Protein AF-A0A8S2YMZ9-F1 (afdb_monomer_lite)

Secondary structure (DSSP, 8-state):
-TT-EE-SSTTS--EEGGGPEE--S----TTSPPPTTB--HHHHTTS-HHIIIIIS-PEEPPHHHHHHHHHSGGGGGGGGSHHHHHHHHHHHHHTGGGS-HHHHHHHHHHHTTS--EEETTEEE-GGG-B---TTSTTTS-BB-S-EE----TT------S--TT-EEHHHHHHTT-B----HHHHHHHTTS-SS-TT---HHHHHHHHHHHHHTTTTS-HHHHHHHHTS--EEEE-SS--TT--EEE-GGG-B-HHHHHHHT-TTS-EES-TT--TTSHHHHHHHHHT-BSS--HHHHHHHHHHHHHHHHHHHHHH-PPPPPPHHHHHHHHHIIIIITTT--GGG--S--EEEE---TT-TT-EEEE-GGGEESS--SSSEEEPHHHHHHHHHHS-GGGGT--SS--HHHHHHHHHHTTTGGGSHHHHHHHHHHHHTSS---HHHHHHHTTS--EEETTEEEEE-GGG-B-SHHHHHHHHHHHHHHTT--GGGGSHHHHHHHHHS--EEEEEEETTEEEEEEEEE-GGGEE-------B-SS---BPPS-HHHHHHHHHTTHHHHHHHEEEEEEE-PPP-----SSS----EE--EEEEEEE-------

pLDDT: mean 75.4, std 19.46, range [27.16, 97.44]

Radius of gyration: 50.69 Å; chains: 1; bounding box: 121×62×151 Å

Foldseek 3Di:
DQPDWDAPDPPGDTDGQLQAAEEPPQPADPPEDFDRSYDDPVVNVVDDPCCVCPVSVHHHDDPVNRLCVCLDPVNLVLLQDPVSLLRVQLSCQVCVVVDDPVVSVVSLVSQQVGQNFQFPVGGHHQQQEEDDDPQFPDDGRYGPHQEDDPDDPPDDDDDDVPPRRYHYPVSSVSSNHDYPPCVVLVVVVVVPDPPPPPDPDLVSLVSSLVVCLVCVVVDDPVVLVVLLPGFHFWKAFPPGDPPRRGTDRLQQAEDPVQCVLQVPRPRIHGPHPDDDCPDSSVVSSVVSNHDPYDDPVVLLVQLVVQQVVQVVVCVVPVDDGDHRSSLLVCLQCVVPPPLVVADLVVFPDFRFWFFADDPPDRPDTDGGRQVFEECEDANQGTHGDPVSCVSNVVRDDCCSNVHYNDDALVVLVVSCVVVLQQLQDVVSVCRSLLRSLPHDDDDPVVLVVQQPDFRAYAPPDSGGGHLQQAAEDPVVVVVVVVVVVVVVPPDPVCPPPVNVVVPVPADWDWDWDQDPPDRDTDIDIDHPVLEDEPPPAPAPEPPDRHYGPPDPSVSVVSVSSPNVVQNVQWDWDFDFPWDQDFDPDDDPRRRYTYTDGHTYTDRPPPDPDD

Sequence (610 aa):
LSVVRYHETINSPISYFGKLNYYDALNISLVLPLPSNILPISIAKDFSREQLHHNLFLLPCNFKQLIDFYLSENQQYLFNNVKTATHLLSYLSNSSSHFSEPEWIKIKSILSMIKCIPTTHGMKLPNESYLPSHILRSDRPAVTLNLLVEKTKDSQQPRNDSNENLVSVYFLKQIGCRMLDIQSIIENDSRMSSHNISALNHESMQMLIENLARERNSMSDADFNALKNTKFLQGTTLKPNRKNKQKYFPHDLHFPFVAEQLRWSQLIILDWHGIDSYSPEYAFLKEFGVREAPDLQILLKRIVQEHDYYQCLNKQRKETYKQPIALEFFAENFQKHYSTFWKTSNIQQPFLPSRFHTKTNDTDIILSAPDKVYKSSNPLYGTLLPEVVQLFEKHFNISLLGITEHPTLTQAFDIVMERKTELLTIESACHIFSYLNGLDGLNQVFIKRLSNIAFIPLEGVSTLMKPSHIFIKQQYRQNVKKKLAIASTHTPELYRNPLKTRLTNERWCLGFQPNNDNRKSIPRIVKPTEIYLDDYHQCIFTHHPICSPNDPELIKLYEQFGAQWLSNCVKRDLKHTGTVKYHTQQKKSRKIIFVKIIEVYKFNNNLHGC

Organism: NCBI:txid392030

InterPro domains:
  IPR022155 Protein of unknown function DUF3684 [PF12449] (16-475)

Structure (mmCIF, N/CA/C/O backbone):
data_AF-A0A8S2YMZ9-F1
#
_entry.id   AF-A0A8S2YMZ9-F1
#
loop_
_atom_site.group_PDB
_atom_site.id
_atom_site.type_symbol
_atom_site.label_atom_id
_atom_site.label_alt_id
_atom_site.label_comp_id
_atom_site.label_asym_id
_atom_site.label_entity_id
_atom_site.label_seq_id
_atom_site.pdbx_PDB_ins_code
_atom_site.Cartn_x
_atom_site.Cartn_y
_atom_site.Cartn_z
_atom_site.occupancy
_atom_site.B_iso_or_equiv
_atom_site.auth_seq_id
_atom_site.auth_comp_id
_atom_site.auth_asym_id
_atom_site.auth_atom_id
_atom_site.pdbx_PDB_model_num
ATOM 1 N N . LEU A 1 1 ? -35.271 -32.729 59.085 1.00 69.12 1 LEU A N 1
ATOM 2 C CA . LEU A 1 1 ? -34.915 -32.164 57.756 1.00 69.12 1 LEU A CA 1
ATOM 3 C C . LEU A 1 1 ? -33.584 -32.683 57.202 1.00 69.12 1 LEU A C 1
ATOM 5 O O . LEU A 1 1 ? -33.485 -32.871 55.999 1.00 69.12 1 LEU A O 1
ATOM 9 N N . SER A 1 2 ? -32.584 -32.983 58.038 1.00 71.50 2 SER A N 1
ATOM 10 C CA . SER A 1 2 ? -31.269 -33.512 57.615 1.00 71.50 2 SER A CA 1
ATOM 11 C C . SER A 1 2 ? -31.297 -34.851 56.857 1.00 71.50 2 SER A C 1
ATOM 13 O O . SER A 1 2 ? -30.353 -35.146 56.135 1.00 71.50 2 SER A O 1
ATOM 15 N N . VAL A 1 3 ? -32.366 -35.643 56.989 1.00 80.44 3 VAL A N 1
ATOM 16 C CA . VAL A 1 3 ? -32.541 -36.940 56.300 1.00 80.44 3 VAL A CA 1
ATOM 17 C C . VAL A 1 3 ? -33.376 -36.811 55.015 1.00 80.44 3 VAL A C 1
ATOM 19 O O . VAL A 1 3 ? -33.379 -37.711 54.179 1.00 80.44 3 VAL A O 1
ATOM 22 N N . VAL A 1 4 ? -34.071 -35.683 54.822 1.00 82.62 4 VAL A N 1
ATOM 23 C CA . VAL A 1 4 ? -34.945 -35.469 53.661 1.00 82.62 4 VAL A CA 1
ATOM 24 C C . VAL A 1 4 ? -34.081 -35.156 52.444 1.00 82.62 4 VAL A C 1
ATOM 26 O O . VAL A 1 4 ? -33.331 -34.179 52.443 1.00 82.62 4 VAL A O 1
ATOM 29 N N . ARG A 1 5 ? -34.175 -36.001 51.415 1.00 83.81 5 ARG A N 1
ATOM 30 C CA . ARG A 1 5 ? -33.498 -35.815 50.128 1.00 83.81 5 ARG A CA 1
ATOM 31 C C . ARG A 1 5 ? -34.340 -34.909 49.235 1.00 83.81 5 ARG A C 1
ATOM 33 O O . ARG A 1 5 ? -35.540 -35.118 49.103 1.00 83.81 5 ARG A O 1
ATOM 40 N N . TYR A 1 6 ? -33.693 -33.934 48.621 1.00 81.94 6 TYR A N 1
ATOM 41 C CA . TYR A 1 6 ? -34.270 -32.970 47.701 1.00 81.94 6 TYR A CA 1
ATOM 42 C C . TYR A 1 6 ? -33.554 -33.062 46.354 1.00 81.94 6 TYR A C 1
ATOM 44 O O . TYR A 1 6 ? -32.328 -33.118 46.298 1.00 81.94 6 TYR A O 1
ATOM 52 N N . HIS A 1 7 ? -34.328 -33.077 45.280 1.00 79.69 7 HIS A N 1
ATOM 53 C CA . HIS A 1 7 ? -33.862 -32.896 43.914 1.00 79.69 7 HIS A CA 1
ATOM 54 C C . HIS A 1 7 ? -34.917 -32.033 43.222 1.00 79.69 7 HIS A C 1
ATOM 56 O O . HIS A 1 7 ? -36.110 -32.312 43.321 1.00 79.69 7 HIS A O 1
ATOM 62 N N . GLU A 1 8 ? -34.491 -30.944 42.594 1.00 70.19 8 GLU A N 1
ATOM 63 C CA . GLU A 1 8 ? -35.384 -29.999 41.918 1.00 70.19 8 GLU A CA 1
ATOM 64 C C . GLU A 1 8 ? -36.085 -30.656 40.721 1.00 70.19 8 GLU A C 1
ATOM 66 O O . GLU A 1 8 ? -37.274 -30.467 40.483 1.00 70.19 8 GLU A O 1
ATOM 71 N N . THR A 1 9 ? -35.340 -31.487 39.995 1.00 76.75 9 THR A N 1
ATOM 72 C CA . THR A 1 9 ? -35.830 -32.332 38.906 1.00 76.75 9 THR A CA 1
ATOM 73 C C . THR A 1 9 ? -35.260 -33.739 39.040 1.00 76.75 9 THR A C 1
ATOM 75 O O . THR A 1 9 ? -34.248 -33.944 39.713 1.00 76.75 9 THR A O 1
ATOM 78 N N . ILE A 1 10 ? -35.861 -34.716 38.358 1.00 78.50 10 ILE A N 1
ATOM 79 C CA . ILE A 1 10 ? -35.399 -36.120 38.355 1.00 78.50 10 ILE A CA 1
ATOM 80 C C . ILE A 1 10 ? -33.916 -36.238 37.946 1.00 78.50 10 ILE A C 1
ATOM 82 O O . ILE A 1 10 ? -33.220 -37.142 38.399 1.00 78.50 10 ILE A O 1
ATOM 86 N N . ASN A 1 11 ? -33.419 -35.293 37.141 1.00 77.69 11 ASN A N 1
ATOM 87 C CA . ASN A 1 11 ? -32.044 -35.273 36.640 1.00 77.69 11 ASN A CA 1
ATOM 88 C C . ASN A 1 11 ? -31.087 -34.412 37.485 1.00 77.69 11 ASN A C 1
ATOM 90 O O . ASN A 1 11 ? -29.892 -34.368 37.200 1.00 77.69 11 ASN A O 1
ATOM 94 N N . SER A 1 12 ? -31.590 -33.691 38.489 1.00 75.12 12 SER A N 1
ATOM 95 C CA . SER A 1 12 ? -30.765 -32.830 39.341 1.00 75.12 12 SER A CA 1
ATOM 96 C C . SER A 1 12 ? -30.042 -33.634 40.433 1.00 75.12 12 SER A C 1
ATOM 98 O O . SER A 1 12 ? -30.550 -34.668 40.879 1.00 75.12 12 SER A O 1
ATOM 100 N N . PRO A 1 13 ? -28.854 -33.190 40.883 1.00 78.25 13 PRO A N 1
ATOM 101 C CA . PRO A 1 13 ? -28.128 -33.869 41.948 1.00 78.25 13 PRO A CA 1
ATOM 102 C C . PRO A 1 13 ? -28.942 -33.880 43.246 1.00 78.25 13 PRO A C 1
ATOM 104 O O . PRO A 1 13 ? -29.563 -32.886 43.621 1.00 78.25 13 PRO A O 1
ATOM 107 N N . ILE A 1 14 ? -28.912 -35.013 43.951 1.00 82.56 14 ILE A N 1
ATOM 108 C CA . ILE A 1 14 ? -29.611 -35.167 45.227 1.00 82.56 14 ILE A CA 1
ATOM 109 C C . ILE A 1 14 ? -28.878 -34.358 46.302 1.00 82.56 14 ILE A C 1
ATOM 111 O O . ILE A 1 14 ? -27.762 -34.695 46.701 1.00 82.56 14 ILE A O 1
ATOM 115 N N . SER A 1 15 ? -29.551 -33.335 46.818 1.00 82.38 15 SER A N 1
ATOM 116 C CA . SER A 1 15 ? -29.139 -32.544 47.977 1.00 82.38 15 SER A CA 1
ATOM 117 C C . SER A 1 15 ? -29.929 -32.968 49.219 1.00 82.38 15 SER A C 1
ATOM 119 O O . SER A 1 15 ? -31.007 -33.550 49.131 1.00 82.38 15 SER A O 1
ATOM 121 N N . TYR A 1 16 ? -29.414 -32.682 50.413 1.00 84.62 16 TYR A N 1
ATOM 122 C CA . TYR A 1 16 ? -30.194 -32.836 51.647 1.00 84.62 16 TYR A CA 1
ATOM 123 C C . TYR A 1 16 ? -30.917 -31.525 51.939 1.00 84.62 16 TYR A C 1
ATOM 125 O O . TYR A 1 16 ? -30.279 -30.476 51.938 1.00 84.62 16 TYR A O 1
ATOM 133 N N . PHE A 1 17 ? -32.219 -31.578 52.226 1.00 82.50 17 PHE A N 1
ATOM 134 C CA . PHE A 1 17 ? -33.053 -30.387 52.413 1.00 82.50 17 PHE A CA 1
ATOM 135 C C . PHE A 1 17 ? -32.500 -29.459 53.505 1.00 82.50 17 PHE A C 1
ATOM 137 O O . PHE A 1 17 ? -32.419 -28.256 53.311 1.00 82.50 17 PHE A O 1
ATOM 144 N N . GLY A 1 18 ? -32.013 -30.019 54.619 1.00 79.31 18 GLY A N 1
ATOM 145 C CA . GLY A 1 18 ? -31.392 -29.236 55.698 1.00 79.31 18 GLY A CA 1
ATOM 146 C C . GLY A 1 18 ? -30.026 -28.612 55.368 1.00 79.31 18 GLY A C 1
ATOM 147 O O . GLY A 1 18 ? -29.462 -27.939 56.219 1.00 79.31 18 GLY A O 1
ATOM 148 N N . LYS A 1 19 ? -29.464 -28.863 54.178 1.00 83.44 19 LYS A N 1
ATOM 149 C CA . LYS A 1 19 ? -28.248 -28.202 53.670 1.00 83.44 19 LYS A CA 1
ATOM 150 C C . LYS A 1 19 ? -28.559 -27.136 52.616 1.00 83.44 19 LYS A C 1
ATOM 152 O O . LYS A 1 19 ? -27.626 -26.559 52.059 1.00 83.44 19 LYS A O 1
ATOM 157 N N . LEU A 1 20 ? -29.837 -26.931 52.297 1.00 86.50 20 LEU A N 1
ATOM 158 C CA . LEU A 1 20 ? -30.241 -25.884 51.376 1.00 86.50 20 LEU A CA 1
ATOM 159 C C . LEU A 1 20 ? -30.170 -24.533 52.084 1.00 86.50 20 LEU A C 1
ATOM 161 O O . LEU A 1 20 ? -30.517 -24.400 53.256 1.00 86.50 20 LEU A O 1
ATOM 165 N N . ASN A 1 21 ? -29.749 -23.525 51.341 1.00 87.88 21 ASN A N 1
ATOM 166 C CA . ASN A 1 21 ? -29.921 -22.137 51.718 1.00 87.88 21 ASN A CA 1
ATOM 167 C C . ASN A 1 21 ? -31.194 -21.610 51.051 1.00 87.88 21 ASN A C 1
ATOM 169 O O . ASN A 1 21 ? -31.586 -22.088 49.985 1.00 87.88 21 ASN A O 1
ATOM 173 N N . TYR A 1 22 ? -31.845 -20.623 51.653 1.00 84.69 22 TYR A N 1
ATOM 174 C CA . TYR A 1 22 ? -32.955 -19.927 51.011 1.00 84.69 22 TYR A CA 1
ATOM 175 C C . TYR A 1 22 ? -32.513 -18.559 50.513 1.00 84.69 22 TYR A C 1
ATOM 177 O O . TYR A 1 22 ? -31.505 -17.994 50.939 1.00 84.69 22 TYR A O 1
ATOM 185 N N . TYR A 1 23 ? -33.265 -18.048 49.557 1.00 76.38 23 TYR A N 1
ATOM 186 C CA . TYR A 1 23 ? -32.934 -16.827 48.862 1.00 76.38 23 TYR A CA 1
ATOM 187 C C . TYR A 1 23 ? -33.623 -15.632 49.537 1.00 76.38 23 TYR A C 1
ATOM 189 O O . TYR A 1 23 ? -34.849 -15.546 49.535 1.00 76.38 23 TYR A O 1
ATOM 197 N N . ASP A 1 24 ? -32.849 -14.742 50.163 1.00 69.25 24 ASP A N 1
ATOM 198 C CA . ASP A 1 24 ? -33.372 -13.658 51.004 1.00 69.25 24 ASP A CA 1
ATOM 199 C C . ASP A 1 24 ? -33.378 -12.326 50.236 1.00 69.25 24 ASP A C 1
ATOM 201 O O . ASP A 1 24 ? -32.346 -11.675 50.100 1.00 69.25 24 ASP A O 1
ATOM 205 N N . ALA A 1 25 ? -34.540 -11.968 49.676 1.00 58.22 25 ALA A N 1
ATOM 206 C CA . ALA A 1 25 ? -34.915 -10.636 49.169 1.00 58.22 25 ALA A CA 1
ATOM 207 C C . ALA A 1 25 ? -33.937 -9.892 48.227 1.00 58.22 25 ALA A C 1
ATOM 209 O O . ALA A 1 25 ? -34.028 -8.676 48.055 1.00 58.22 25 ALA A O 1
ATOM 210 N N . LEU A 1 26 ? -33.014 -10.583 47.573 1.00 61.31 26 LEU A N 1
ATOM 211 C CA . LEU A 1 26 ? -32.188 -9.998 46.524 1.00 61.31 26 LEU A CA 1
ATOM 212 C C . LEU A 1 26 ? -33.043 -9.946 45.236 1.00 61.31 26 LEU A C 1
ATOM 214 O O . LEU A 1 26 ? -33.598 -10.950 44.818 1.00 61.31 26 LEU A O 1
ATOM 218 N N . ASN A 1 27 ? -33.214 -8.789 44.598 1.00 64.25 27 ASN A N 1
ATOM 219 C CA . ASN A 1 27 ? -33.973 -8.664 43.339 1.00 64.25 27 ASN A CA 1
ATOM 220 C C . ASN A 1 27 ? -33.211 -9.312 42.154 1.00 64.25 27 ASN A C 1
ATOM 222 O O . ASN A 1 27 ? -32.788 -8.624 41.225 1.00 64.25 27 ASN A O 1
ATOM 226 N N . ILE A 1 28 ? -32.966 -10.626 42.185 1.00 68.44 28 ILE A N 1
ATOM 227 C CA . ILE A 1 28 ? -32.406 -11.352 41.042 1.00 68.44 28 ILE A CA 1
ATOM 228 C C . ILE A 1 28 ? -33.516 -11.705 40.069 1.00 68.44 28 ILE A C 1
ATOM 230 O O . ILE A 1 28 ? -34.549 -12.270 40.424 1.00 68.44 28 ILE A O 1
ATOM 234 N N . SER A 1 29 ? -33.247 -11.396 38.805 1.00 71.00 29 SER A N 1
ATOM 235 C CA . SER A 1 29 ? -34.064 -11.830 37.683 1.00 71.00 29 SER A CA 1
ATOM 236 C C . SER A 1 29 ? -34.223 -13.351 37.683 1.00 71.00 29 SER A C 1
ATOM 238 O O . SER A 1 29 ? -33.236 -14.085 37.752 1.00 71.00 29 SER A O 1
ATOM 240 N N . LEU A 1 30 ? -35.460 -13.818 37.492 1.00 73.50 30 LEU A N 1
ATOM 241 C CA . LEU A 1 30 ? -35.821 -15.236 37.335 1.00 73.50 30 LEU A CA 1
ATOM 242 C C . LEU A 1 30 ? -35.078 -15.938 36.179 1.00 73.50 30 LEU A C 1
ATOM 244 O O . LEU A 1 30 ? -35.146 -17.154 36.044 1.00 73.50 30 LEU A O 1
ATOM 248 N N . VAL A 1 31 ? -34.385 -15.175 35.329 1.00 76.44 31 VAL A N 1
ATOM 249 C CA . VAL A 1 31 ? -33.579 -15.665 34.204 1.00 76.44 31 VAL A CA 1
ATOM 250 C C . VAL A 1 31 ? -32.243 -16.271 34.660 1.00 76.44 31 VAL A C 1
ATOM 252 O O . VAL A 1 31 ? -31.612 -16.997 33.890 1.00 76.44 31 VAL A O 1
ATOM 255 N N . LEU A 1 32 ? -31.778 -15.975 35.878 1.00 82.38 32 LEU A N 1
ATOM 256 C CA . LEU A 1 32 ? -30.479 -16.440 36.362 1.00 82.38 32 LEU A CA 1
ATOM 257 C C . LEU A 1 32 ? -30.573 -17.819 37.040 1.00 82.38 32 LEU A C 1
ATOM 259 O O . LEU A 1 32 ? -31.423 -18.010 37.911 1.00 82.38 32 LEU A O 1
ATOM 263 N N . PRO A 1 33 ? -29.715 -18.788 36.664 1.00 84.44 33 PRO A N 1
ATOM 264 C CA . PRO A 1 33 ? -29.747 -20.123 37.248 1.00 84.44 33 PRO A CA 1
ATOM 265 C C . PRO A 1 33 ? -29.214 -20.109 38.678 1.00 84.44 33 PRO A C 1
ATOM 267 O O . PRO A 1 33 ? -28.160 -19.540 38.955 1.00 84.44 33 PRO A O 1
ATOM 270 N N . LEU A 1 34 ? -29.923 -20.781 39.579 1.00 84.62 34 LEU A N 1
ATOM 271 C CA . LEU A 1 34 ? -29.542 -20.856 40.983 1.00 84.62 34 LEU A CA 1
ATOM 272 C C . LEU A 1 34 ? -28.586 -22.037 41.241 1.00 84.62 34 LEU A C 1
ATOM 274 O O . LEU A 1 34 ? -28.720 -23.093 40.620 1.00 84.62 34 LEU A O 1
ATOM 278 N N . PRO A 1 35 ? -27.634 -21.889 42.177 1.00 86.25 35 PRO A N 1
ATOM 279 C CA . PRO A 1 35 ? -26.867 -23.003 42.721 1.00 86.25 35 PRO A CA 1
ATOM 280 C C . PRO A 1 35 ? -27.762 -24.143 43.235 1.00 86.25 35 PRO A C 1
ATOM 282 O O . PRO A 1 35 ? -28.790 -23.901 43.864 1.00 86.25 35 PRO A O 1
ATOM 285 N N . SER A 1 36 ? -27.324 -25.396 43.079 1.00 84.00 36 SER A N 1
ATOM 286 C CA . SER A 1 36 ? -28.081 -26.595 43.496 1.00 84.00 36 SER A CA 1
ATOM 287 C C . SER A 1 36 ? -28.273 -26.745 45.013 1.00 84.00 36 SER A C 1
ATOM 289 O O . SER A 1 36 ? -28.971 -27.649 45.476 1.00 84.00 36 SER A O 1
ATOM 291 N N . ASN A 1 37 ? -27.601 -25.907 45.802 1.00 86.00 37 ASN A N 1
ATOM 292 C CA . ASN A 1 37 ? -27.761 -25.804 47.247 1.00 86.00 37 ASN A CA 1
ATOM 293 C C . ASN A 1 37 ? -28.677 -24.641 47.661 1.00 86.00 37 ASN A C 1
ATOM 295 O O . ASN A 1 37 ? -28.733 -24.332 48.847 1.00 86.00 37 ASN A O 1
ATOM 299 N N . ILE A 1 38 ? -29.370 -23.986 46.724 1.00 87.81 38 ILE A N 1
ATOM 300 C CA . ILE A 1 38 ? -30.338 -22.925 47.011 1.00 87.81 38 ILE A CA 1
ATOM 301 C C . ILE A 1 38 ? -31.745 -23.410 46.674 1.00 87.81 38 ILE A C 1
ATOM 303 O O . ILE A 1 38 ? -31.977 -24.027 45.638 1.00 87.81 38 ILE A O 1
ATOM 307 N N . LEU A 1 39 ? -32.691 -23.123 47.565 1.00 86.19 39 LEU A N 1
ATOM 308 C CA . LEU A 1 39 ? -34.101 -23.413 47.350 1.00 86.19 39 LEU A CA 1
ATOM 309 C C . LEU A 1 39 ? -34.644 -22.566 46.178 1.00 86.19 39 LEU A C 1
ATOM 311 O O . LEU A 1 39 ? -34.486 -21.341 46.209 1.00 86.19 39 LEU A O 1
ATOM 315 N N . PRO A 1 40 ? -35.309 -23.165 45.170 1.00 84.00 40 PRO A N 1
ATOM 316 C CA . PRO A 1 40 ? -35.866 -22.417 44.046 1.00 84.00 40 PRO A CA 1
ATOM 317 C C . PRO A 1 40 ? -36.836 -21.320 44.485 1.00 84.00 40 PRO A C 1
ATOM 319 O O . PRO A 1 40 ? -37.657 -21.521 45.383 1.00 84.00 40 PRO A O 1
ATOM 322 N N . ILE A 1 41 ? -36.793 -20.175 43.798 1.00 80.69 41 ILE A N 1
ATOM 323 C CA . ILE A 1 41 ? -37.636 -19.001 44.100 1.00 80.69 41 ILE A CA 1
ATOM 324 C C . ILE A 1 41 ? -39.129 -19.348 44.043 1.00 80.69 41 ILE A C 1
ATOM 326 O O . ILE A 1 41 ? -39.915 -18.833 44.835 1.00 80.69 41 ILE A O 1
ATOM 330 N N . SER A 1 42 ? -39.521 -20.252 43.140 1.00 81.62 42 SER A N 1
ATOM 331 C CA . SER A 1 42 ? -40.900 -20.733 43.010 1.00 81.62 42 SER A CA 1
ATOM 332 C C . SER A 1 42 ? -41.434 -21.396 44.276 1.00 81.62 42 SER A C 1
ATOM 334 O O . SER A 1 42 ? -42.636 -21.345 44.487 1.00 81.62 42 SER A O 1
ATOM 336 N N . ILE A 1 43 ? -40.557 -21.983 45.092 1.00 83.50 43 ILE A N 1
ATOM 337 C CA . ILE A 1 43 ? -40.901 -22.634 46.357 1.00 83.50 43 ILE A CA 1
ATOM 338 C C . ILE A 1 43 ? -40.683 -21.655 47.511 1.00 83.50 43 ILE A C 1
ATOM 340 O O . ILE A 1 43 ? -41.535 -21.528 48.382 1.00 83.50 43 ILE A O 1
ATOM 344 N N . ALA A 1 44 ? -39.557 -20.933 47.514 1.00 84.50 44 ALA A N 1
ATOM 345 C CA . ALA A 1 44 ? -39.198 -20.018 48.596 1.00 84.50 44 ALA A CA 1
ATOM 346 C C . ALA A 1 44 ? -40.236 -18.903 48.806 1.00 84.50 44 ALA A C 1
ATOM 348 O O . ALA A 1 44 ? -40.473 -18.507 49.943 1.00 84.50 44 ALA A O 1
ATOM 349 N N . LYS A 1 45 ? -40.883 -18.431 47.730 1.00 84.56 45 LYS A N 1
ATOM 350 C CA . LYS A 1 45 ? -41.902 -17.369 47.780 1.00 84.56 45 LYS A CA 1
ATOM 351 C C . LYS A 1 45 ? -43.166 -17.739 48.568 1.00 84.56 45 LYS A C 1
ATOM 353 O O . LYS A 1 45 ? -43.886 -16.840 48.988 1.00 84.56 45 LYS A O 1
ATOM 358 N N . ASP A 1 46 ? -43.444 -19.033 48.737 1.00 87.12 46 ASP A N 1
ATOM 359 C CA . ASP A 1 46 ? -44.646 -19.516 49.427 1.00 87.12 46 ASP A CA 1
ATOM 360 C C . ASP A 1 46 ? -44.452 -19.563 50.956 1.00 87.12 46 ASP A C 1
ATOM 362 O O . ASP A 1 46 ? -45.397 -19.839 51.696 1.00 87.12 46 ASP A O 1
ATOM 366 N N . PHE A 1 47 ? -43.238 -19.272 51.442 1.00 86.81 47 PHE A N 1
ATOM 367 C CA . PHE A 1 47 ? -42.885 -19.259 52.859 1.00 86.81 47 PHE A CA 1
ATOM 368 C C . PHE A 1 47 ? -42.468 -17.858 53.318 1.00 86.81 47 PHE A C 1
ATOM 370 O O . PHE A 1 47 ? -41.784 -17.127 52.601 1.00 86.81 47 PHE A O 1
ATOM 377 N N . SER A 1 48 ? -42.822 -17.492 54.552 1.00 88.62 48 SER A N 1
ATOM 378 C CA . SER A 1 48 ? -42.288 -16.277 55.180 1.00 88.62 48 SER A CA 1
ATOM 379 C C . SER A 1 48 ? -40.815 -16.454 55.572 1.00 88.62 48 SER A C 1
ATOM 381 O O . SER A 1 48 ? -40.326 -17.576 55.752 1.00 88.62 48 SER A O 1
ATOM 383 N N . ARG A 1 49 ? -40.094 -15.341 55.761 1.00 85.44 49 ARG A N 1
ATOM 384 C CA . ARG A 1 49 ? -38.686 -15.361 56.196 1.00 85.44 49 ARG A CA 1
ATOM 385 C C . ARG A 1 49 ? -38.525 -16.069 57.543 1.00 85.44 49 ARG A C 1
ATOM 387 O O . ARG A 1 49 ? -37.593 -16.850 57.726 1.00 85.44 49 ARG A O 1
ATOM 394 N N . GLU A 1 50 ? -39.468 -15.863 58.461 1.00 86.75 50 GLU A N 1
ATOM 395 C CA . GLU A 1 50 ? -39.506 -16.549 59.754 1.00 86.75 50 GLU A CA 1
ATOM 396 C C . GLU A 1 50 ? -39.737 -18.051 59.579 1.00 86.75 50 GLU A C 1
ATOM 398 O O . GLU A 1 50 ? -39.094 -18.842 60.259 1.00 86.75 50 GLU A O 1
ATOM 403 N N . GLN A 1 51 ? -40.597 -18.473 58.648 1.00 89.19 51 GLN A N 1
ATOM 404 C CA . GLN A 1 51 ? -40.831 -19.895 58.385 1.00 89.19 51 GLN A CA 1
ATOM 405 C C . GLN A 1 51 ? -39.592 -20.577 57.789 1.00 89.19 51 GLN A C 1
ATOM 407 O O . GLN A 1 51 ? -39.220 -21.666 58.229 1.00 89.19 51 GLN A O 1
ATOM 412 N N . LEU A 1 52 ? -38.916 -19.935 56.832 1.00 87.94 52 LEU A N 1
ATOM 413 C CA . LEU A 1 52 ? -37.686 -20.462 56.232 1.00 87.94 52 LEU A CA 1
ATOM 414 C C . LEU A 1 52 ? -36.560 -20.580 57.272 1.00 87.94 52 LEU A C 1
ATOM 416 O O . LEU A 1 52 ? -35.873 -21.602 57.327 1.00 87.94 52 LEU A O 1
ATOM 420 N N . HIS A 1 53 ? -36.409 -19.571 58.132 1.00 86.81 53 HIS A N 1
ATOM 421 C CA . HIS A 1 53 ? -35.325 -19.516 59.110 1.00 86.81 53 HIS A CA 1
ATOM 422 C C . HIS A 1 53 ? -35.609 -20.316 60.394 1.00 86.81 53 HIS A C 1
ATOM 424 O O . HIS A 1 53 ? -34.766 -21.097 60.827 1.00 86.81 53 HIS A O 1
ATOM 430 N N . HIS A 1 54 ? -36.784 -20.158 61.011 1.00 85.56 54 HIS A N 1
ATOM 431 C CA . HIS A 1 54 ? -37.110 -20.786 62.298 1.00 85.56 54 HIS A CA 1
ATOM 432 C C . HIS A 1 54 ? -37.755 -22.166 62.169 1.00 85.56 54 HIS A C 1
ATOM 434 O O . HIS A 1 54 ? -37.446 -23.038 62.978 1.00 85.56 54 HIS A O 1
ATOM 440 N N . ASN A 1 55 ? -38.617 -22.397 61.171 1.00 87.19 55 ASN A N 1
ATOM 441 C CA . ASN A 1 55 ? -39.311 -23.688 61.053 1.00 87.19 55 ASN A CA 1
ATOM 442 C C . ASN A 1 55 ? -38.501 -24.686 60.221 1.00 87.19 55 ASN A C 1
ATOM 444 O O . ASN A 1 55 ? -38.471 -25.878 60.531 1.00 87.19 55 ASN A O 1
ATOM 448 N N . LEU A 1 56 ? -37.856 -24.202 59.156 1.00 85.75 56 LEU A N 1
ATOM 449 C CA . LEU A 1 56 ? -37.086 -25.040 58.236 1.00 85.75 56 LEU A CA 1
ATOM 450 C C . LEU A 1 56 ? -35.575 -25.028 58.506 1.00 85.75 56 LEU A C 1
ATOM 452 O O . LEU A 1 56 ? -34.861 -25.839 57.914 1.00 85.75 56 LEU A O 1
ATOM 456 N N . PHE A 1 57 ? -35.095 -24.180 59.424 1.00 87.44 57 PHE A N 1
ATOM 457 C CA . PHE A 1 57 ? -33.675 -24.043 59.781 1.00 87.44 57 PHE A CA 1
ATOM 458 C C . PHE A 1 57 ? -32.760 -23.807 58.566 1.00 87.44 57 PHE A C 1
ATOM 460 O O . PHE A 1 57 ? -31.595 -24.207 58.575 1.00 87.44 57 PHE A O 1
ATOM 467 N N . LEU A 1 58 ? -33.288 -23.191 57.503 1.00 88.00 58 LEU A N 1
ATOM 468 C CA . LEU A 1 58 ? -32.517 -22.858 56.311 1.00 88.00 58 LEU A CA 1
ATOM 469 C C . LEU A 1 58 ? -31.778 -21.543 56.558 1.00 88.00 58 LEU A C 1
ATOM 471 O O . LEU A 1 58 ? -32.326 -20.608 57.144 1.00 88.00 58 LEU A O 1
ATOM 475 N N . LEU A 1 59 ? -30.536 -21.456 56.091 1.00 87.44 59 LEU A N 1
ATOM 476 C CA . LEU A 1 59 ? -29.750 -20.228 56.187 1.00 87.44 59 LEU A CA 1
ATOM 477 C C . LEU A 1 59 ? -29.984 -19.351 54.950 1.00 87.44 59 LEU A C 1
ATOM 479 O O . LEU A 1 59 ? -30.147 -19.884 53.849 1.00 87.44 59 LEU A O 1
ATOM 483 N N . PRO A 1 60 ? -29.989 -18.016 55.089 1.00 85.88 60 PRO A N 1
ATOM 484 C CA . PRO A 1 60 ? -30.052 -17.136 53.932 1.00 85.88 60 PRO A CA 1
ATOM 485 C C . PRO A 1 60 ? -28.768 -17.282 53.105 1.00 85.88 60 PRO A C 1
ATOM 487 O O . PRO A 1 60 ? -27.656 -17.297 53.642 1.00 85.88 60 PRO A O 1
ATOM 490 N N . CYS A 1 61 ? -28.905 -17.387 51.785 1.00 85.19 61 CYS A N 1
ATOM 491 C CA . CYS A 1 61 ? -27.757 -17.363 50.894 1.00 85.19 61 CYS A CA 1
ATOM 492 C C . CYS A 1 61 ? -27.133 -15.967 50.918 1.00 85.19 61 CYS A C 1
ATOM 494 O O . CYS A 1 61 ? -27.776 -14.975 50.573 1.00 85.19 61 CYS A O 1
ATOM 496 N N . ASN A 1 62 ? -25.861 -15.894 51.312 1.00 83.75 62 ASN A N 1
ATOM 497 C CA . ASN A 1 62 ? -25.127 -14.643 51.238 1.00 83.75 62 ASN A CA 1
ATOM 498 C C . ASN A 1 62 ? -24.838 -14.317 49.767 1.00 83.75 62 ASN A C 1
ATOM 500 O O . ASN A 1 62 ? -24.358 -15.163 49.012 1.00 83.75 62 ASN A O 1
ATOM 504 N N . PHE A 1 63 ? -25.053 -13.058 49.405 1.00 79.75 63 PHE A N 1
ATOM 505 C CA . PHE A 1 63 ? -24.667 -12.450 48.140 1.00 79.75 63 PHE A CA 1
ATOM 506 C C . PHE A 1 63 ? -23.285 -12.903 47.629 1.00 79.75 63 PHE A C 1
ATOM 508 O O . PHE A 1 63 ? -23.146 -13.285 46.469 1.00 79.75 63 PHE A O 1
ATOM 515 N N . LYS A 1 64 ? -22.281 -12.983 48.512 1.00 82.75 64 LYS A N 1
ATOM 516 C CA . LYS A 1 64 ? -20.936 -13.468 48.163 1.00 82.75 64 LYS A CA 1
ATOM 517 C C . LYS A 1 64 ? -20.923 -14.895 47.599 1.00 82.75 64 LYS A C 1
ATOM 519 O O . LYS A 1 64 ? -20.291 -15.139 46.578 1.00 82.75 64 LYS A O 1
ATOM 524 N N . GLN A 1 65 ? -21.649 -15.822 48.228 1.00 84.94 65 GLN A N 1
ATOM 525 C CA . GLN A 1 65 ? -21.693 -17.231 47.807 1.00 84.94 65 GLN A CA 1
ATOM 526 C C . GLN A 1 65 ? -22.279 -17.381 46.401 1.00 84.94 65 GLN A C 1
ATOM 528 O O . GLN A 1 65 ? -21.851 -18.227 45.621 1.00 84.94 65 GLN A O 1
ATOM 533 N N . LEU A 1 66 ? -23.259 -16.542 46.084 1.00 85.94 66 LEU A N 1
ATOM 534 C CA . LEU A 1 66 ? -23.943 -16.549 44.805 1.00 85.94 66 LEU A CA 1
ATOM 535 C C . LEU A 1 66 ? -23.066 -15.969 43.684 1.00 85.94 66 LEU A C 1
ATOM 537 O O . LEU A 1 66 ? -23.025 -16.520 42.587 1.00 85.94 66 LEU A O 1
ATOM 541 N N . ILE A 1 67 ? -22.308 -14.909 43.957 1.00 87.06 67 ILE A N 1
ATOM 542 C CA . ILE A 1 67 ? -21.354 -14.354 42.988 1.00 87.06 67 ILE A CA 1
ATOM 543 C C . ILE A 1 67 ? -20.167 -15.296 42.765 1.00 87.06 67 ILE A C 1
ATOM 545 O O . ILE A 1 67 ? -19.786 -15.520 41.616 1.00 87.06 67 ILE A O 1
ATOM 549 N N . ASP A 1 68 ? -19.642 -15.915 43.826 1.00 88.62 68 ASP A N 1
ATOM 550 C CA . ASP A 1 68 ? -18.598 -16.941 43.713 1.00 88.62 68 ASP A CA 1
ATOM 551 C C . ASP A 1 68 ? -19.064 -18.131 42.852 1.00 88.62 68 ASP A C 1
ATOM 553 O O . ASP A 1 68 ? -18.278 -18.670 42.072 1.00 88.62 68 ASP A O 1
ATOM 557 N N . PHE A 1 69 ? -20.348 -18.508 42.924 1.00 90.44 69 PHE A N 1
ATOM 558 C CA . PHE A 1 69 ? -20.926 -19.518 42.036 1.00 90.44 69 PHE A CA 1
ATOM 559 C C . PHE A 1 69 ? -20.872 -19.090 40.565 1.00 90.44 69 PHE A C 1
ATOM 561 O O . PHE A 1 69 ? -20.315 -19.827 39.751 1.00 90.44 69 PHE A O 1
ATOM 568 N N . TYR A 1 70 ? -21.389 -17.906 40.216 1.00 89.00 70 TYR A N 1
ATOM 569 C CA . TYR A 1 70 ? -21.416 -17.444 38.819 1.00 89.00 70 TYR A CA 1
ATOM 570 C C . TYR A 1 70 ? -20.024 -17.213 38.224 1.00 89.00 70 TYR A C 1
ATOM 572 O O . TYR A 1 70 ? -19.837 -17.383 37.022 1.00 89.00 70 TYR A O 1
ATOM 580 N N . LEU A 1 71 ? -19.053 -16.819 39.050 1.00 89.50 71 LEU A N 1
ATOM 581 C CA . LEU A 1 71 ? -17.682 -16.541 38.613 1.00 89.50 71 LEU A CA 1
ATOM 582 C C . LEU A 1 71 ? -16.762 -17.768 38.656 1.00 89.50 71 LEU A C 1
ATOM 584 O O . LEU A 1 71 ? -15.624 -17.689 38.187 1.00 89.50 71 LEU A O 1
ATOM 588 N N . SER A 1 72 ? -17.230 -18.898 39.192 1.00 91.25 72 SER A N 1
ATOM 589 C CA . SER A 1 72 ? -16.475 -20.152 39.173 1.00 91.25 72 SER A CA 1
ATOM 590 C C . SER A 1 72 ? -16.207 -20.612 37.735 1.00 91.25 72 SER A C 1
ATOM 592 O O . SER A 1 72 ? -17.061 -20.460 36.862 1.00 91.25 72 SER A O 1
ATOM 594 N N . GLU A 1 73 ? -15.034 -21.199 37.478 1.00 86.56 73 GLU A N 1
ATOM 595 C CA . GLU A 1 73 ? -14.605 -21.616 36.128 1.00 86.56 73 GLU A CA 1
ATOM 596 C C . GLU A 1 73 ? -15.652 -22.487 35.418 1.00 86.56 73 GLU A C 1
ATOM 598 O O . GLU A 1 73 ? -15.960 -22.280 34.245 1.00 86.56 73 GLU A O 1
ATOM 603 N N . ASN A 1 74 ? -16.294 -23.387 36.167 1.00 86.88 74 ASN A N 1
ATOM 604 C CA . ASN A 1 74 ? -17.321 -24.291 35.653 1.00 86.88 74 ASN A CA 1
ATOM 605 C C . ASN A 1 74 ? -18.632 -23.596 35.269 1.00 86.88 74 ASN A C 1
ATOM 607 O O . ASN A 1 74 ? -19.438 -24.219 34.590 1.00 86.88 74 ASN A O 1
ATOM 611 N N . GLN A 1 75 ? -18.874 -22.356 35.702 1.00 88.25 75 GLN A N 1
ATOM 612 C CA . GLN A 1 75 ? -20.105 -21.599 35.439 1.00 88.25 75 GLN A CA 1
ATOM 613 C C . GLN A 1 75 ? -19.897 -20.421 34.481 1.00 88.25 75 GLN A C 1
ATOM 615 O O . GLN A 1 75 ? -20.863 -19.773 34.084 1.00 88.25 75 GLN A O 1
ATOM 620 N N . GLN A 1 76 ? -18.668 -20.177 34.015 1.00 86.50 76 GLN A N 1
ATOM 621 C CA . GLN A 1 76 ? -18.382 -19.082 33.080 1.00 86.50 76 GLN A CA 1
ATOM 622 C C . GLN A 1 76 ? -19.145 -19.210 31.750 1.00 86.50 76 GLN A C 1
ATOM 624 O O . GLN A 1 76 ? -19.413 -18.202 31.096 1.00 86.50 76 GLN A O 1
ATOM 629 N N . TYR A 1 77 ? -19.579 -20.420 31.370 1.00 88.62 77 TYR A N 1
ATOM 630 C CA . TYR A 1 77 ? -20.428 -20.641 30.192 1.00 88.62 77 TYR A CA 1
ATOM 631 C C . TYR A 1 77 ? -21.768 -19.888 30.259 1.00 88.62 77 TYR A C 1
ATOM 633 O O . TYR A 1 77 ? -22.361 -19.618 29.215 1.00 88.62 77 TYR A O 1
ATOM 641 N N . LEU A 1 78 ? -22.237 -19.511 31.455 1.00 88.19 78 LEU A N 1
ATOM 642 C CA . LEU A 1 78 ? -23.456 -18.721 31.647 1.00 88.19 78 LEU A CA 1
ATOM 643 C C . LEU A 1 78 ? -23.361 -17.339 30.994 1.00 88.19 78 LEU A C 1
ATOM 645 O O . LEU A 1 78 ? -24.365 -16.808 30.517 1.00 88.19 78 LEU A O 1
ATOM 649 N N . PHE A 1 79 ? -22.149 -16.793 30.890 1.00 89.38 79 PHE A N 1
ATOM 650 C CA . PHE A 1 79 ? -21.892 -15.539 30.194 1.00 89.38 79 PHE A CA 1
ATOM 651 C C . PHE A 1 79 ? -21.948 -15.668 28.667 1.00 89.38 79 PHE A C 1
ATOM 653 O O . PHE A 1 79 ? -21.980 -14.653 27.987 1.00 89.38 79 PHE A O 1
ATOM 660 N N . ASN A 1 80 ? -22.045 -16.874 28.095 1.00 89.44 80 ASN A N 1
ATOM 661 C CA . ASN A 1 80 ? -22.247 -17.024 26.649 1.00 89.44 80 ASN A CA 1
ATOM 662 C C . ASN A 1 80 ? -23.673 -16.639 26.212 1.00 89.44 80 ASN A C 1
ATOM 664 O O . ASN A 1 80 ? -23.905 -16.374 25.032 1.00 89.44 80 ASN A O 1
ATOM 668 N N . ASN A 1 81 ? -24.636 -16.608 27.140 1.00 91.81 81 ASN A N 1
ATOM 669 C CA . ASN A 1 81 ? -26.005 -16.191 26.859 1.00 91.81 81 ASN A CA 1
ATOM 670 C C . ASN A 1 81 ? -26.166 -14.683 27.099 1.00 91.81 81 ASN A C 1
ATOM 672 O O . ASN A 1 81 ? -26.015 -14.204 28.221 1.00 91.81 81 ASN A O 1
ATOM 676 N N . VAL A 1 82 ? -26.554 -13.946 26.054 1.00 91.69 82 VAL A N 1
ATOM 677 C CA . VAL A 1 82 ? -26.746 -12.485 26.088 1.00 91.69 82 VAL A CA 1
ATOM 678 C C . VAL A 1 82 ? -27.691 -12.043 27.210 1.00 91.69 82 VAL A C 1
ATOM 680 O O . VAL A 1 82 ? -27.392 -11.070 27.902 1.00 91.69 82 VAL A O 1
ATOM 683 N N . LYS A 1 83 ? -28.813 -12.747 27.426 1.00 90.44 83 LYS A N 1
ATOM 684 C CA . LYS A 1 83 ? -29.802 -12.373 28.454 1.00 90.44 83 LYS A CA 1
ATOM 685 C C . LYS A 1 83 ? -29.218 -12.559 29.849 1.00 90.44 83 LYS A C 1
ATOM 687 O O . LYS A 1 83 ? -29.261 -11.642 30.664 1.00 90.44 83 LYS A O 1
ATOM 692 N N . THR A 1 84 ? -28.621 -13.722 30.095 1.00 89.94 84 THR A N 1
ATOM 693 C CA . THR A 1 84 ? -27.988 -14.067 31.373 1.00 89.94 84 THR A CA 1
ATOM 694 C C . THR A 1 84 ? -26.849 -13.103 31.698 1.00 89.94 84 THR A C 1
ATOM 696 O O . THR A 1 84 ? -26.827 -12.537 32.787 1.00 89.94 84 THR A O 1
ATOM 699 N N . ALA A 1 85 ? -25.961 -12.831 30.738 1.00 91.69 85 ALA A N 1
ATOM 700 C CA . ALA A 1 85 ? -24.870 -11.875 30.902 1.00 91.69 85 ALA A CA 1
ATOM 701 C C . ALA A 1 85 ? -25.377 -10.454 31.189 1.00 91.69 85 ALA A C 1
ATOM 703 O O . ALA A 1 85 ? -24.871 -9.803 32.096 1.00 91.69 85 ALA A O 1
ATOM 704 N N . THR A 1 86 ? -26.411 -9.990 30.478 1.00 91.12 86 THR A N 1
ATOM 705 C CA . THR A 1 86 ? -27.018 -8.666 30.711 1.00 91.12 86 THR A CA 1
ATOM 706 C C . THR A 1 86 ? -27.544 -8.532 32.141 1.00 91.12 86 THR A C 1
ATOM 708 O O . THR A 1 86 ? -27.231 -7.554 32.821 1.00 91.12 86 THR A O 1
ATOM 711 N N . HIS A 1 87 ? -28.288 -9.530 32.629 1.00 89.44 87 HIS A N 1
ATOM 712 C CA . HIS A 1 87 ? -28.800 -9.529 34.000 1.00 89.44 87 HIS A CA 1
ATOM 713 C C . HIS A 1 87 ? -27.671 -9.606 35.035 1.00 89.44 87 HIS A C 1
ATOM 715 O O . HIS A 1 87 ? -27.681 -8.833 35.988 1.00 89.44 87 HIS A O 1
ATOM 721 N N . LEU A 1 88 ? -26.679 -10.485 34.843 1.00 90.00 88 LEU A N 1
ATOM 722 C CA . LEU A 1 88 ? -25.546 -10.621 35.768 1.00 90.00 88 LEU A CA 1
ATOM 723 C C . LEU A 1 88 ? -24.699 -9.351 35.832 1.00 90.00 88 LEU A C 1
ATOM 725 O O . LEU A 1 88 ? -24.345 -8.916 36.923 1.00 90.00 88 LEU A O 1
ATOM 729 N N . LEU A 1 89 ? -24.390 -8.735 34.690 1.00 92.19 89 LEU A N 1
ATOM 730 C CA . LEU A 1 89 ? -23.609 -7.499 34.645 1.00 92.19 89 LEU A CA 1
ATOM 731 C C . LEU A 1 89 ? -24.367 -6.326 35.263 1.00 92.19 89 LEU A C 1
ATOM 733 O O . LEU A 1 89 ? -23.758 -5.528 35.972 1.00 92.19 89 LEU A O 1
ATOM 737 N N . SER A 1 90 ? -25.681 -6.226 35.044 1.00 90.69 90 SER A N 1
ATOM 738 C CA . SER A 1 90 ? -26.500 -5.212 35.718 1.00 90.69 90 SER A CA 1
ATOM 739 C C . SER A 1 90 ? -26.538 -5.436 37.225 1.00 90.69 90 SER A C 1
ATOM 741 O O . SER A 1 90 ? -26.318 -4.503 37.997 1.00 90.69 90 SER A O 1
ATOM 743 N N . TYR A 1 91 ? -26.731 -6.684 37.647 1.00 88.75 91 TYR A N 1
ATOM 744 C CA . TYR A 1 91 ? -26.741 -7.059 39.053 1.00 88.75 91 TYR A CA 1
ATOM 745 C C . TYR A 1 91 ? -25.403 -6.735 39.736 1.00 88.75 91 TYR A C 1
ATOM 747 O O . TYR A 1 91 ? -25.375 -6.034 40.743 1.00 88.75 91 TYR A O 1
ATOM 755 N N . LEU A 1 92 ? -24.281 -7.138 39.133 1.00 90.75 92 LEU A N 1
ATOM 756 C CA . LEU A 1 92 ? -22.932 -6.830 39.617 1.00 90.75 92 LEU A CA 1
ATOM 757 C C . LEU A 1 92 ? -22.642 -5.326 39.644 1.00 90.75 92 LEU A C 1
ATOM 759 O O . LEU A 1 92 ? -22.064 -4.832 40.610 1.00 90.75 92 LEU A O 1
ATOM 763 N N . SER A 1 93 ? -23.065 -4.592 38.612 1.00 91.12 93 SER A N 1
ATOM 764 C CA . SER A 1 93 ? -22.918 -3.137 38.545 1.00 91.12 93 SER A CA 1
ATOM 765 C C . SER A 1 93 ? -23.634 -2.444 39.708 1.00 91.12 93 SER A C 1
ATOM 767 O O . SER A 1 93 ? -23.055 -1.575 40.362 1.00 91.12 93 SER A O 1
ATOM 769 N N . ASN A 1 94 ? -24.883 -2.833 39.977 1.00 88.38 94 ASN A N 1
ATOM 770 C CA . ASN A 1 94 ? -25.724 -2.211 41.003 1.00 88.38 94 ASN A CA 1
ATOM 771 C C . ASN A 1 94 ? -25.312 -2.598 42.425 1.00 88.38 94 ASN A C 1
ATOM 773 O O . ASN A 1 94 ? -25.535 -1.836 43.359 1.00 88.38 94 ASN A O 1
ATOM 777 N N . SER A 1 95 ? -24.687 -3.761 42.593 1.00 86.81 95 SER A N 1
ATOM 778 C CA . SER A 1 95 ? -24.258 -4.264 43.897 1.00 86.81 95 SER A CA 1
ATOM 779 C C . SER A 1 95 ? -22.782 -4.011 44.211 1.00 86.81 95 SER A C 1
ATOM 781 O O . SER A 1 95 ? -22.265 -4.547 45.190 1.00 86.81 95 SER A O 1
ATOM 783 N N . SER A 1 96 ? -22.099 -3.188 43.414 1.00 86.62 96 SER A N 1
ATOM 784 C CA . SER A 1 96 ? -20.675 -2.872 43.583 1.00 86.62 96 SER A CA 1
ATOM 785 C C . SER A 1 96 ? -20.324 -2.353 44.988 1.00 86.62 96 SER A C 1
ATOM 787 O O . SER A 1 96 ? -19.272 -2.699 45.516 1.00 86.62 96 SER A O 1
ATOM 789 N N . SER A 1 97 ? -21.227 -1.613 45.641 1.00 86.31 97 SER A N 1
ATOM 790 C CA . SER A 1 97 ? -21.048 -1.092 47.006 1.00 86.31 97 SER A CA 1
ATOM 791 C C . SER A 1 97 ? -21.102 -2.149 48.116 1.00 86.31 97 SER A C 1
ATOM 793 O O . SER A 1 97 ? -20.769 -1.840 49.257 1.00 86.31 97 SER A O 1
ATOM 795 N N . HIS A 1 98 ? -21.553 -3.373 47.825 1.00 87.06 98 HIS A N 1
ATOM 796 C CA . HIS A 1 98 ? -21.657 -4.449 48.819 1.00 87.06 98 HIS A CA 1
ATOM 797 C C . HIS A 1 98 ? -20.381 -5.287 48.953 1.00 87.06 98 HIS A C 1
ATOM 799 O O . HIS A 1 98 ? -20.297 -6.112 49.862 1.00 87.06 98 HIS A O 1
ATOM 805 N N . PHE A 1 99 ? -19.402 -5.102 48.067 1.00 86.94 99 PHE A N 1
ATOM 806 C CA . PHE A 1 99 ? -18.145 -5.844 48.097 1.00 86.94 99 PHE A CA 1
ATOM 807 C C . PHE A 1 99 ? -17.042 -5.038 48.774 1.00 86.94 99 PHE A C 1
ATOM 809 O O . PHE A 1 99 ? -16.973 -3.816 48.644 1.00 86.94 99 PHE A O 1
ATOM 816 N N . SER A 1 100 ? -16.129 -5.734 49.450 1.00 91.62 100 SER A N 1
ATOM 817 C CA . SER A 1 100 ? -14.866 -5.117 49.852 1.00 91.62 100 SER A CA 1
ATOM 818 C C . SER A 1 100 ? -13.972 -4.867 48.628 1.00 91.62 100 SER A C 1
ATOM 820 O O . SER A 1 100 ? -14.053 -5.584 47.630 1.00 91.62 100 SER A O 1
ATOM 822 N N . GLU A 1 101 ? -13.071 -3.886 48.708 1.00 91.25 101 GLU A N 1
ATOM 823 C CA . GLU A 1 101 ? -12.123 -3.572 47.627 1.00 91.25 101 GLU A CA 1
ATOM 824 C C . GLU A 1 101 ? -11.350 -4.799 47.083 1.00 91.25 101 GLU A C 1
ATOM 826 O O . GLU A 1 101 ? -11.344 -4.992 45.865 1.00 91.25 101 GLU A O 1
ATOM 831 N N . PRO A 1 102 ? -10.749 -5.690 47.906 1.00 93.62 102 PRO A N 1
ATOM 832 C CA . PRO A 1 102 ? -10.033 -6.856 47.378 1.00 93.62 102 PRO A CA 1
ATOM 833 C C . PRO A 1 102 ? -10.954 -7.855 46.663 1.00 93.62 102 PRO A C 1
ATOM 835 O O . PRO A 1 102 ? -10.556 -8.464 45.668 1.00 93.62 102 PRO A O 1
ATOM 838 N N . GLU A 1 103 ? -12.192 -8.023 47.135 1.00 90.69 103 GLU A N 1
ATOM 839 C CA . GLU A 1 103 ? -13.184 -8.873 46.468 1.00 90.69 103 GLU A CA 1
ATOM 840 C C . GLU A 1 103 ? -13.592 -8.272 45.126 1.00 90.69 103 GLU A C 1
ATOM 842 O O . GLU A 1 103 ? -13.648 -8.976 44.119 1.00 90.69 103 GLU A O 1
ATOM 847 N N . TRP A 1 104 ? -13.807 -6.959 45.091 1.00 91.81 104 TRP A N 1
ATOM 848 C CA . TRP A 1 104 ? -14.159 -6.245 43.875 1.00 91.81 104 TRP A CA 1
ATOM 849 C C . TRP A 1 104 ? -13.043 -6.303 42.827 1.00 91.81 104 TRP A C 1
ATOM 851 O O . TRP A 1 104 ? -13.314 -6.544 41.650 1.00 91.81 104 TRP A O 1
ATOM 861 N N . ILE A 1 105 ? -11.779 -6.181 43.246 1.00 91.31 105 ILE A N 1
ATOM 862 C CA . ILE A 1 105 ? -10.608 -6.377 42.379 1.00 91.31 105 ILE A CA 1
ATOM 863 C C . ILE A 1 105 ? -10.593 -7.796 41.797 1.00 91.31 105 ILE A C 1
ATOM 865 O O . ILE A 1 105 ? -10.403 -7.962 40.589 1.00 91.31 105 ILE A O 1
ATOM 869 N N . LYS A 1 106 ? -10.848 -8.824 42.619 1.00 93.44 106 LYS A N 1
ATOM 870 C CA . LYS A 1 106 ? -10.927 -10.217 42.154 1.00 93.44 106 LYS A CA 1
ATOM 871 C C . LYS A 1 106 ? -12.040 -10.400 41.117 1.00 93.44 106 LYS A C 1
ATOM 873 O O . LYS A 1 106 ? -11.801 -11.005 40.075 1.00 93.44 106 LYS A O 1
ATOM 878 N N . ILE A 1 107 ? -13.228 -9.847 41.367 1.00 92.94 107 ILE A N 1
ATOM 879 C CA . ILE A 1 107 ? -14.367 -9.912 40.438 1.00 92.94 107 ILE A CA 1
ATOM 880 C C . ILE A 1 107 ? -14.004 -9.262 39.099 1.00 92.94 107 ILE A C 1
ATOM 882 O O . ILE A 1 107 ? -14.174 -9.888 38.053 1.00 92.94 107 ILE A O 1
ATOM 886 N N . LYS A 1 108 ? -13.439 -8.048 39.118 1.00 92.94 108 LYS A N 1
ATOM 887 C CA . LYS A 1 108 ? -12.979 -7.356 37.902 1.00 92.94 108 LYS A CA 1
ATOM 888 C C . LYS A 1 108 ? -11.956 -8.173 37.125 1.00 92.94 108 LYS A C 1
ATOM 890 O O . LYS A 1 108 ? -12.059 -8.259 35.906 1.00 92.94 108 LYS A O 1
ATOM 895 N N . SER A 1 109 ? -10.998 -8.782 37.824 1.00 92.75 109 SER A N 1
ATOM 896 C CA . SER A 1 109 ? -9.963 -9.609 37.202 1.00 92.75 109 SER A CA 1
ATOM 897 C C . SER A 1 109 ? -10.534 -10.848 36.517 1.00 92.75 109 SER A C 1
ATOM 899 O O . SER A 1 109 ? -10.002 -11.262 35.495 1.00 92.75 109 SER A O 1
ATOM 901 N N . ILE A 1 110 ? -11.588 -11.458 37.065 1.00 93.25 110 ILE A N 1
ATOM 902 C CA . ILE A 1 110 ? -12.244 -12.605 36.426 1.00 93.25 110 ILE A CA 1
ATOM 903 C C . ILE A 1 110 ? -13.044 -12.127 35.210 1.00 93.25 110 ILE A C 1
ATOM 905 O O . ILE A 1 110 ? -12.901 -12.682 34.123 1.00 93.25 110 ILE A O 1
ATOM 909 N N . LEU A 1 111 ? -13.850 -11.071 35.370 1.00 94.06 111 LEU A N 1
ATOM 910 C CA . LEU A 1 111 ? -14.689 -10.533 34.295 1.00 94.06 111 LEU A CA 1
ATOM 911 C C . LEU A 1 111 ? -13.871 -10.060 33.087 1.00 94.06 111 LEU A C 1
ATOM 913 O O . LEU A 1 111 ? -14.291 -10.280 31.953 1.00 94.06 111 LEU A O 1
ATOM 917 N N . SER A 1 112 ? -12.697 -9.463 33.314 1.00 93.12 112 SER A N 1
ATOM 918 C CA . SER A 1 112 ? -11.803 -8.995 32.248 1.00 93.12 112 SER A CA 1
ATOM 919 C C . SER A 1 112 ? -11.226 -10.125 31.388 1.00 93.12 112 SER A C 1
ATOM 921 O O . SER A 1 112 ? -10.844 -9.881 30.243 1.00 93.12 112 SER A O 1
ATOM 923 N N . MET A 1 113 ? -11.202 -11.359 31.907 1.00 92.88 113 MET A N 1
ATOM 924 C CA . MET A 1 113 ? -10.655 -12.541 31.232 1.00 92.88 113 MET A CA 1
ATOM 925 C C . MET A 1 113 ? -11.713 -13.393 30.517 1.00 92.88 113 MET A C 1
ATOM 927 O O . MET A 1 113 ? -11.353 -14.282 29.745 1.00 92.88 113 MET A O 1
ATOM 931 N N . ILE A 1 114 ? -13.006 -13.137 30.736 1.00 93.56 114 ILE A N 1
ATOM 932 C CA . ILE A 1 114 ? -14.101 -13.944 30.176 1.00 93.56 114 ILE A CA 1
ATOM 933 C C . ILE A 1 114 ? -14.939 -13.160 29.165 1.00 93.56 114 ILE A C 1
ATOM 935 O O . ILE A 1 114 ? -15.086 -11.940 29.247 1.00 93.56 114 ILE A O 1
ATOM 939 N N . LYS A 1 115 ? -15.528 -13.866 28.192 1.00 94.25 115 LYS A N 1
ATOM 940 C CA . LYS A 1 115 ? -16.403 -13.267 27.170 1.00 94.25 115 LYS A CA 1
ATOM 941 C C . LYS A 1 115 ? -17.777 -12.951 27.756 1.00 94.25 115 LYS A C 1
ATOM 943 O O . LYS A 1 115 ? -18.736 -13.677 27.522 1.00 94.25 115 LYS A O 1
ATOM 948 N N . CYS A 1 116 ? -17.856 -11.886 28.544 1.00 94.19 116 CYS A N 1
ATOM 949 C CA . CYS A 1 116 ? -19.070 -11.507 29.261 1.00 94.19 116 CYS A CA 1
ATOM 950 C C . CYS A 1 116 ? -19.823 -10.325 28.655 1.00 94.19 116 CYS A C 1
ATOM 952 O O . CYS A 1 116 ? -20.951 -10.077 29.068 1.00 94.19 116 CYS A O 1
ATOM 954 N N . ILE A 1 117 ? -19.256 -9.613 27.678 1.00 95.56 117 ILE A N 1
ATOM 955 C CA . ILE A 1 117 ? -19.868 -8.390 27.157 1.00 95.56 117 ILE A CA 1
ATOM 956 C C . ILE A 1 117 ? -20.677 -8.688 25.894 1.00 95.56 117 ILE A C 1
ATOM 958 O O . ILE A 1 117 ? -20.098 -9.112 24.890 1.00 95.56 117 ILE A O 1
ATOM 962 N N . PRO A 1 118 ? -22.000 -8.456 25.900 1.00 93.62 118 PRO A N 1
ATOM 963 C CA . PRO A 1 118 ? -22.800 -8.566 24.695 1.00 93.62 118 PRO A CA 1
ATOM 964 C C . PRO A 1 118 ? -22.566 -7.349 23.802 1.00 93.62 118 PRO A C 1
ATOM 966 O O . PRO A 1 118 ? -22.666 -6.196 24.236 1.00 93.62 118 PRO A O 1
ATOM 969 N N . THR A 1 119 ? -22.235 -7.624 22.544 1.00 93.62 119 THR A N 1
ATOM 970 C CA . THR A 1 119 ? -21.937 -6.610 21.534 1.00 93.62 119 THR A CA 1
ATOM 971 C C . THR A 1 119 ? -22.685 -6.875 20.231 1.00 93.62 119 THR A C 1
ATOM 973 O O . THR A 1 119 ? -23.232 -7.958 20.014 1.00 93.62 119 THR A O 1
ATOM 976 N N . THR A 1 120 ? -22.639 -5.911 19.309 1.00 89.81 120 THR A N 1
ATOM 977 C CA . THR A 1 120 ? -23.140 -6.060 17.929 1.00 89.81 120 THR A CA 1
ATOM 978 C C . THR A 1 120 ? -22.527 -7.247 17.176 1.00 89.81 120 THR A C 1
ATOM 980 O O . THR A 1 120 ? -23.124 -7.733 16.222 1.00 89.81 120 THR A O 1
ATOM 983 N N . HIS A 1 121 ? -21.365 -7.745 17.616 1.00 89.31 121 HIS A N 1
ATOM 984 C CA . HIS A 1 121 ? -20.656 -8.889 17.033 1.00 89.31 121 HIS A CA 1
ATOM 985 C C . HIS A 1 121 ? -20.674 -10.123 17.959 1.00 89.31 121 HIS A C 1
ATOM 987 O O . HIS A 1 121 ? -19.742 -10.933 17.947 1.00 89.31 121 HIS A O 1
ATOM 993 N N . GLY A 1 122 ? -21.714 -10.258 18.787 1.00 92.25 122 GLY A N 1
ATOM 994 C CA . GLY A 1 122 ? -21.870 -11.347 19.755 1.00 92.25 122 GLY A CA 1
ATOM 995 C C . GLY A 1 122 ? -21.152 -11.090 21.083 1.00 92.25 122 GLY A C 1
ATOM 996 O O . GLY A 1 122 ? -20.847 -9.948 21.427 1.00 92.25 122 GLY A O 1
ATOM 997 N N . MET A 1 123 ? -20.897 -12.154 21.851 1.00 93.75 123 MET A N 1
ATOM 998 C CA . MET A 1 123 ? -20.209 -12.060 23.146 1.00 93.75 123 MET A CA 1
ATOM 999 C C . MET A 1 123 ? -18.702 -11.861 22.958 1.00 93.75 123 MET A C 1
ATOM 1001 O O . MET A 1 123 ? -18.042 -12.647 22.267 1.00 93.75 123 MET A O 1
ATOM 1005 N N . LYS A 1 124 ? -18.150 -10.822 23.583 1.00 94.62 124 LYS A N 1
ATOM 1006 C CA . LYS A 1 124 ? -16.736 -10.440 23.492 1.00 94.62 124 LYS A CA 1
ATOM 1007 C C . LYS A 1 124 ? -16.119 -10.240 24.872 1.00 94.62 124 LYS A C 1
ATOM 1009 O O . LYS A 1 124 ? -16.824 -10.138 25.879 1.00 94.62 124 LYS A O 1
ATOM 1014 N N . LEU A 1 125 ? -14.787 -10.234 24.914 1.00 94.31 125 LEU A N 1
ATOM 1015 C CA . LEU A 1 125 ? -14.041 -9.846 26.110 1.00 94.31 125 LEU A CA 1
ATOM 1016 C C . LEU A 1 125 ? -14.254 -8.347 26.388 1.00 94.31 125 LEU A C 1
ATOM 1018 O O . LEU A 1 125 ? -14.434 -7.580 25.433 1.00 94.31 125 LEU A O 1
ATOM 1022 N N . PRO A 1 126 ? -14.189 -7.886 27.650 1.00 94.06 126 PRO A N 1
ATOM 1023 C CA . PRO A 1 126 ? -14.250 -6.458 27.954 1.00 94.06 126 PRO A CA 1
ATOM 1024 C C . PRO A 1 126 ? -13.223 -5.641 27.174 1.00 94.06 126 PRO A C 1
ATOM 1026 O O . PRO A 1 126 ? -13.590 -4.687 26.495 1.00 94.06 126 PRO A O 1
ATOM 1029 N N . ASN A 1 127 ? -11.968 -6.087 27.142 1.00 89.31 127 ASN A N 1
ATOM 1030 C CA . ASN A 1 127 ? -10.897 -5.413 26.408 1.00 89.31 127 ASN A CA 1
ATOM 1031 C C . ASN A 1 127 ? -11.045 -5.462 24.874 1.00 89.31 127 ASN A C 1
ATOM 1033 O O . ASN A 1 127 ? -10.255 -4.823 24.186 1.00 89.31 127 ASN A O 1
ATOM 1037 N N . GLU A 1 128 ? -12.003 -6.208 24.327 1.00 89.00 128 GLU A N 1
ATOM 1038 C CA . GLU A 1 128 ? -12.347 -6.229 22.900 1.00 89.00 128 GLU A CA 1
ATOM 1039 C C . GLU A 1 128 ? -13.607 -5.410 22.599 1.00 89.00 128 GLU A C 1
ATOM 1041 O O . GLU A 1 128 ? -13.934 -5.206 21.433 1.00 89.00 128 GLU A O 1
ATOM 1046 N N . SER A 1 129 ? -14.324 -4.963 23.630 1.00 90.75 129 SER A N 1
ATOM 1047 C CA . SER A 1 129 ? -15.642 -4.345 23.518 1.00 90.75 129 SER A CA 1
ATOM 1048 C C . SER A 1 129 ? -15.556 -2.831 23.650 1.00 90.75 129 SER A C 1
ATOM 1050 O O . SER A 1 129 ? -14.839 -2.307 24.505 1.00 90.75 129 SER A O 1
ATOM 1052 N N . TYR A 1 130 ? -16.330 -2.127 22.827 1.00 87.50 130 TYR A N 1
ATOM 1053 C CA . TYR A 1 130 ? -16.374 -0.667 22.819 1.00 87.50 130 TYR A CA 1
ATOM 1054 C C . TYR A 1 130 ? -17.700 -0.163 23.361 1.00 87.50 130 TYR A C 1
ATOM 1056 O O . TYR A 1 130 ? -18.768 -0.582 22.912 1.00 87.50 130 TYR A O 1
ATOM 1064 N N . LEU A 1 131 ? -17.642 0.783 24.292 1.00 86.12 131 LEU A N 1
ATOM 1065 C CA . LEU A 1 131 ? -18.831 1.517 24.701 1.00 86.12 131 LEU A CA 1
ATOM 1066 C C . LEU A 1 131 ? -19.443 2.244 23.484 1.00 86.12 131 LEU A C 1
ATOM 1068 O O . LEU A 1 131 ? -18.702 2.686 22.598 1.00 86.12 131 LEU A O 1
ATOM 1072 N N . PRO A 1 132 ? -20.781 2.350 23.395 1.00 74.50 132 PRO A N 1
ATOM 1073 C CA . PRO A 1 132 ? -21.448 2.939 22.242 1.00 74.50 132 PRO A CA 1
ATOM 1074 C C . PRO A 1 132 ? -21.002 4.388 22.040 1.00 74.50 132 PRO A C 1
ATOM 1076 O O . PRO A 1 132 ? -21.268 5.248 22.872 1.00 74.50 132 PRO A O 1
ATOM 1079 N N . SER A 1 133 ? -20.355 4.666 20.909 1.00 68.19 133 SER A N 1
ATOM 1080 C CA . SER A 1 133 ? -19.992 6.016 20.472 1.00 68.19 133 SER A CA 1
ATOM 1081 C C . SER A 1 133 ? -20.610 6.295 19.105 1.00 68.19 133 SER A C 1
ATOM 1083 O O . SER A 1 133 ? -20.683 5.407 18.250 1.00 68.19 133 SER A O 1
ATOM 1085 N N . HIS A 1 134 ? -21.033 7.540 18.871 1.00 62.59 134 HIS A N 1
ATOM 1086 C CA . HIS A 1 134 ? -21.613 7.982 17.597 1.00 62.59 134 HIS A CA 1
ATOM 1087 C C . HIS A 1 134 ? -20.671 7.774 16.395 1.00 62.59 134 HIS A C 1
ATOM 1089 O O . HIS A 1 134 ? -21.136 7.722 15.256 1.00 62.59 134 HIS A O 1
ATOM 1095 N N . ILE A 1 135 ? -19.365 7.622 16.638 1.00 61.75 135 ILE A N 1
ATOM 1096 C CA . ILE A 1 135 ? -18.331 7.501 15.603 1.00 61.75 135 ILE A CA 1
ATOM 1097 C C . ILE A 1 135 ? -18.100 6.047 15.155 1.00 61.75 135 ILE A C 1
ATOM 1099 O O . ILE A 1 135 ? -17.736 5.822 14.005 1.00 61.75 135 ILE A O 1
ATOM 1103 N N . LEU A 1 136 ? -18.372 5.052 16.007 1.00 61.28 136 LEU A N 1
ATOM 1104 C CA . LEU A 1 136 ? -17.964 3.647 15.801 1.00 61.28 136 LEU A CA 1
ATOM 1105 C C . LEU A 1 136 ? -19.071 2.735 15.245 1.00 61.28 136 LEU A C 1
ATOM 1107 O O . LEU A 1 136 ? -18.972 1.513 15.328 1.00 61.28 136 LEU A O 1
ATOM 1111 N N . ARG A 1 137 ? -20.162 3.308 14.728 1.00 57.03 137 ARG A N 1
ATOM 1112 C CA . ARG A 1 137 ? -21.473 2.638 14.685 1.00 57.03 137 ARG A CA 1
ATOM 1113 C C . ARG A 1 137 ? -21.638 1.408 13.781 1.00 57.03 137 ARG A C 1
ATOM 1115 O O . ARG A 1 137 ? -22.678 0.773 13.916 1.00 57.03 137 ARG A O 1
ATOM 1122 N N . SER A 1 138 ? -20.696 1.032 12.914 1.00 57.59 138 SER A N 1
ATOM 1123 C CA . SER A 1 138 ? -20.919 -0.106 11.997 1.00 57.59 138 SER A CA 1
ATOM 1124 C C . SER A 1 138 ? -19.918 -1.257 12.107 1.00 57.59 138 SER A C 1
ATOM 1126 O O . SER A 1 138 ? -20.336 -2.408 12.029 1.00 57.59 138 SER A O 1
ATOM 1128 N N . ASP A 1 139 ? -18.633 -0.992 12.350 1.00 64.94 139 ASP A N 1
ATOM 1129 C CA . ASP A 1 139 ? -17.591 -1.996 12.059 1.00 64.94 139 ASP A CA 1
ATOM 1130 C C . ASP A 1 139 ? -16.928 -2.582 13.323 1.00 64.94 139 ASP A C 1
ATOM 1132 O O . ASP A 1 139 ? -15.973 -3.355 13.240 1.00 64.94 139 ASP A O 1
ATOM 1136 N N . ARG A 1 140 ? -17.399 -2.203 14.521 1.00 74.38 140 ARG A N 1
ATOM 1137 C CA . ARG A 1 140 ? -16.795 -2.597 15.807 1.00 74.38 140 ARG A CA 1
ATOM 1138 C C . ARG A 1 140 ? -17.805 -3.263 16.748 1.00 74.38 140 ARG A C 1
ATOM 1140 O O . ARG A 1 140 ? -18.998 -2.961 16.667 1.00 74.38 140 ARG A O 1
ATOM 1147 N N . PRO A 1 141 ? -17.346 -4.153 17.654 1.00 80.88 141 PRO A N 1
ATOM 1148 C CA . PRO A 1 141 ? -18.169 -4.774 18.694 1.00 80.88 141 PRO A CA 1
ATOM 1149 C C . PRO A 1 141 ? -18.602 -3.730 19.735 1.00 80.88 141 PRO A C 1
ATOM 1151 O O . PRO A 1 141 ? -18.000 -3.580 20.799 1.00 80.88 141 PRO A O 1
ATOM 1154 N N . ALA A 1 142 ? -19.649 -2.978 19.401 1.00 85.44 142 ALA A N 1
ATOM 1155 C CA . ALA A 1 142 ? -20.249 -1.992 20.284 1.00 85.44 142 ALA A CA 1
ATOM 1156 C C . ALA A 1 142 ? -21.139 -2.694 21.312 1.00 85.44 142 ALA A C 1
ATOM 1158 O O . ALA A 1 142 ? -21.934 -3.560 20.941 1.00 85.44 142 ALA A O 1
ATOM 1159 N N . VAL A 1 143 ? -21.009 -2.321 22.584 1.00 88.69 143 VAL A N 1
ATOM 1160 C CA . VAL A 1 143 ? -21.799 -2.872 23.692 1.00 88.69 143 VAL A CA 1
ATOM 1161 C C . VAL A 1 143 ? -23.294 -2.657 23.439 1.00 88.69 143 VAL A C 1
ATOM 1163 O O . VAL A 1 143 ? -23.725 -1.543 23.160 1.00 88.69 143 VAL A O 1
ATOM 1166 N N . THR A 1 144 ? -24.098 -3.715 23.558 1.00 88.06 144 THR A N 1
ATOM 1167 C CA . THR A 1 144 ? -25.563 -3.667 23.359 1.00 88.06 144 THR A CA 1
ATOM 1168 C C . THR A 1 144 ? -26.348 -3.631 24.673 1.00 88.06 144 THR A C 1
ATOM 1170 O O . THR A 1 144 ? -27.566 -3.781 24.663 1.00 88.06 144 THR A O 1
ATOM 1173 N N . LEU A 1 145 ? -25.659 -3.485 25.809 1.00 84.62 145 LEU A N 1
ATOM 1174 C CA . LEU A 1 145 ? -26.268 -3.372 27.137 1.00 84.62 145 LEU A CA 1
ATOM 1175 C C . LEU A 1 145 ? -27.064 -2.068 27.276 1.00 84.62 145 LEU A C 1
ATOM 1177 O O . LEU A 1 145 ? -26.704 -1.043 26.696 1.00 84.62 145 LEU A O 1
ATOM 1181 N N . ASN A 1 146 ? -28.095 -2.090 28.121 1.00 83.75 146 ASN A N 1
ATOM 1182 C CA . ASN A 1 146 ? -28.787 -0.878 28.550 1.00 83.75 146 ASN A CA 1
ATOM 1183 C C . ASN A 1 146 ? -27.875 -0.112 29.517 1.00 83.75 146 ASN A C 1
ATOM 1185 O O . ASN A 1 146 ? -27.666 -0.535 30.653 1.00 83.75 146 ASN A O 1
ATOM 1189 N N . LEU A 1 147 ? -27.289 0.990 29.054 1.00 83.12 147 LEU A N 1
ATOM 1190 C CA . LEU A 1 147 ? -26.317 1.752 29.834 1.00 83.12 147 LEU A CA 1
ATOM 1191 C C . LEU A 1 147 ? -26.990 2.838 30.669 1.00 83.12 147 LEU A C 1
ATOM 1193 O O . LEU A 1 147 ? -27.812 3.604 30.165 1.00 83.12 147 LEU A O 1
ATOM 1197 N N . LEU A 1 148 ? -26.587 2.940 31.934 1.00 77.81 148 LEU A N 1
ATOM 1198 C CA . LEU A 1 148 ? -26.921 4.067 32.796 1.00 77.81 148 LEU A CA 1
ATOM 1199 C C . LEU A 1 148 ? -25.931 5.194 32.499 1.00 77.81 148 LEU A C 1
ATOM 1201 O O . LEU A 1 148 ? -24.789 5.171 32.959 1.00 77.81 148 LEU A O 1
ATOM 1205 N N . VAL A 1 149 ? -26.358 6.154 31.680 1.00 69.56 149 VAL A N 1
ATOM 1206 C CA . VAL A 1 149 ? -25.615 7.401 31.481 1.00 69.56 149 VAL A CA 1
ATOM 1207 C C . VAL A 1 149 ? -25.922 8.295 32.677 1.00 69.56 149 VAL A C 1
ATOM 1209 O O . VAL A 1 149 ? -27.078 8.669 32.888 1.00 69.56 149 VAL A O 1
ATOM 1212 N N . GLU A 1 150 ? -24.909 8.588 33.494 1.00 58.25 150 GLU A N 1
ATOM 1213 C CA . GLU A 1 150 ? -25.037 9.539 34.599 1.00 58.25 150 GLU A CA 1
ATOM 1214 C C . GLU A 1 150 ? -25.454 10.894 34.026 1.00 58.25 150 GLU A C 1
ATOM 1216 O O . GLU A 1 150 ? -24.692 11.563 33.330 1.00 58.25 150 GLU A O 1
ATOM 1221 N N . LYS A 1 151 ? -26.704 11.286 34.272 1.00 51.91 151 LYS A N 1
ATOM 1222 C CA . LYS A 1 151 ? -27.190 12.597 33.854 1.00 51.91 151 LYS A CA 1
ATOM 1223 C C . LYS A 1 151 ? -26.517 13.665 34.701 1.00 51.91 151 LYS A C 1
ATOM 1225 O O . LYS A 1 151 ? -26.555 13.617 35.931 1.00 51.91 151 LYS A O 1
ATOM 1230 N N . THR A 1 152 ? -25.969 14.672 34.033 1.00 46.75 152 THR A N 1
ATOM 1231 C CA . THR A 1 152 ? -25.704 15.974 34.643 1.00 46.75 152 THR A CA 1
ATOM 1232 C C . THR A 1 152 ? -27.013 16.519 35.230 1.00 46.75 152 THR A C 1
ATOM 1234 O O . THR A 1 152 ? -28.094 16.283 34.686 1.00 46.75 152 THR A O 1
ATOM 1237 N N . LYS A 1 153 ? -26.918 17.186 36.385 1.00 47.69 153 LYS A N 1
ATOM 1238 C CA . LYS A 1 153 ? -27.995 17.431 37.370 1.00 47.69 153 LYS A CA 1
ATOM 1239 C C . LYS A 1 153 ? -29.282 18.132 36.872 1.00 47.69 153 LYS A C 1
ATOM 1241 O O . LYS A 1 153 ? -30.213 18.255 37.659 1.00 47.69 153 LYS A O 1
ATOM 1246 N N . ASP A 1 154 ? -29.389 18.507 35.598 1.00 46.38 154 ASP A N 1
ATOM 1247 C CA . ASP A 1 154 ? -30.426 19.420 35.092 1.00 46.38 154 ASP A CA 1
ATOM 1248 C C . ASP A 1 154 ? -31.449 18.798 34.122 1.00 46.38 154 ASP A C 1
ATOM 1250 O O . ASP A 1 154 ? -32.341 19.492 33.639 1.00 46.38 154 ASP A O 1
ATOM 1254 N N . SER A 1 155 ? -31.385 17.495 33.825 1.00 45.09 155 SER A N 1
ATOM 1255 C CA . SER A 1 155 ? -32.315 16.864 32.870 1.00 45.09 155 SER A CA 1
ATOM 1256 C C . SER A 1 155 ? -33.375 15.989 33.551 1.00 45.09 155 SER A C 1
ATOM 1258 O O . SER A 1 155 ? -33.199 14.788 33.770 1.00 45.09 155 SER A O 1
ATOM 1260 N N . GLN A 1 156 ? -34.529 16.597 33.850 1.00 44.47 156 GLN A N 1
ATOM 1261 C CA . GLN A 1 156 ? -35.759 15.870 34.173 1.00 44.47 156 GLN A CA 1
ATOM 1262 C C . GLN A 1 156 ? -36.195 15.050 32.947 1.00 44.47 156 GLN A C 1
ATOM 1264 O O . GLN A 1 156 ? -36.448 15.600 31.878 1.00 44.47 156 GLN A O 1
ATOM 1269 N N . GLN A 1 157 ? -36.277 13.728 33.087 1.00 48.69 157 GLN A N 1
ATOM 1270 C CA . GLN A 1 157 ? -36.835 12.835 32.067 1.00 48.69 157 GLN A CA 1
ATOM 1271 C C . GLN A 1 157 ? -38.031 12.067 32.644 1.00 48.69 157 GLN A C 1
ATOM 1273 O O . GLN A 1 157 ? -38.100 11.864 33.860 1.00 48.69 157 GLN A O 1
ATOM 1278 N N . PRO A 1 158 ? -38.957 11.630 31.774 1.00 40.19 158 PRO A N 1
ATOM 1279 C CA . PRO A 1 158 ? -40.169 10.942 32.174 1.00 40.19 158 PRO A CA 1
ATOM 1280 C C . PRO A 1 158 ? -39.825 9.563 32.745 1.00 40.19 158 PRO A C 1
ATOM 1282 O O . PRO A 1 158 ? -38.967 8.848 32.225 1.00 40.19 158 PRO A O 1
ATOM 1285 N N . ARG A 1 159 ? -40.503 9.211 33.839 1.00 40.91 159 ARG A N 1
ATOM 1286 C CA . ARG A 1 159 ? -40.489 7.878 34.444 1.00 40.91 159 ARG A CA 1
ATOM 1287 C C . ARG A 1 159 ? -41.089 6.885 33.445 1.00 40.91 159 ARG A C 1
ATOM 1289 O O . ARG A 1 159 ? -42.305 6.790 33.348 1.00 40.91 159 ARG A O 1
ATOM 1296 N N . ASN A 1 160 ? -40.247 6.181 32.694 1.00 44.47 160 ASN A N 1
ATOM 1297 C CA . ASN A 1 160 ? -40.643 4.922 32.072 1.00 44.47 160 ASN A CA 1
ATOM 1298 C C . ASN A 1 160 ? -40.255 3.791 33.028 1.00 44.47 160 ASN A C 1
ATOM 1300 O O . ASN A 1 160 ? -39.089 3.661 33.394 1.00 44.47 160 ASN A O 1
ATOM 1304 N N . ASP A 1 161 ? -41.234 2.972 33.403 1.00 46.00 161 ASP A N 1
ATOM 1305 C CA . ASP A 1 161 ? -41.124 1.878 34.378 1.00 46.00 161 ASP A CA 1
ATOM 1306 C C . ASP A 1 161 ? -40.288 0.669 33.896 1.00 46.00 161 ASP A C 1
ATOM 1308 O O . ASP A 1 161 ? -40.247 -0.366 34.550 1.00 46.00 161 ASP A O 1
ATOM 1312 N N . SER A 1 162 ? -39.554 0.785 32.785 1.00 53.84 162 SER A N 1
ATOM 1313 C CA . SER A 1 162 ? -38.671 -0.265 32.257 1.00 53.84 162 SER A CA 1
ATOM 1314 C C . SER A 1 162 ? -37.196 -0.042 32.631 1.00 53.84 162 SER A C 1
ATOM 1316 O O . SER A 1 162 ? -36.311 -0.199 31.792 1.00 53.84 162 SER A O 1
ATOM 1318 N N . ASN A 1 163 ? -36.914 0.344 33.880 1.00 57.94 163 ASN A N 1
ATOM 1319 C CA . ASN A 1 163 ? -35.548 0.499 34.420 1.00 57.94 163 ASN A CA 1
ATOM 1320 C C . ASN A 1 163 ? -34.839 -0.845 34.694 1.00 57.94 163 ASN A C 1
ATOM 1322 O O . ASN A 1 163 ? -33.806 -0.894 35.367 1.00 57.94 163 ASN A O 1
ATOM 1326 N N . GLU A 1 164 ? -35.383 -1.952 34.197 1.00 65.88 164 GLU A N 1
ATOM 1327 C CA . GLU A 1 164 ? -34.825 -3.273 34.423 1.00 65.88 164 GLU A CA 1
ATOM 1328 C C . GLU A 1 164 ? -33.520 -3.447 33.626 1.00 65.88 164 GLU A C 1
ATOM 1330 O O . GLU A 1 164 ? -33.480 -3.350 32.398 1.00 65.88 164 GLU A O 1
ATOM 1335 N N . ASN A 1 165 ? -32.447 -3.778 34.347 1.00 76.12 165 ASN A N 1
ATOM 1336 C CA . ASN A 1 165 ? -31.138 -4.190 33.825 1.00 76.12 165 ASN A CA 1
ATOM 1337 C C . ASN A 1 165 ? -30.213 -3.078 33.309 1.00 76.12 165 ASN A C 1
ATOM 1339 O O . ASN A 1 165 ? -29.468 -3.278 32.347 1.00 76.12 165 ASN A O 1
ATOM 1343 N N . LEU A 1 166 ? -30.227 -1.914 33.958 1.00 86.19 166 LEU A N 1
ATOM 1344 C CA . LEU A 1 166 ? -29.244 -0.868 33.688 1.00 86.19 166 LEU A CA 1
ATOM 1345 C C . LEU A 1 166 ? -27.845 -1.271 34.184 1.00 86.19 166 LEU A C 1
ATOM 1347 O O . LEU A 1 166 ? -27.690 -1.797 35.288 1.00 86.19 166 LEU A O 1
ATOM 1351 N N . VAL A 1 167 ? -26.826 -1.012 33.366 1.00 88.00 167 VAL A N 1
ATOM 1352 C CA . VAL A 1 167 ? -25.409 -1.243 33.683 1.00 88.00 167 VAL A CA 1
ATOM 1353 C C . VAL A 1 167 ? -24.677 0.095 33.699 1.00 88.00 167 VAL A C 1
ATOM 1355 O O . VAL A 1 167 ? -24.782 0.874 32.752 1.00 88.00 167 VAL A O 1
ATOM 1358 N N . SER A 1 168 ? -23.919 0.378 34.758 1.00 88.75 168 SER A N 1
ATOM 1359 C CA . SER A 1 168 ? -23.131 1.609 34.855 1.00 88.75 168 SER A CA 1
ATOM 1360 C C . SER A 1 168 ? -21.983 1.610 33.842 1.00 88.75 168 SER A C 1
ATOM 1362 O O . SER A 1 168 ? -21.214 0.650 33.740 1.00 88.75 168 SER A O 1
ATOM 1364 N N . VAL A 1 169 ? -21.816 2.727 33.130 1.00 85.94 169 VAL A N 1
ATOM 1365 C CA . VAL A 1 169 ? -20.668 2.947 32.233 1.00 85.94 169 VAL A CA 1
ATOM 1366 C C . VAL A 1 169 ? -19.349 2.900 33.010 1.00 85.94 169 VAL A C 1
ATOM 1368 O O . VAL A 1 169 ? -18.359 2.358 32.517 1.00 85.94 169 VAL A O 1
ATOM 1371 N N . TYR A 1 170 ? -19.337 3.417 34.243 1.00 86.62 170 TYR A N 1
ATOM 1372 C CA . TYR A 1 170 ? -18.162 3.388 35.113 1.00 86.62 170 TYR A CA 1
ATOM 1373 C C . TYR A 1 170 ? -17.739 1.951 35.436 1.00 86.62 170 TYR A C 1
ATOM 1375 O O . TYR A 1 170 ? -16.563 1.612 35.314 1.00 86.62 170 TYR A O 1
ATOM 1383 N N . PHE A 1 171 ? -18.701 1.080 35.751 1.00 90.31 171 PHE A N 1
ATOM 1384 C CA . PHE A 1 171 ? -18.437 -0.342 35.970 1.00 90.31 171 PHE A CA 1
ATOM 1385 C C . PHE A 1 171 ? -17.824 -1.008 34.731 1.00 90.31 171 PHE A C 1
ATOM 1387 O O . PHE A 1 171 ? -16.801 -1.684 34.842 1.00 90.31 171 PHE A O 1
ATOM 1394 N N . LEU A 1 172 ? -18.391 -0.767 33.544 1.00 90.81 172 LEU A N 1
ATOM 1395 C CA . LEU A 1 172 ? -17.873 -1.336 32.297 1.00 90.81 172 LEU A CA 1
ATOM 1396 C C . LEU A 1 172 ? -16.433 -0.894 32.008 1.00 90.81 172 LEU A C 1
ATOM 1398 O O . LEU A 1 172 ? -15.610 -1.722 31.616 1.00 90.81 172 LEU A O 1
ATOM 1402 N N . LYS A 1 173 ? -16.097 0.376 32.262 1.00 88.12 173 LYS A N 1
ATOM 1403 C CA . LYS A 1 173 ? -14.710 0.861 32.176 1.00 88.12 173 LYS A CA 1
ATOM 1404 C C . LYS A 1 173 ? -13.792 0.118 33.143 1.00 88.12 173 LYS A C 1
ATOM 1406 O O . LYS A 1 173 ? -12.708 -0.302 32.754 1.00 88.12 173 LYS A O 1
ATOM 1411 N N . GLN A 1 174 ? -14.227 -0.077 34.389 1.00 88.19 174 GLN A N 1
ATOM 1412 C CA . GLN A 1 174 ? -13.418 -0.742 35.413 1.00 88.19 174 GLN A CA 1
ATOM 1413 C C . GLN A 1 174 ? -13.103 -2.210 35.094 1.00 88.19 174 GLN A C 1
ATOM 1415 O O . GLN A 1 174 ? -12.041 -2.688 35.484 1.00 88.19 174 GLN A O 1
ATOM 1420 N N . ILE A 1 175 ? -13.995 -2.925 34.402 1.00 90.94 175 ILE A N 1
ATOM 1421 C CA . ILE A 1 175 ? -13.743 -4.311 33.962 1.00 90.94 175 ILE A CA 1
ATOM 1422 C C . ILE A 1 175 ? -12.960 -4.387 32.640 1.00 90.94 175 ILE A C 1
ATOM 1424 O O . ILE A 1 175 ? -12.636 -5.482 32.187 1.00 90.94 175 ILE A O 1
ATOM 1428 N N . GLY A 1 176 ? -12.642 -3.240 32.028 1.00 87.31 176 GLY A N 1
ATOM 1429 C CA . GLY A 1 176 ? -11.788 -3.140 30.844 1.00 87.31 176 GLY A CA 1
ATOM 1430 C C . GLY A 1 176 ? -12.514 -2.870 29.526 1.00 87.31 176 GLY A C 1
ATOM 1431 O O . GLY A 1 176 ? -11.873 -2.963 28.480 1.00 87.31 176 GLY A O 1
ATOM 1432 N N . CYS A 1 177 ? -13.813 -2.536 29.536 1.00 87.81 177 CYS A N 1
ATOM 1433 C CA . CYS A 1 177 ? -14.490 -2.070 28.321 1.00 87.81 177 CYS A CA 1
ATOM 1434 C C . CYS A 1 177 ? -13.876 -0.755 27.858 1.00 87.81 177 CYS A C 1
ATOM 1436 O O . CYS A 1 177 ? -13.720 0.188 28.639 1.00 87.81 177 CYS A O 1
ATOM 1438 N N . ARG A 1 178 ? -13.559 -0.679 26.569 1.00 83.25 178 ARG A N 1
ATOM 1439 C CA . ARG A 1 178 ? -12.900 0.493 26.007 1.00 83.25 178 ARG A CA 1
ATOM 1440 C C . ARG A 1 178 ? -13.905 1.611 25.802 1.00 83.25 178 ARG A C 1
ATOM 1442 O O . ARG A 1 178 ? -15.006 1.392 25.292 1.00 83.25 178 ARG A O 1
ATOM 1449 N N . MET A 1 179 ? -13.508 2.824 26.164 1.00 76.31 179 MET A N 1
ATOM 1450 C CA . MET A 1 179 ? -14.233 4.032 25.802 1.00 76.31 179 MET A CA 1
ATOM 1451 C C . MET A 1 179 ? -13.344 4.880 24.912 1.00 76.31 179 MET A C 1
ATOM 1453 O O . MET A 1 179 ? -12.245 5.249 25.309 1.00 76.31 179 MET A O 1
ATOM 1457 N N . LEU A 1 180 ? -13.843 5.212 23.731 1.00 67.38 180 LEU A N 1
ATOM 1458 C CA . LEU A 1 180 ? -13.332 6.353 22.990 1.00 67.38 180 LEU A CA 1
ATOM 1459 C C . LEU A 1 180 ? -14.151 7.549 23.472 1.00 67.38 180 LEU A C 1
ATOM 1461 O O . LEU A 1 180 ? -15.315 7.681 23.082 1.00 67.38 180 LEU A O 1
ATOM 1465 N N . ASP A 1 181 ? -13.584 8.340 24.388 1.00 57.19 181 ASP A N 1
ATOM 1466 C CA . ASP A 1 181 ? -14.239 9.496 25.018 1.00 57.19 181 ASP A CA 1
ATOM 1467 C C . ASP A 1 181 ? -14.368 10.671 24.047 1.00 57.19 181 ASP A C 1
ATOM 1469 O O . ASP A 1 181 ? -13.764 11.723 24.190 1.00 57.19 181 ASP A O 1
ATOM 1473 N N . ILE A 1 182 ? -15.154 10.467 22.996 1.00 56.84 182 ILE A N 1
ATOM 1474 C CA . ILE A 1 182 ? -15.461 11.512 22.021 1.00 56.84 182 ILE A CA 1
ATOM 1475 C C . ILE A 1 182 ? -16.834 12.142 22.336 1.00 56.84 182 ILE A C 1
ATOM 1477 O O . ILE A 1 182 ? -17.258 13.104 21.698 1.00 56.84 182 ILE A O 1
ATOM 1481 N N . GLN A 1 183 ? -17.551 11.614 23.338 1.00 46.59 183 GLN A N 1
ATOM 1482 C CA . GLN A 1 183 ? -18.872 12.106 23.745 1.00 46.59 183 GLN A CA 1
ATOM 1483 C C . GLN A 1 183 ? -18.811 13.517 24.330 1.00 46.59 183 GLN A C 1
ATOM 1485 O O . GLN A 1 183 ? -19.644 14.341 23.961 1.00 46.59 183 GLN A O 1
ATOM 1490 N N . SER A 1 184 ? -17.779 13.840 25.116 1.00 51.59 184 SER A N 1
ATOM 1491 C CA . SER A 1 184 ? -17.561 15.200 25.635 1.00 51.59 184 SER A CA 1
ATOM 1492 C C . SER A 1 184 ? -17.448 16.265 24.526 1.00 51.59 184 SER A C 1
ATOM 1494 O O . SER A 1 184 ? -17.812 17.423 24.728 1.00 51.59 184 SER A O 1
ATOM 1496 N N . ILE A 1 185 ? -17.003 15.870 23.329 1.00 50.34 185 ILE A N 1
ATOM 1497 C CA . ILE A 1 185 ? -16.772 16.759 22.184 1.00 50.34 185 ILE A CA 1
ATOM 1498 C C . ILE A 1 185 ? -18.071 16.985 21.393 1.00 50.34 185 ILE A C 1
ATOM 1500 O O . ILE A 1 185 ? -18.354 18.106 20.981 1.00 50.34 185 ILE A O 1
ATOM 1504 N N . ILE A 1 186 ? -18.895 15.945 21.226 1.00 48.94 186 ILE A N 1
ATOM 1505 C CA . ILE A 1 186 ? -20.171 16.023 20.487 1.00 48.94 186 ILE A CA 1
ATOM 1506 C C . ILE A 1 186 ? -21.273 16.675 21.340 1.00 48.94 186 ILE A C 1
ATOM 1508 O O . ILE A 1 186 ? -22.112 17.410 20.819 1.00 48.94 186 ILE A O 1
ATOM 1512 N N . GLU A 1 187 ? -21.280 16.445 22.655 1.00 45.84 187 GLU A N 1
ATOM 1513 C CA . GLU A 1 187 ? -22.286 17.018 23.559 1.00 45.84 187 GLU A CA 1
ATOM 1514 C C . GLU A 1 187 ? -22.129 18.538 23.728 1.00 45.84 187 GLU A C 1
ATOM 1516 O O . GLU A 1 187 ? -23.136 19.241 23.844 1.00 45.84 187 GLU A O 1
ATOM 1521 N N . ASN A 1 188 ? -20.907 19.073 23.628 1.00 45.78 188 ASN A N 1
ATOM 1522 C CA . ASN A 1 188 ? -20.686 20.522 23.583 1.00 45.78 188 ASN A CA 1
ATOM 1523 C C . ASN A 1 188 ? -21.217 21.167 22.287 1.00 45.78 188 ASN A C 1
ATOM 1525 O O . ASN A 1 188 ? -21.686 22.302 22.335 1.00 45.78 188 ASN A O 1
ATOM 1529 N N . ASP A 1 189 ? -21.234 20.434 21.170 1.00 41.53 189 ASP A N 1
ATOM 1530 C CA . ASP A 1 189 ? -21.791 20.890 19.884 1.00 41.53 189 ASP A CA 1
ATOM 1531 C C . ASP A 1 189 ? -23.337 20.820 19.877 1.00 41.53 189 ASP A C 1
ATOM 1533 O O . ASP A 1 189 ? -24.026 21.658 19.300 1.00 41.53 189 ASP A O 1
ATOM 1537 N N . SER A 1 190 ? -23.925 19.877 20.627 1.00 44.28 190 SER A N 1
ATOM 1538 C CA . SER A 1 190 ? -25.387 19.712 20.736 1.00 44.28 190 SER A CA 1
ATOM 1539 C C . SER A 1 190 ? -26.125 20.863 21.443 1.00 44.28 190 SER A C 1
ATOM 1541 O O . SER A 1 190 ? -27.356 20.930 21.400 1.00 44.28 190 SER A O 1
ATOM 1543 N N . ARG A 1 191 ? -25.394 21.806 22.056 1.00 45.53 191 ARG A N 1
ATOM 1544 C CA . ARG A 1 191 ? -25.956 23.067 22.571 1.00 45.53 191 ARG A CA 1
ATOM 1545 C C . ARG A 1 191 ? -26.215 24.103 21.468 1.00 45.53 191 ARG A C 1
ATOM 1547 O O . ARG A 1 191 ? -26.864 25.110 21.744 1.00 45.53 191 ARG A O 1
ATOM 1554 N N . MET A 1 192 ? -25.796 23.848 20.225 1.00 40.97 192 MET A N 1
ATOM 1555 C CA . MET A 1 192 ? -26.139 24.662 19.059 1.00 40.97 192 MET A CA 1
ATOM 1556 C C . MET A 1 192 ? -27.052 23.887 18.091 1.00 40.97 192 MET A C 1
ATOM 1558 O O . MET A 1 192 ? -26.607 23.139 17.235 1.00 40.97 192 MET A O 1
ATOM 1562 N N . SER A 1 193 ? -28.359 24.143 18.205 1.00 38.88 193 SER A N 1
ATOM 1563 C CA . SER A 1 193 ? -29.429 23.817 17.241 1.00 38.88 193 SER A CA 1
ATOM 1564 C C . SER A 1 193 ? -29.745 22.332 16.972 1.00 38.88 193 SER A C 1
ATOM 1566 O O . SER A 1 193 ? -29.051 21.601 16.272 1.00 38.88 193 SER A O 1
ATOM 1568 N N . SER A 1 194 ? -30.926 21.918 17.430 1.00 39.09 194 SER A N 1
ATOM 1569 C CA . SER A 1 194 ? -31.539 20.591 17.288 1.00 39.09 194 SER A CA 1
ATOM 1570 C C . SER A 1 194 ? -32.109 20.270 15.893 1.00 39.09 194 SER A C 1
ATOM 1572 O O . SER A 1 194 ? -32.958 19.383 15.754 1.00 39.09 194 SER A O 1
ATOM 1574 N N . HIS A 1 195 ? -31.639 20.923 14.830 1.00 37.69 195 HIS A N 1
ATOM 1575 C CA . HIS A 1 195 ? -32.044 20.613 13.458 1.00 37.69 195 HIS A CA 1
ATOM 1576 C C . HIS A 1 195 ? -30.815 20.414 12.558 1.00 37.69 195 HIS A C 1
ATOM 1578 O O . HIS A 1 195 ? -30.109 21.367 12.250 1.00 37.69 195 HIS A O 1
ATOM 1584 N N . ASN A 1 196 ? -30.631 19.165 12.096 1.00 38.44 196 ASN A N 1
ATOM 1585 C CA . ASN A 1 196 ? -29.626 18.654 11.138 1.00 38.44 196 ASN A CA 1
ATOM 1586 C C . ASN A 1 196 ? -28.335 18.032 11.720 1.00 38.44 196 ASN A C 1
ATOM 1588 O O . ASN A 1 196 ? -27.228 18.469 11.434 1.00 38.44 196 ASN A O 1
ATOM 1592 N N . ILE A 1 197 ? -28.461 16.886 12.401 1.00 41.91 197 ILE A N 1
ATOM 1593 C CA . ILE A 1 197 ? -27.335 16.014 12.826 1.00 41.91 197 ILE A CA 1
ATOM 1594 C C . ILE A 1 197 ? -26.625 15.318 11.628 1.00 41.91 197 ILE A C 1
ATOM 1596 O O . ILE A 1 197 ? -25.653 14.583 11.791 1.00 41.91 197 ILE A O 1
ATOM 1600 N N . SER A 1 198 ? -27.062 15.546 10.385 1.00 43.72 198 SER A N 1
ATOM 1601 C CA . SER A 1 198 ? -26.469 14.934 9.185 1.00 43.72 198 SER A CA 1
ATOM 1602 C C . SER A 1 198 ? -25.243 15.665 8.622 1.00 43.72 198 SER A C 1
ATOM 1604 O O . SER A 1 198 ? -24.658 15.187 7.652 1.00 43.72 198 SER A O 1
ATOM 1606 N N . ALA A 1 199 ? -24.825 16.786 9.210 1.00 45.16 199 ALA A N 1
ATOM 1607 C CA . ALA A 1 199 ? -23.608 17.490 8.826 1.00 45.16 199 ALA A CA 1
ATOM 1608 C C . ALA A 1 199 ? -22.778 17.781 10.080 1.00 45.16 199 ALA A C 1
ATOM 1610 O O . ALA A 1 199 ? -23.040 18.746 10.785 1.00 45.16 199 ALA A O 1
ATOM 1611 N N . LEU A 1 200 ? -21.759 16.957 10.359 1.00 52.34 200 LEU A N 1
ATOM 1612 C CA . LEU A 1 200 ? -20.614 17.490 11.099 1.00 52.34 200 LEU A CA 1
ATOM 1613 C C . LEU A 1 200 ? -20.078 18.641 10.243 1.00 52.34 200 LEU A C 1
ATOM 1615 O O . LEU A 1 200 ? -19.651 18.401 9.107 1.00 52.34 200 LEU A O 1
ATOM 1619 N N . ASN A 1 201 ? -20.171 19.866 10.753 1.00 61.06 201 ASN A N 1
ATOM 1620 C CA . ASN A 1 201 ? -19.569 21.026 10.117 1.00 61.06 201 ASN A CA 1
ATOM 1621 C C . ASN A 1 201 ? -18.042 20.832 10.067 1.00 61.06 201 ASN A C 1
ATOM 1623 O O . ASN A 1 201 ? -17.474 20.075 10.856 1.00 61.06 201 ASN A O 1
ATOM 1627 N N . HIS A 1 202 ? -17.376 21.498 9.122 1.00 62.84 202 HIS A N 1
ATOM 1628 C CA . HIS A 1 202 ? -15.914 21.452 8.972 1.00 62.84 202 HIS A CA 1
ATOM 1629 C C . HIS A 1 202 ? -15.197 21.796 10.296 1.00 62.84 202 HIS A C 1
ATOM 1631 O O . HIS A 1 202 ? -14.232 21.133 10.666 1.00 62.84 202 HIS A O 1
ATOM 1637 N N . GLU A 1 203 ? -15.730 22.754 11.064 1.00 67.00 203 GLU A N 1
ATOM 1638 C CA . GLU A 1 203 ? -15.241 23.103 12.409 1.00 67.00 203 GLU A CA 1
ATOM 1639 C C . GLU A 1 203 ? -15.341 21.942 13.408 1.00 67.00 203 GLU A C 1
ATOM 1641 O O . GLU A 1 203 ? -14.386 21.677 14.133 1.00 67.00 203 GLU A O 1
ATOM 1646 N N . SER A 1 204 ? -16.438 21.179 13.407 1.00 72.75 204 SER A N 1
ATOM 1647 C CA . SER A 1 204 ? -16.605 20.024 14.299 1.00 72.75 204 SER A CA 1
ATOM 1648 C C . SER A 1 204 ? -15.573 18.922 14.011 1.00 72.75 204 SER A C 1
ATOM 1650 O O . SER A 1 204 ? -15.132 18.223 14.923 1.00 72.75 204 SER A O 1
ATOM 1652 N N . MET A 1 205 ? -15.162 18.754 12.746 1.00 80.31 205 MET A N 1
ATOM 1653 C CA . MET A 1 205 ? -14.111 17.800 12.369 1.00 80.31 205 MET A CA 1
ATOM 1654 C C . MET A 1 205 ? -12.721 18.264 12.795 1.00 80.31 205 MET A C 1
ATOM 1656 O O . MET A 1 205 ? -11.946 17.460 13.312 1.00 80.31 205 MET A O 1
ATOM 1660 N N . GLN A 1 206 ? -12.419 19.542 12.584 1.00 83.69 206 GLN A N 1
ATOM 1661 C CA . GLN A 1 206 ? -11.166 20.138 13.023 1.00 83.69 206 GLN A CA 1
ATOM 1662 C C . GLN A 1 206 ? -11.005 19.997 14.543 1.00 83.69 206 GLN A C 1
ATOM 1664 O O . GLN A 1 206 ? -10.022 19.416 14.996 1.00 83.69 206 GLN A O 1
ATOM 1669 N N . MET A 1 207 ? -12.024 20.384 15.317 1.00 82.25 207 MET A N 1
ATOM 1670 C CA . MET A 1 207 ? -12.034 20.232 16.777 1.00 82.25 207 MET A CA 1
ATOM 1671 C C . MET A 1 207 ? -11.860 18.773 17.216 1.00 82.25 207 MET A C 1
ATOM 1673 O O . MET A 1 207 ? -11.139 18.483 18.171 1.00 82.25 207 MET A O 1
ATOM 1677 N N . LEU A 1 208 ? -12.502 17.831 16.514 1.00 83.62 208 LEU A N 1
ATOM 1678 C CA . LEU A 1 208 ? -12.328 16.405 16.776 1.00 83.62 208 LEU A CA 1
ATOM 1679 C C . LEU A 1 208 ? -10.867 15.977 16.594 1.00 83.62 208 LEU A C 1
ATOM 1681 O O . LEU A 1 208 ? -10.329 15.280 17.450 1.00 83.62 208 LEU A O 1
ATOM 1685 N N . ILE A 1 209 ? -10.229 16.369 15.493 1.00 88.06 209 ILE A N 1
ATOM 1686 C CA . ILE A 1 209 ? -8.850 15.970 15.199 1.00 88.06 209 ILE A CA 1
ATOM 1687 C C . ILE A 1 209 ? -7.862 16.654 16.150 1.00 88.06 209 ILE A C 1
ATOM 1689 O O . ILE A 1 209 ? -6.965 15.977 16.637 1.00 88.06 209 ILE A O 1
ATOM 1693 N N . GLU A 1 210 ? -8.048 17.935 16.476 1.00 88.12 210 GLU A N 1
ATOM 1694 C CA . GLU A 1 210 ? -7.237 18.654 17.474 1.00 88.12 210 GLU A CA 1
ATOM 1695 C C . GLU A 1 210 ? -7.283 17.957 18.842 1.00 88.12 210 GLU A C 1
ATOM 1697 O O . GLU A 1 210 ? -6.260 17.762 19.501 1.00 88.12 210 GLU A O 1
ATOM 1702 N N . ASN A 1 211 ? -8.468 17.510 19.263 1.00 84.12 211 ASN A N 1
ATOM 1703 C CA . ASN A 1 211 ? -8.622 16.768 20.511 1.00 84.12 211 ASN A CA 1
ATOM 1704 C C . ASN A 1 211 ? -7.980 15.376 20.437 1.00 84.12 211 ASN A C 1
ATOM 1706 O O . ASN A 1 211 ? -7.239 15.005 21.346 1.00 84.12 211 ASN A O 1
ATOM 1710 N N . LEU A 1 212 ? -8.194 14.631 19.347 1.00 87.81 212 LEU A N 1
ATOM 1711 C CA . LEU A 1 212 ? -7.559 13.323 19.147 1.00 87.81 212 LEU A CA 1
ATOM 1712 C C . LEU A 1 212 ? -6.027 13.429 19.087 1.00 87.81 212 LEU A C 1
ATOM 1714 O O . LEU A 1 212 ? -5.337 12.557 19.613 1.00 87.81 212 LEU A O 1
ATOM 1718 N N . ALA A 1 213 ? -5.492 14.497 18.493 1.00 89.69 213 ALA A N 1
ATOM 1719 C CA . ALA A 1 213 ? -4.062 14.781 18.469 1.00 89.69 213 ALA A CA 1
ATOM 1720 C C . ALA A 1 213 ? -3.529 15.067 19.881 1.00 89.69 213 ALA A C 1
ATOM 1722 O O . ALA A 1 213 ? -2.485 14.537 20.263 1.00 89.69 213 ALA A O 1
ATOM 1723 N N . ARG A 1 214 ? -4.273 15.826 20.697 1.00 88.25 214 ARG A N 1
ATOM 1724 C CA . ARG A 1 214 ? -3.924 16.098 22.102 1.00 88.25 214 ARG A CA 1
ATOM 1725 C C . ARG A 1 214 ? -3.946 14.836 22.968 1.00 88.25 214 ARG A C 1
ATOM 1727 O O . ARG A 1 214 ? -3.084 14.664 23.827 1.00 88.25 214 ARG A O 1
ATOM 1734 N N . GLU A 1 215 ? -4.899 13.941 22.722 1.00 86.06 215 GLU A N 1
ATOM 1735 C CA . GLU A 1 215 ? -5.053 12.665 23.434 1.00 86.06 215 GLU A CA 1
ATOM 1736 C C . GLU A 1 215 ? -4.203 11.525 22.853 1.00 86.06 215 GLU A C 1
ATOM 1738 O O . GLU A 1 215 ? -4.188 10.418 23.393 1.00 86.06 215 GLU A O 1
ATOM 1743 N N . ARG A 1 216 ? -3.437 11.762 21.780 1.00 89.62 216 ARG A N 1
ATOM 1744 C CA . ARG A 1 216 ? -2.628 10.716 21.136 1.00 89.62 216 ARG A CA 1
ATOM 1745 C C . ARG A 1 216 ? -1.709 9.985 22.119 1.00 89.62 216 ARG A C 1
ATOM 1747 O O . ARG A 1 216 ? -1.552 8.771 22.000 1.00 89.62 216 ARG A O 1
ATOM 1754 N N . ASN A 1 217 ? -1.136 10.708 23.083 1.00 86.25 217 ASN A N 1
ATOM 1755 C CA . ASN A 1 217 ? -0.205 10.169 24.079 1.00 86.25 217 ASN A CA 1
ATOM 1756 C C . ASN A 1 217 ? -0.884 9.346 25.189 1.00 86.25 217 ASN A C 1
ATOM 1758 O O . ASN A 1 217 ? -0.215 8.544 25.835 1.00 86.25 217 ASN A O 1
ATOM 1762 N N . SER A 1 218 ? -2.184 9.539 25.434 1.00 83.31 218 SER A N 1
ATOM 1763 C CA . SER A 1 218 ? -2.957 8.750 26.407 1.00 83.31 218 SER A CA 1
ATOM 1764 C C . SER A 1 218 ? -3.669 7.554 25.767 1.00 83.31 218 SER A C 1
ATOM 1766 O O . SER A 1 218 ? -4.093 6.639 26.474 1.00 83.31 218 SER A O 1
ATOM 1768 N N . MET A 1 219 ? -3.795 7.540 24.437 1.00 82.44 219 MET A N 1
ATOM 1769 C CA . MET A 1 219 ? -4.459 6.480 23.684 1.00 82.44 219 MET A CA 1
ATOM 1770 C C . MET A 1 219 ? -3.583 5.229 23.546 1.00 82.44 219 MET A C 1
ATOM 1772 O O . MET A 1 219 ? -2.416 5.303 23.162 1.00 82.44 219 MET A O 1
ATOM 1776 N N . SER A 1 220 ? -4.173 4.054 23.787 1.00 85.38 220 SER A N 1
ATOM 1777 C CA . SER A 1 220 ? -3.498 2.777 23.538 1.00 85.38 220 SER A CA 1
ATOM 1778 C C . SER A 1 220 ? -3.263 2.551 22.037 1.00 85.38 220 SER A C 1
ATOM 1780 O O . SER A 1 220 ? -4.096 2.926 21.209 1.00 85.38 220 SER A O 1
ATOM 1782 N N . ASP A 1 221 ? -2.181 1.861 21.661 1.00 86.62 221 ASP A N 1
ATOM 1783 C CA . ASP A 1 221 ? -1.916 1.532 20.249 1.00 86.62 221 ASP A CA 1
ATOM 1784 C C . ASP A 1 221 ? -3.042 0.705 19.621 1.00 86.62 221 ASP A C 1
ATOM 1786 O O . ASP A 1 221 ? -3.329 0.820 18.430 1.00 86.62 221 ASP A O 1
ATOM 1790 N N . ALA A 1 222 ? -3.714 -0.126 20.419 1.00 79.56 222 ALA A N 1
ATOM 1791 C CA . ALA A 1 222 ? -4.839 -0.916 19.949 1.00 79.56 222 ALA A CA 1
ATOM 1792 C C . ALA A 1 222 ? -6.041 -0.029 19.583 1.00 79.56 222 ALA A C 1
ATOM 1794 O O . ALA A 1 222 ? -6.707 -0.305 18.587 1.00 79.56 222 ALA A O 1
ATOM 1795 N N . ASP A 1 223 ? -6.302 1.038 20.341 1.00 81.31 223 ASP A N 1
ATOM 1796 C CA . ASP A 1 223 ? -7.370 1.997 20.036 1.00 81.31 223 ASP A CA 1
ATOM 1797 C C . ASP A 1 223 ? -6.995 2.917 18.886 1.00 81.31 223 ASP A C 1
ATOM 1799 O O . ASP A 1 223 ? -7.804 3.144 17.986 1.00 81.31 223 ASP A O 1
ATOM 1803 N N . PHE A 1 224 ? -5.739 3.353 18.843 1.00 87.75 224 PHE A N 1
ATOM 1804 C CA . PHE A 1 224 ? -5.220 4.134 17.733 1.00 87.75 224 PHE A CA 1
ATOM 1805 C C . PHE A 1 224 ? -5.328 3.361 16.412 1.00 87.75 224 PHE A C 1
ATOM 1807 O O . PHE A 1 224 ? -5.901 3.848 15.436 1.00 87.75 224 PHE A O 1
ATOM 1814 N N . ASN A 1 225 ? -4.888 2.100 16.397 1.00 88.00 225 ASN A N 1
ATOM 1815 C CA . ASN A 1 225 ? -5.047 1.211 15.248 1.00 88.00 225 ASN A CA 1
ATOM 1816 C C . ASN A 1 225 ? -6.520 0.902 14.948 1.00 88.00 225 ASN A C 1
ATOM 1818 O O . ASN A 1 225 ? -6.884 0.701 13.785 1.00 88.00 225 ASN A O 1
ATOM 1822 N N . ALA A 1 226 ? -7.390 0.869 15.960 1.00 79.88 226 ALA A N 1
ATOM 1823 C CA . ALA A 1 226 ? -8.817 0.696 15.732 1.00 79.88 226 ALA A CA 1
ATOM 1824 C C . ALA A 1 226 ? -9.412 1.892 14.975 1.00 79.88 226 ALA A C 1
ATOM 1826 O O . ALA A 1 226 ? -10.154 1.699 14.004 1.00 79.88 226 ALA A O 1
ATOM 1827 N N . LEU A 1 227 ? -9.035 3.110 15.368 1.00 85.81 227 LEU A N 1
ATOM 1828 C CA . LEU A 1 227 ? -9.467 4.337 14.714 1.00 85.81 227 LEU A CA 1
ATOM 1829 C C . LEU A 1 227 ? -8.907 4.473 13.288 1.00 85.81 227 LEU A C 1
ATOM 1831 O O . LEU A 1 227 ? -9.667 4.812 12.382 1.00 85.81 227 LEU A O 1
ATOM 1835 N N . LYS A 1 228 ? -7.637 4.111 13.050 1.00 90.88 228 LYS A N 1
ATOM 1836 C CA . LYS A 1 228 ? -7.031 4.062 11.698 1.00 90.88 228 LYS A CA 1
ATOM 1837 C C . LYS A 1 228 ? -7.823 3.219 10.698 1.00 90.88 228 LYS A C 1
ATOM 1839 O O . LYS A 1 228 ? -7.813 3.479 9.498 1.00 90.88 228 LYS A O 1
ATOM 1844 N N . ASN A 1 229 ? -8.503 2.199 11.207 1.00 87.00 229 ASN A N 1
ATOM 1845 C CA . ASN A 1 229 ? -9.306 1.257 10.439 1.00 87.00 229 ASN A CA 1
ATOM 1846 C C . ASN A 1 229 ? -10.810 1.550 10.546 1.00 87.00 229 ASN A C 1
ATOM 1848 O O . ASN A 1 229 ? -11.618 0.642 10.383 1.00 87.00 229 ASN A O 1
ATOM 1852 N N . THR A 1 230 ? -11.203 2.785 10.871 1.00 83.06 230 THR A N 1
ATOM 1853 C CA . THR A 1 230 ? -12.608 3.203 10.958 1.00 83.06 230 THR A CA 1
ATOM 1854 C C . THR A 1 230 ? -12.877 4.343 9.978 1.00 83.06 230 THR A C 1
ATOM 1856 O O . THR A 1 230 ? -12.085 5.278 9.865 1.00 83.06 230 THR A O 1
ATOM 1859 N N . LYS A 1 231 ? -14.012 4.297 9.270 1.00 87.00 231 LYS A N 1
ATOM 1860 C CA . LYS A 1 231 ? -14.437 5.383 8.374 1.00 87.00 231 LYS A CA 1
ATOM 1861 C C . LYS A 1 231 ? -15.066 6.521 9.170 1.00 87.00 231 LYS A C 1
ATOM 1863 O O . LYS A 1 231 ? -16.262 6.482 9.463 1.00 87.00 231 LYS A O 1
ATOM 1868 N N . PHE A 1 232 ? -14.295 7.551 9.498 1.00 84.38 232 PHE A N 1
ATOM 1869 C CA . PHE A 1 232 ? -14.840 8.707 10.220 1.00 84.38 232 PHE A CA 1
ATOM 1870 C C . PHE A 1 232 ? -14.388 10.075 9.708 1.00 84.38 232 PHE A C 1
ATOM 1872 O O . PHE A 1 232 ? -15.103 11.049 9.947 1.00 84.38 232 PHE A O 1
ATOM 1879 N N . LEU A 1 233 ? -13.271 10.151 8.981 1.00 89.19 233 LEU A N 1
ATOM 1880 C CA . LEU A 1 233 ? -12.794 11.399 8.389 1.00 89.19 233 LEU A CA 1
ATOM 1881 C C . LEU A 1 233 ? -13.626 11.753 7.154 1.00 89.19 233 LEU A C 1
ATOM 1883 O O . LEU A 1 233 ? -13.975 10.876 6.362 1.00 89.19 233 LEU A O 1
ATOM 1887 N N . GLN A 1 234 ? -13.961 13.031 6.992 1.00 89.25 234 GLN A N 1
ATOM 1888 C CA . GLN A 1 234 ? -14.689 13.520 5.828 1.00 89.25 234 GLN A CA 1
ATOM 1889 C C . GLN A 1 234 ? -13.707 13.710 4.681 1.00 89.25 234 GLN A C 1
ATOM 1891 O O . GLN A 1 234 ? -12.654 14.331 4.830 1.00 89.25 234 GLN A O 1
ATOM 1896 N N . GLY A 1 235 ? -14.072 13.151 3.534 1.00 90.19 235 GLY A N 1
ATOM 1897 C CA . GLY A 1 235 ? -13.340 13.329 2.294 1.00 90.19 235 GLY A CA 1
ATOM 1898 C C . GLY A 1 235 ? -14.158 14.121 1.291 1.00 90.19 235 GLY A C 1
ATOM 1899 O O . GLY A 1 235 ? -15.386 14.019 1.239 1.00 90.19 235 GLY A O 1
ATOM 1900 N N . THR A 1 236 ? -13.454 14.878 0.466 1.00 91.69 236 THR A N 1
ATOM 1901 C CA . THR A 1 236 ? -13.994 15.627 -0.661 1.00 91.69 236 THR A CA 1
ATOM 1902 C C . THR A 1 236 ? -13.084 15.458 -1.878 1.00 91.69 236 THR A C 1
ATOM 1904 O O . THR A 1 236 ? -12.082 14.750 -1.850 1.00 91.69 236 THR A O 1
ATOM 1907 N N . THR A 1 237 ? -13.452 16.089 -2.981 1.00 91.06 237 THR A N 1
ATOM 1908 C CA . THR A 1 237 ? -12.646 16.198 -4.201 1.00 91.06 237 THR A CA 1
ATOM 1909 C C . THR A 1 237 ? -12.445 17.676 -4.510 1.00 91.06 237 THR A C 1
ATOM 1911 O O . THR A 1 237 ? -13.306 18.475 -4.149 1.00 91.06 237 THR A O 1
ATOM 1914 N N . LEU A 1 238 ? -11.403 18.054 -5.260 1.00 85.88 238 LEU A N 1
ATOM 1915 C CA . LEU A 1 238 ? -11.141 19.463 -5.625 1.00 85.88 238 LEU A CA 1
ATOM 1916 C C . LEU A 1 238 ? -12.346 20.207 -6.225 1.00 85.88 238 LEU A C 1
ATOM 1918 O O . LEU A 1 238 ? -12.466 21.419 -6.072 1.00 85.88 238 LEU A O 1
ATOM 1922 N N . LYS A 1 239 ? -13.230 19.502 -6.942 1.00 85.06 239 LYS A N 1
ATOM 1923 C CA . LYS A 1 239 ? -14.509 20.046 -7.419 1.00 85.06 239 LYS A CA 1
ATOM 1924 C C . LYS A 1 239 ? -15.642 19.400 -6.623 1.00 85.06 239 LYS A C 1
ATOM 1926 O O . LYS A 1 239 ? -16.187 18.395 -7.083 1.00 85.06 239 LYS A O 1
ATOM 1931 N N . PRO A 1 240 ? -15.973 19.917 -5.427 1.00 74.62 240 PRO A N 1
ATOM 1932 C CA . PRO A 1 240 ? -16.936 19.276 -4.549 1.00 74.62 240 PRO A CA 1
ATOM 1933 C C . PRO A 1 240 ? -18.303 19.221 -5.229 1.00 74.62 240 PRO A C 1
ATOM 1935 O O . PRO A 1 240 ? -18.912 20.244 -5.542 1.00 74.62 240 PRO A O 1
ATOM 1938 N N . ASN A 1 241 ? -18.811 18.011 -5.445 1.00 76.88 241 ASN A N 1
ATOM 1939 C CA . ASN A 1 241 ? -20.215 17.829 -5.775 1.00 76.88 241 ASN A CA 1
ATOM 1940 C C . ASN A 1 241 ? -20.998 17.819 -4.456 1.00 76.88 241 ASN A C 1
ATOM 1942 O O . ASN A 1 241 ? -20.662 17.049 -3.556 1.00 76.88 241 ASN A O 1
ATOM 1946 N N . ARG A 1 242 ? -22.043 18.650 -4.325 1.00 65.25 242 ARG A N 1
ATOM 1947 C CA . ARG A 1 242 ? -22.805 18.848 -3.068 1.00 65.25 242 ARG A CA 1
ATOM 1948 C C . ARG A 1 242 ? -23.401 17.556 -2.472 1.00 65.25 242 ARG A C 1
ATOM 1950 O O . ARG A 1 242 ? -23.862 17.576 -1.339 1.00 65.25 242 ARG A O 1
ATOM 1957 N N . LYS A 1 243 ? -23.381 16.440 -3.210 1.00 61.69 243 LYS A N 1
ATOM 1958 C CA . LYS A 1 243 ? -23.850 15.114 -2.779 1.00 61.69 243 LYS A CA 1
ATOM 1959 C C . LYS A 1 243 ? -22.757 14.175 -2.229 1.00 61.69 243 LYS A C 1
ATOM 1961 O O . LYS A 1 243 ? -23.101 13.090 -1.783 1.00 61.69 243 LYS A O 1
ATOM 1966 N N . ASN A 1 244 ? -21.476 14.565 -2.226 1.00 58.47 244 ASN A N 1
ATOM 1967 C CA . ASN A 1 244 ? -20.352 13.638 -1.996 1.00 58.47 244 ASN A CA 1
ATOM 1968 C C . ASN A 1 244 ? -19.650 13.759 -0.627 1.00 58.47 244 ASN A C 1
ATOM 1970 O O . ASN A 1 244 ? -18.518 13.296 -0.495 1.00 58.47 244 ASN A O 1
ATOM 1974 N N . LYS A 1 245 ? -20.282 14.337 0.405 1.00 71.00 245 LYS A 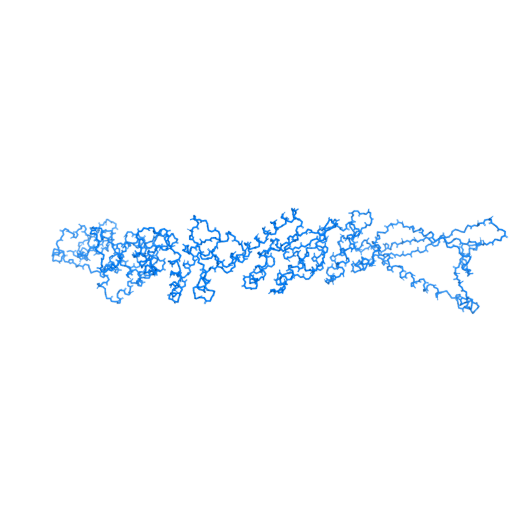N 1
ATOM 1975 C CA . LYS A 1 245 ? -19.713 14.297 1.766 1.00 71.00 245 LYS A CA 1
ATOM 1976 C C . LYS A 1 245 ? -19.860 12.891 2.348 1.00 71.00 245 LYS A C 1
ATOM 1978 O O . LYS A 1 245 ? -20.870 12.558 2.962 1.00 71.00 245 LYS A O 1
ATOM 1983 N N . GLN A 1 246 ? -18.852 12.060 2.113 1.00 84.50 246 GLN A N 1
ATOM 1984 C CA . GLN A 1 246 ? -18.766 10.690 2.607 1.00 84.50 246 GLN A CA 1
ATOM 1985 C C . GLN A 1 246 ? -17.622 10.565 3.622 1.00 84.50 246 GLN A C 1
ATOM 1987 O O . GLN A 1 246 ? -16.637 11.302 3.570 1.00 84.50 246 GLN A O 1
ATOM 1992 N N . LYS A 1 247 ? -17.774 9.634 4.569 1.00 87.44 247 LYS A N 1
ATOM 1993 C CA . LYS A 1 247 ? -16.716 9.252 5.509 1.00 87.44 247 LYS A CA 1
ATOM 1994 C C . LYS A 1 247 ? -15.789 8.221 4.867 1.00 87.44 247 LYS A C 1
ATOM 1996 O O . LYS A 1 247 ? -16.266 7.225 4.319 1.00 87.44 247 LYS A O 1
ATOM 2001 N N . TYR A 1 248 ? -14.487 8.435 4.990 1.00 91.75 248 TYR A N 1
ATOM 2002 C CA . TYR A 1 248 ? -13.439 7.584 4.432 1.00 91.75 248 TYR A CA 1
ATOM 2003 C C . TYR A 1 248 ? -12.525 7.050 5.528 1.00 91.75 248 TYR A C 1
ATOM 2005 O O . TYR A 1 248 ? -12.492 7.573 6.649 1.00 91.75 248 TYR A O 1
ATOM 2013 N N . PHE A 1 249 ? -11.782 5.995 5.195 1.00 92.44 249 PHE A N 1
ATOM 2014 C CA . PHE A 1 249 ? -10.648 5.601 6.011 1.00 92.44 249 PHE A CA 1
ATOM 2015 C C . PHE A 1 249 ? -9.533 6.646 5.874 1.00 92.44 249 PHE A C 1
ATOM 2017 O O . PHE A 1 249 ? -9.338 7.188 4.785 1.00 92.44 249 PHE A O 1
ATOM 2024 N N . PRO A 1 250 ? -8.753 6.897 6.934 1.00 94.88 250 PRO A N 1
ATOM 2025 C CA . PRO A 1 250 ? -7.594 7.784 6.873 1.00 94.88 250 PRO A CA 1
ATOM 2026 C C . PRO A 1 250 ? -6.635 7.470 5.730 1.00 94.88 250 PRO A C 1
ATOM 2028 O O . PRO A 1 250 ? -6.215 8.371 5.013 1.00 94.88 250 PRO A O 1
ATOM 2031 N N . HIS A 1 251 ? -6.353 6.185 5.511 1.00 95.25 251 HIS A N 1
ATOM 2032 C CA . HIS A 1 251 ? -5.437 5.730 4.472 1.00 95.25 251 HIS A CA 1
ATOM 2033 C C . HIS A 1 251 ? -5.990 5.827 3.047 1.00 95.25 251 HIS A C 1
ATOM 2035 O O . HIS A 1 251 ? -5.232 5.567 2.116 1.00 95.25 251 HIS A O 1
ATOM 2041 N N . ASP A 1 252 ? -7.259 6.190 2.856 1.00 95.00 252 ASP A N 1
ATOM 2042 C CA . ASP A 1 252 ? -7.836 6.476 1.536 1.00 95.00 252 ASP A CA 1
ATOM 2043 C C . ASP A 1 252 ? -7.778 7.973 1.190 1.00 95.00 252 ASP A C 1
ATOM 2045 O O . ASP A 1 252 ? -7.999 8.360 0.041 1.00 95.00 252 ASP A O 1
ATOM 2049 N N . LEU A 1 253 ? -7.495 8.822 2.183 1.00 96.00 253 LEU A N 1
ATOM 2050 C CA . LEU A 1 253 ? -7.475 10.271 2.047 1.00 96.00 253 LEU A CA 1
ATOM 2051 C C . LEU A 1 253 ? -6.073 10.788 1.737 1.00 96.00 253 LEU A C 1
ATOM 2053 O O . LEU A 1 253 ? -5.062 10.256 2.198 1.00 96.00 253 LEU A O 1
ATOM 2057 N N . HIS A 1 254 ? -6.042 11.893 1.000 1.00 96.75 254 HIS A N 1
ATOM 2058 C CA . HIS A 1 254 ? -4.834 12.659 0.720 1.00 96.75 254 HIS A CA 1
ATOM 2059 C C . HIS A 1 254 ? -4.969 14.065 1.298 1.00 96.75 254 HIS A C 1
ATOM 2061 O O . HIS A 1 254 ? -6.077 14.580 1.458 1.00 96.75 254 HIS A O 1
ATOM 2067 N N . PHE A 1 255 ? -3.851 14.719 1.585 1.00 95.88 255 PHE A N 1
ATOM 2068 C CA . PHE A 1 255 ? -3.897 16.138 1.927 1.00 95.88 255 PHE A CA 1
ATOM 2069 C C . PHE A 1 255 ? -4.315 16.988 0.707 1.00 95.88 255 PHE A C 1
ATOM 2071 O O . PHE A 1 255 ? -3.954 16.643 -0.423 1.00 95.88 255 PHE A O 1
ATOM 2078 N N . PRO A 1 256 ? -5.042 18.110 0.891 1.00 94.25 256 PRO A N 1
ATOM 2079 C CA . PRO A 1 256 ? -5.536 18.931 -0.222 1.00 94.25 256 PRO A CA 1
ATOM 2080 C C . PRO A 1 256 ? -4.453 19.404 -1.196 1.00 94.25 256 PRO A C 1
ATOM 2082 O O . PRO A 1 256 ? -4.658 19.340 -2.410 1.00 94.25 256 PRO A O 1
ATOM 2085 N N . PHE A 1 257 ? -3.277 19.785 -0.680 1.00 94.12 257 PHE A N 1
ATOM 2086 C CA . PHE A 1 257 ? -2.160 20.266 -1.500 1.00 94.12 257 PHE A CA 1
ATOM 2087 C C . PHE A 1 257 ? -1.727 19.245 -2.565 1.00 94.12 257 PHE A C 1
ATOM 2089 O O . PHE A 1 257 ? -1.284 19.630 -3.644 1.00 94.12 257 PHE A O 1
ATOM 2096 N N . VAL A 1 258 ? -1.895 17.942 -2.300 1.00 94.62 258 VAL A N 1
ATOM 2097 C CA . VAL A 1 258 ? -1.531 16.864 -3.232 1.00 94.62 258 VAL A CA 1
ATOM 2098 C C . VAL A 1 258 ? -2.385 16.945 -4.492 1.00 94.62 258 VAL A C 1
ATOM 2100 O O . VAL A 1 258 ? -1.875 16.878 -5.611 1.00 94.62 258 VAL A O 1
ATOM 2103 N N . ALA A 1 259 ? -3.697 17.121 -4.325 1.00 93.19 259 ALA A N 1
ATOM 2104 C CA . ALA A 1 259 ? -4.596 17.252 -5.460 1.00 93.19 259 ALA A CA 1
ATOM 2105 C C . ALA A 1 259 ? -4.358 18.567 -6.208 1.00 93.19 259 ALA A C 1
ATOM 2107 O O . ALA A 1 259 ? -4.440 18.574 -7.436 1.00 93.19 259 ALA A O 1
ATOM 2108 N N . GLU A 1 260 ? -4.055 19.658 -5.497 1.00 93.12 260 GLU A N 1
ATOM 2109 C CA . GLU A 1 260 ? -3.751 20.967 -6.090 1.00 93.12 260 GLU A CA 1
ATOM 2110 C C . GLU A 1 260 ? -2.493 20.920 -6.965 1.00 93.12 260 GLU A C 1
ATOM 2112 O O . GLU A 1 260 ? -2.546 21.328 -8.128 1.00 93.12 260 GLU A O 1
ATOM 2117 N N . GLN A 1 261 ? -1.400 20.346 -6.450 1.00 94.25 261 GLN A N 1
ATOM 2118 C CA . GLN A 1 261 ? -0.150 20.147 -7.191 1.00 94.25 261 GLN A CA 1
ATOM 2119 C C . GLN A 1 261 ? -0.367 19.279 -8.437 1.00 94.25 261 GLN A C 1
ATOM 2121 O O . GLN A 1 261 ? 0.078 19.630 -9.528 1.00 94.25 261 GLN A O 1
ATOM 2126 N N . LEU A 1 262 ? -1.133 18.190 -8.310 1.00 94.31 262 LEU A N 1
ATOM 2127 C CA . LEU A 1 262 ? -1.449 17.286 -9.423 1.00 94.31 262 LEU A CA 1
ATOM 2128 C C . LEU A 1 262 ? -2.561 17.799 -10.353 1.00 94.31 262 LEU A C 1
ATOM 2130 O O . LEU A 1 262 ? -2.832 17.185 -11.385 1.00 94.31 262 LEU A O 1
ATOM 2134 N N . ARG A 1 263 ? -3.261 18.880 -9.982 1.00 94.38 263 ARG A N 1
ATOM 2135 C CA . ARG A 1 263 ? -4.514 19.339 -10.614 1.00 94.38 263 ARG A CA 1
ATOM 2136 C C . ARG A 1 263 ? -5.526 18.200 -10.814 1.00 94.38 263 ARG A C 1
ATOM 2138 O O . ARG A 1 263 ? -6.245 18.145 -11.817 1.00 94.38 263 ARG A O 1
ATOM 2145 N N . TRP A 1 264 ? -5.585 17.273 -9.858 1.00 93.88 264 TRP A N 1
ATOM 2146 C CA . TRP A 1 264 ? -6.324 16.020 -9.992 1.00 93.88 264 TRP A CA 1
ATOM 2147 C C . TRP A 1 264 ? -7.714 16.109 -9.365 1.00 93.88 264 TRP A C 1
ATOM 2149 O O . TRP A 1 264 ? -7.923 15.817 -8.191 1.00 93.88 264 TRP A O 1
ATOM 2159 N N . SER A 1 265 ? -8.704 16.462 -10.185 1.00 90.88 265 SER A N 1
ATOM 2160 C CA . SER A 1 265 ? -10.072 16.727 -9.721 1.00 90.88 265 SER A CA 1
ATOM 2161 C C . SER A 1 265 ? -10.802 15.550 -9.071 1.00 90.88 265 SER A C 1
ATOM 2163 O O . SER A 1 265 ? -11.780 15.785 -8.371 1.00 90.88 265 SER A O 1
ATOM 2165 N N . GLN A 1 266 ? -10.371 14.314 -9.320 1.00 91.38 266 GLN A N 1
ATOM 2166 C CA . GLN A 1 266 ? -11.008 13.086 -8.831 1.00 91.38 266 GLN A CA 1
ATOM 2167 C C . GLN A 1 266 ? -10.293 12.479 -7.614 1.00 91.38 266 GLN A C 1
ATOM 2169 O O . GLN A 1 266 ? -10.798 11.508 -7.056 1.00 91.38 266 GLN A O 1
ATOM 2174 N N . LEU A 1 267 ? -9.130 13.009 -7.215 1.00 93.75 267 LEU A N 1
ATOM 2175 C CA . LEU A 1 267 ? -8.408 12.509 -6.047 1.00 93.75 267 LEU A CA 1
ATOM 2176 C C . LEU A 1 267 ? -9.217 12.817 -4.783 1.00 93.75 267 LEU A C 1
ATOM 2178 O O . LEU A 1 267 ? -9.639 13.958 -4.580 1.00 93.75 267 LEU A O 1
ATOM 2182 N N . ILE A 1 268 ? -9.432 11.799 -3.948 1.00 94.56 268 ILE A N 1
ATOM 2183 C CA . ILE A 1 268 ? -10.119 11.977 -2.670 1.00 94.56 268 ILE A CA 1
ATOM 2184 C C . ILE A 1 268 ? -9.141 12.620 -1.685 1.00 94.56 268 ILE A C 1
ATOM 2186 O O . ILE A 1 268 ? -8.102 12.043 -1.349 1.00 94.56 268 ILE A O 1
ATOM 2190 N N . ILE A 1 269 ? -9.488 13.821 -1.238 1.00 94.62 269 ILE A N 1
ATOM 2191 C CA . ILE A 1 269 ? -8.726 14.630 -0.291 1.00 94.62 269 ILE A CA 1
ATOM 2192 C C . ILE A 1 269 ? -9.494 14.799 1.015 1.00 94.62 269 ILE A C 1
ATOM 2194 O O . ILE A 1 269 ? -10.718 14.693 1.042 1.00 94.62 269 ILE A O 1
ATOM 2198 N N . LEU A 1 270 ? -8.778 15.074 2.097 1.00 94.50 270 LEU A N 1
ATOM 2199 C CA . LEU A 1 270 ? -9.355 15.467 3.377 1.00 94.50 270 LEU A CA 1
ATOM 2200 C C . LEU A 1 270 ? -10.170 16.765 3.214 1.00 94.50 270 LEU A C 1
ATOM 2202 O O . LEU A 1 270 ? -9.679 17.722 2.615 1.00 94.50 270 LEU A O 1
ATOM 2206 N N . ASP A 1 271 ? -11.391 16.812 3.759 1.00 90.75 271 ASP A N 1
ATOM 2207 C CA . ASP A 1 271 ? -12.220 18.033 3.837 1.00 90.75 271 ASP A CA 1
ATOM 2208 C C . ASP A 1 271 ? -11.699 18.957 4.957 1.00 90.75 271 ASP A C 1
ATOM 2210 O O . ASP A 1 271 ? -12.403 19.239 5.921 1.00 90.75 271 ASP A O 1
ATOM 2214 N N . TRP A 1 272 ? -10.421 19.346 4.866 1.00 89.12 272 TRP A N 1
ATOM 2215 C CA . TRP A 1 272 ? -9.763 20.303 5.758 1.00 89.12 272 TRP A CA 1
ATOM 2216 C C . TRP A 1 272 ? -8.770 21.162 4.980 1.00 89.12 272 TRP A C 1
ATOM 2218 O O . TRP A 1 272 ? -7.638 20.758 4.711 1.00 89.12 272 TRP A O 1
ATOM 2228 N N . HIS A 1 273 ? -9.193 22.371 4.623 1.00 84.44 273 HIS A N 1
ATOM 2229 C CA . HIS A 1 273 ? -8.348 23.325 3.907 1.00 84.44 273 HIS A CA 1
ATOM 2230 C C . HIS A 1 273 ? -7.478 24.146 4.870 1.00 84.44 273 HIS A C 1
ATOM 2232 O O . HIS A 1 273 ? -7.942 24.563 5.926 1.00 84.44 273 HIS A O 1
ATOM 2238 N N . GLY A 1 274 ? -6.223 24.411 4.488 1.00 86.19 274 GLY A N 1
ATOM 2239 C CA . GLY A 1 274 ? -5.334 25.311 5.234 1.00 86.19 274 GLY A CA 1
ATOM 2240 C C . GLY A 1 274 ? -4.666 24.715 6.476 1.00 86.19 274 GLY A C 1
ATOM 2241 O O . GLY A 1 274 ? -4.197 25.472 7.319 1.00 86.19 274 GLY A O 1
ATOM 2242 N N . ILE A 1 275 ? -4.609 23.386 6.604 1.00 89.38 275 ILE A N 1
ATOM 2243 C CA . ILE A 1 275 ? -3.826 22.750 7.666 1.00 89.38 275 ILE A CA 1
ATOM 2244 C C . ILE A 1 275 ? -2.334 23.082 7.503 1.00 89.38 275 ILE A C 1
ATOM 2246 O O . ILE A 1 275 ? -1.761 22.893 6.427 1.00 89.38 275 ILE A O 1
ATOM 2250 N N . ASP A 1 276 ? -1.705 23.587 8.563 1.00 91.94 276 ASP A N 1
ATOM 2251 C CA . ASP A 1 276 ? -0.274 23.887 8.558 1.00 91.94 276 ASP A CA 1
ATOM 2252 C C . ASP A 1 276 ? 0.532 22.580 8.583 1.00 91.94 276 ASP A C 1
ATOM 2254 O O . ASP A 1 276 ? 0.333 21.737 9.459 1.00 91.94 276 ASP A O 1
ATOM 2258 N N . SER A 1 277 ? 1.473 22.420 7.649 1.00 92.19 277 SER A N 1
ATOM 2259 C CA . SER A 1 277 ? 2.374 21.263 7.570 1.00 92.19 277 SER A CA 1
ATOM 2260 C C . SER A 1 277 ? 3.242 21.056 8.816 1.00 92.19 277 SER A C 1
ATOM 2262 O O . SER A 1 277 ? 3.772 19.963 9.011 1.00 92.19 277 SER A O 1
ATOM 2264 N N . TYR A 1 278 ? 3.402 22.088 9.651 1.00 94.06 278 TYR A N 1
ATOM 2265 C CA . TYR A 1 278 ? 4.162 22.027 10.903 1.00 94.06 278 TYR A CA 1
ATOM 2266 C C . TYR A 1 278 ? 3.285 21.831 12.148 1.00 94.06 278 TYR A C 1
ATOM 2268 O O . TYR A 1 278 ? 3.812 21.723 13.255 1.00 94.06 278 TYR A O 1
ATOM 2276 N N . SER A 1 279 ? 1.961 21.769 11.986 1.00 95.31 279 SER A N 1
ATOM 2277 C CA . SER A 1 279 ? 1.031 21.594 13.102 1.00 95.31 279 SER A CA 1
ATOM 2278 C C . SER A 1 279 ? 1.086 20.175 13.699 1.00 95.31 279 SER A C 1
ATOM 2280 O O . SER A 1 279 ? 1.340 19.199 12.976 1.00 95.31 279 SER A O 1
ATOM 2282 N N . PRO A 1 280 ? 0.825 20.014 15.013 1.00 94.38 280 PRO A N 1
ATOM 2283 C CA . PRO A 1 280 ? 0.697 18.691 15.621 1.00 94.38 280 PRO A CA 1
ATOM 2284 C C . PRO A 1 280 ? -0.463 17.891 15.014 1.00 94.38 280 PRO A C 1
ATOM 2286 O O . PRO A 1 280 ? -0.369 16.670 14.913 1.00 94.38 280 PRO A O 1
ATOM 2289 N N . GLU A 1 281 ? -1.515 18.554 14.532 1.00 94.81 281 GLU A N 1
ATOM 2290 C CA . GLU A 1 281 ? -2.647 17.938 13.837 1.00 94.81 281 GLU A CA 1
ATOM 2291 C C . GLU A 1 281 ? -2.224 17.328 12.499 1.00 94.81 281 GLU A C 1
ATOM 2293 O O . GLU A 1 281 ? -2.634 16.215 12.168 1.00 94.81 281 GLU A O 1
ATOM 2298 N N . TYR A 1 282 ? -1.367 18.015 11.738 1.00 95.50 282 TYR A N 1
ATOM 2299 C CA . TYR A 1 282 ? -0.817 17.482 10.493 1.00 95.50 282 TYR A CA 1
ATOM 2300 C C . TYR A 1 282 ? 0.041 16.243 10.748 1.00 95.50 282 TYR A C 1
ATOM 2302 O O . TYR A 1 282 ? -0.137 15.211 10.093 1.00 95.50 282 TYR A O 1
ATOM 2310 N N . ALA A 1 283 ? 0.941 16.320 11.736 1.00 95.81 283 ALA A N 1
ATOM 2311 C CA . ALA A 1 283 ? 1.766 15.188 12.147 1.00 95.81 283 ALA A CA 1
ATOM 2312 C C . ALA A 1 283 ? 0.901 14.006 12.611 1.00 95.81 283 ALA A C 1
ATOM 2314 O O . ALA A 1 283 ? 1.138 12.869 12.195 1.00 95.81 283 ALA A O 1
ATOM 2315 N N . PHE A 1 284 ? -0.145 14.285 13.393 1.00 95.38 284 PHE A N 1
ATOM 2316 C CA . PHE A 1 284 ? -1.120 13.297 13.830 1.00 95.38 284 PHE A CA 1
ATOM 2317 C C . PHE A 1 284 ? -1.841 12.655 12.642 1.00 95.38 284 PHE A C 1
ATOM 2319 O O . PHE A 1 284 ? -1.832 11.436 12.531 1.00 95.38 284 PHE A O 1
ATOM 2326 N N . LEU A 1 285 ? -2.406 13.430 11.709 1.00 96.12 285 LEU A N 1
ATOM 2327 C CA . LEU A 1 285 ? -3.114 12.906 10.531 1.00 96.12 285 LEU A CA 1
ATOM 2328 C C . LEU A 1 285 ? -2.211 12.067 9.624 1.00 96.12 285 LEU A C 1
ATOM 2330 O O . LEU A 1 285 ? -2.646 11.044 9.087 1.00 96.12 285 LEU A O 1
ATOM 2334 N N . LYS A 1 286 ? -0.944 12.461 9.491 1.00 95.81 286 LYS A N 1
ATOM 2335 C CA . LYS A 1 286 ? 0.072 11.679 8.789 1.00 95.81 286 LYS A CA 1
ATOM 2336 C C . LYS A 1 286 ? 0.345 10.354 9.495 1.00 95.81 286 LYS A C 1
ATOM 2338 O O . LYS A 1 286 ? 0.335 9.310 8.846 1.00 95.81 286 LYS A O 1
ATOM 2343 N N . GLU A 1 287 ? 0.534 10.370 10.816 1.00 95.44 287 GLU A N 1
ATOM 2344 C CA . GLU A 1 287 ? 0.665 9.148 11.619 1.00 95.44 287 GLU A CA 1
ATOM 2345 C C . GLU A 1 287 ? -0.584 8.268 11.481 1.00 95.44 287 GLU A C 1
ATOM 2347 O O . GLU A 1 287 ? -0.487 7.042 11.415 1.00 95.44 287 GLU A O 1
ATOM 2352 N N . PHE A 1 288 ? -1.752 8.900 11.388 1.00 92.50 288 PHE A N 1
ATOM 2353 C CA . PHE A 1 288 ? -3.058 8.281 11.236 1.00 92.50 288 PHE A CA 1
ATOM 2354 C C . PHE A 1 288 ? -3.263 7.590 9.881 1.00 92.50 288 PHE A C 1
ATOM 2356 O O . PHE A 1 288 ? -4.077 6.675 9.769 1.00 92.50 288 PHE A O 1
ATOM 2363 N N . GLY A 1 289 ? -2.490 7.978 8.868 1.00 95.44 289 GLY A N 1
ATOM 2364 C CA . GLY A 1 289 ? -2.469 7.352 7.550 1.00 95.44 289 GLY A CA 1
ATOM 2365 C C . GLY A 1 289 ? -2.940 8.246 6.408 1.00 95.44 289 GLY A C 1
ATOM 2366 O O . GLY A 1 289 ? -2.936 7.776 5.273 1.00 95.44 289 GLY A O 1
ATOM 2367 N N . VAL A 1 290 ? -3.308 9.509 6.663 1.00 96.75 290 VAL A N 1
ATOM 2368 C CA . VAL A 1 290 ? -3.595 10.467 5.583 1.00 96.75 290 VAL A CA 1
ATOM 2369 C C . VAL A 1 290 ? -2.327 10.671 4.758 1.00 96.75 290 VAL A C 1
ATOM 2371 O O . VAL A 1 290 ? -1.242 10.908 5.295 1.00 96.75 290 VAL A O 1
ATOM 2374 N N . ARG A 1 291 ? -2.447 10.528 3.438 1.00 96.44 291 ARG A N 1
ATOM 2375 C CA . ARG A 1 291 ? -1.286 10.422 2.555 1.00 96.44 291 ARG A CA 1
ATOM 2376 C C . ARG A 1 291 ? -0.823 11.781 2.043 1.00 96.44 291 ARG A C 1
ATOM 2378 O O . ARG A 1 291 ? -1.608 12.589 1.551 1.00 96.44 291 ARG A O 1
ATOM 2385 N N . GLU A 1 292 ? 0.491 11.978 2.071 1.00 96.12 292 GLU A N 1
ATOM 2386 C CA . GLU A 1 292 ? 1.178 13.106 1.420 1.00 96.12 292 GLU A CA 1
ATOM 2387 C C . GLU A 1 292 ? 1.428 12.862 -0.077 1.00 96.12 292 GLU A C 1
ATOM 2389 O O . GLU A 1 292 ? 1.874 13.758 -0.784 1.00 96.12 292 GLU A O 1
ATOM 2394 N N . ALA A 1 293 ? 1.170 11.647 -0.565 1.00 96.50 293 ALA A N 1
ATOM 2395 C CA . ALA A 1 293 ? 1.401 11.264 -1.947 1.00 96.50 293 ALA A CA 1
ATOM 2396 C C . ALA A 1 293 ? 0.454 10.116 -2.353 1.00 96.50 293 ALA A C 1
ATOM 2398 O O . ALA A 1 293 ? 0.158 9.260 -1.510 1.00 96.50 293 ALA A O 1
ATOM 2399 N N . PRO A 1 294 ? -0.040 10.069 -3.605 1.00 96.62 294 PRO A N 1
ATOM 2400 C CA . PRO A 1 294 ? -0.856 8.953 -4.073 1.00 96.62 294 PRO A CA 1
ATOM 2401 C C . PRO A 1 294 ? -0.086 7.631 -4.067 1.00 96.62 294 PRO A C 1
ATOM 2403 O O . PRO A 1 294 ? 1.142 7.606 -4.076 1.00 96.62 294 PRO A O 1
ATOM 2406 N N . ASP A 1 295 ? -0.810 6.511 -4.102 1.00 95.31 295 ASP A N 1
ATOM 2407 C CA . ASP A 1 295 ? -0.172 5.216 -4.349 1.00 95.31 295 ASP A CA 1
ATOM 2408 C C . ASP A 1 295 ? 0.586 5.226 -5.686 1.00 95.31 295 ASP A C 1
ATOM 2410 O O . ASP A 1 295 ? 0.093 5.776 -6.676 1.00 95.31 295 ASP A O 1
ATOM 2414 N N . LEU A 1 296 ? 1.756 4.581 -5.730 1.00 94.94 296 LEU A N 1
ATOM 2415 C CA . LEU A 1 296 ? 2.603 4.563 -6.921 1.00 94.94 296 LEU A CA 1
ATOM 2416 C C . LEU A 1 296 ? 1.833 4.066 -8.152 1.00 94.94 296 LEU A C 1
ATOM 2418 O O . LEU A 1 296 ? 1.888 4.703 -9.196 1.00 94.94 296 LEU A O 1
ATOM 2422 N N . GLN A 1 297 ? 1.058 2.982 -8.044 1.00 95.06 297 GLN A N 1
ATOM 2423 C CA . GLN A 1 297 ? 0.322 2.431 -9.189 1.00 95.06 297 GLN A CA 1
ATOM 2424 C C . GLN A 1 297 ? -0.779 3.379 -9.671 1.00 95.06 297 GLN A C 1
ATOM 2426 O O . GLN A 1 297 ? -1.039 3.495 -10.870 1.00 95.06 297 GLN A O 1
ATOM 2431 N N . ILE A 1 298 ? -1.425 4.077 -8.737 1.00 95.00 298 ILE A N 1
ATOM 2432 C CA . ILE A 1 298 ? -2.443 5.088 -9.033 1.00 95.00 298 ILE A CA 1
ATOM 2433 C C . ILE A 1 298 ? -1.800 6.285 -9.752 1.00 95.00 298 ILE A C 1
ATOM 2435 O O . ILE A 1 298 ? -2.335 6.752 -10.760 1.00 95.00 298 ILE A O 1
ATOM 2439 N N . LEU A 1 299 ? -0.626 6.729 -9.297 1.00 96.56 299 LEU A N 1
ATOM 2440 C CA . LEU A 1 299 ? 0.124 7.818 -9.919 1.00 96.56 299 LEU A CA 1
ATOM 2441 C C . LEU A 1 299 ? 0.654 7.443 -11.311 1.00 96.56 299 LEU A C 1
ATOM 2443 O O . LEU A 1 299 ? 0.499 8.225 -12.245 1.00 96.56 299 LEU A O 1
ATOM 2447 N N . LEU A 1 300 ? 1.209 6.239 -11.495 1.00 96.12 300 LEU A N 1
ATOM 2448 C CA . LEU A 1 300 ? 1.684 5.775 -12.805 1.00 96.12 300 LEU A CA 1
ATOM 2449 C C . LEU A 1 300 ? 0.545 5.723 -13.829 1.00 96.12 300 LEU A C 1
ATOM 2451 O O . LEU A 1 300 ? 0.689 6.226 -14.941 1.00 96.12 300 LEU A O 1
ATOM 2455 N N . LYS A 1 301 ? -0.628 5.203 -13.444 1.00 96.00 301 LYS A N 1
ATOM 2456 C CA . LYS A 1 301 ? -1.827 5.239 -14.298 1.00 96.00 301 LYS A CA 1
ATOM 2457 C C . LYS A 1 301 ? -2.221 6.661 -14.675 1.00 96.00 301 LYS A C 1
ATOM 2459 O O . LYS A 1 301 ? -2.603 6.898 -15.818 1.00 96.00 301 LYS A O 1
ATOM 2464 N N . ARG A 1 302 ? -2.106 7.605 -13.741 1.00 95.81 302 ARG A N 1
ATOM 2465 C CA . ARG A 1 302 ? -2.383 9.016 -14.008 1.00 95.81 302 ARG A CA 1
ATOM 2466 C C . ARG A 1 302 ? -1.396 9.617 -15.014 1.00 95.81 302 ARG A C 1
ATOM 2468 O O . ARG A 1 302 ? -1.839 10.333 -15.907 1.00 95.81 302 ARG A O 1
ATOM 2475 N N . ILE A 1 303 ? -0.104 9.291 -14.920 1.00 96.62 303 ILE A N 1
ATOM 2476 C CA . ILE A 1 303 ? 0.918 9.722 -15.892 1.00 96.62 303 ILE A CA 1
ATOM 2477 C C . ILE A 1 303 ? 0.552 9.250 -17.303 1.00 96.62 303 ILE A C 1
ATOM 2479 O O . ILE A 1 303 ? 0.571 10.053 -18.235 1.00 96.62 303 ILE A O 1
ATOM 2483 N N . VAL A 1 304 ? 0.167 7.978 -17.452 1.00 96.12 304 VAL A N 1
ATOM 2484 C CA . VAL A 1 304 ? -0.263 7.415 -18.745 1.00 96.12 304 VAL A CA 1
ATOM 2485 C C . VAL A 1 304 ? -1.490 8.150 -19.288 1.00 96.12 304 VAL A C 1
ATOM 2487 O O . VAL A 1 304 ? -1.479 8.604 -20.425 1.00 96.12 304 VAL A O 1
ATOM 2490 N N . GLN A 1 305 ? -2.517 8.355 -18.459 1.00 94.88 305 GLN A N 1
ATOM 2491 C CA . GLN A 1 305 ? -3.732 9.072 -18.866 1.00 94.88 305 GLN A CA 1
ATOM 2492 C C . GLN A 1 305 ? -3.453 10.508 -19.328 1.00 94.88 305 GLN A C 1
ATOM 2494 O O . GLN A 1 305 ? -4.041 10.972 -20.304 1.00 94.88 305 GLN A O 1
ATOM 2499 N N . GLU A 1 306 ? -2.580 11.231 -18.622 1.00 94.38 306 GLU A N 1
ATOM 2500 C CA . GLU A 1 306 ? -2.182 12.585 -19.015 1.00 94.38 306 GLU A CA 1
ATOM 2501 C C . GLU A 1 306 ? -1.389 12.580 -20.322 1.00 94.38 306 GLU A C 1
ATOM 2503 O O . GLU A 1 306 ? -1.643 13.419 -21.186 1.00 94.38 306 GLU A O 1
ATOM 2508 N N . HIS A 1 307 ? -0.476 11.621 -20.497 1.00 92.31 307 HIS A N 1
ATOM 2509 C CA . HIS A 1 307 ? 0.268 11.452 -21.741 1.00 92.31 307 HIS A CA 1
ATOM 2510 C C . HIS A 1 307 ? -0.665 11.200 -22.932 1.00 92.31 307 HIS A C 1
ATOM 2512 O O . HIS A 1 307 ? -0.579 11.920 -23.925 1.00 92.31 307 HIS A O 1
ATOM 2518 N N . ASP A 1 308 ? -1.590 10.245 -22.819 1.00 91.81 308 ASP A N 1
ATOM 2519 C CA . ASP A 1 308 ? -2.538 9.904 -23.886 1.00 91.81 308 ASP A CA 1
ATOM 2520 C C . ASP A 1 308 ? -3.425 11.103 -24.252 1.00 91.81 308 ASP A C 1
ATOM 2522 O O . ASP A 1 308 ? -3.674 11.382 -25.431 1.00 91.81 308 ASP A O 1
ATOM 2526 N N . TYR A 1 309 ? -3.858 11.863 -23.240 1.00 90.94 309 TYR A N 1
ATOM 2527 C CA . TYR A 1 309 ? -4.617 13.095 -23.430 1.00 90.94 309 TYR A CA 1
ATOM 2528 C C . TYR A 1 309 ? -3.819 14.141 -24.225 1.00 90.94 309 TYR A C 1
ATOM 2530 O O . TYR A 1 309 ? -4.330 14.695 -25.204 1.00 90.94 309 TYR A O 1
ATOM 2538 N N . TYR A 1 310 ? -2.556 14.389 -23.858 1.00 87.94 310 TYR A N 1
ATOM 2539 C CA . TYR A 1 310 ? -1.700 15.338 -24.577 1.00 87.94 310 TYR A CA 1
ATOM 2540 C C . TYR A 1 310 ? -1.329 14.851 -25.980 1.00 87.94 310 TYR A C 1
ATOM 2542 O O . TYR A 1 310 ? -1.297 15.651 -26.914 1.00 87.94 310 TYR A O 1
ATOM 2550 N N . GLN A 1 311 ? -1.115 13.549 -26.171 1.00 84.94 311 GLN A N 1
ATOM 2551 C CA . GLN A 1 311 ? -0.829 12.979 -27.486 1.00 84.94 311 GLN A CA 1
ATOM 2552 C C . GLN A 1 311 ? -2.016 13.169 -28.447 1.00 84.94 311 GLN A C 1
ATOM 2554 O O . GLN A 1 311 ? -1.823 13.549 -29.606 1.00 84.94 311 GLN A O 1
ATOM 2559 N N . CYS A 1 312 ? -3.250 12.978 -27.966 1.00 84.75 312 CYS A N 1
ATOM 2560 C CA . CYS A 1 312 ? -4.460 13.260 -28.741 1.00 84.75 312 CYS A CA 1
ATOM 2561 C C . CYS A 1 312 ? -4.579 14.746 -29.111 1.00 84.75 312 CYS A C 1
ATOM 2563 O O . CYS A 1 312 ? -4.910 15.068 -30.254 1.00 84.75 312 CYS A O 1
ATOM 2565 N N . LEU A 1 313 ? -4.272 15.649 -28.174 1.00 83.44 313 LEU A N 1
ATOM 2566 C CA . LEU A 1 313 ? -4.307 17.094 -28.412 1.00 83.44 313 LEU A CA 1
ATOM 2567 C C . LEU A 1 313 ? -3.269 17.524 -29.467 1.00 83.44 313 LEU A C 1
ATOM 2569 O O . LEU A 1 313 ? -3.581 18.292 -30.379 1.00 83.44 313 LEU A O 1
ATOM 2573 N N . ASN A 1 314 ? -2.053 16.975 -29.393 1.00 79.88 314 ASN A N 1
ATOM 2574 C CA . ASN A 1 314 ? -0.953 17.314 -30.297 1.00 79.88 314 ASN A CA 1
ATOM 2575 C C . ASN A 1 314 ? -1.214 16.870 -31.736 1.00 79.88 314 ASN A C 1
ATOM 2577 O O . ASN A 1 314 ? -0.918 17.624 -32.665 1.00 79.88 314 ASN A O 1
ATOM 2581 N N . LYS A 1 315 ? -1.841 15.703 -31.940 1.00 79.25 315 LYS A N 1
ATOM 2582 C CA . LYS A 1 315 ? -2.276 15.260 -33.278 1.00 79.25 315 LYS A CA 1
ATOM 2583 C C . LYS A 1 315 ? -3.250 16.246 -33.930 1.00 79.25 315 LYS A C 1
ATOM 2585 O O . LYS A 1 315 ? -3.250 16.380 -35.149 1.00 79.25 315 LYS A O 1
ATOM 2590 N N . GLN A 1 316 ? -4.055 16.949 -33.133 1.00 73.81 316 GLN A N 1
ATOM 2591 C CA . GLN A 1 316 ? -5.026 17.923 -33.631 1.00 73.81 316 GLN A CA 1
ATOM 2592 C C . GLN A 1 316 ? -4.417 19.311 -33.866 1.00 73.81 316 GLN A C 1
ATOM 2594 O O . GLN A 1 316 ? -4.823 19.997 -34.801 1.00 73.81 316 GLN A O 1
ATOM 2599 N N . ARG A 1 317 ? -3.463 19.738 -33.027 1.00 73.62 317 ARG A N 1
ATOM 2600 C CA . ARG A 1 317 ? -2.982 21.133 -32.992 1.00 73.62 317 ARG A CA 1
ATOM 2601 C C . ARG A 1 317 ? -1.543 21.352 -33.464 1.00 73.62 317 ARG A C 1
ATOM 2603 O O . ARG A 1 317 ? -1.137 22.501 -33.593 1.00 73.62 317 ARG A O 1
ATOM 2610 N N . LYS A 1 318 ? -0.783 20.284 -33.747 1.00 70.38 318 LYS A N 1
ATOM 2611 C CA . LYS A 1 318 ? 0.668 20.337 -34.038 1.00 70.38 318 LYS A CA 1
ATOM 2612 C C . LYS A 1 318 ? 1.468 21.094 -32.961 1.00 70.38 318 LYS A C 1
ATOM 2614 O O . LYS A 1 318 ? 2.432 21.787 -33.270 1.00 70.38 318 LYS A O 1
ATOM 2619 N N . GLU A 1 319 ? 1.050 20.982 -31.702 1.00 70.00 319 GLU A N 1
ATOM 2620 C CA . GLU A 1 319 ? 1.742 21.591 -30.562 1.00 70.00 319 GLU A CA 1
ATOM 2621 C C . GLU A 1 319 ? 2.959 20.751 -30.132 1.00 70.00 319 GLU A C 1
ATOM 2623 O O . GLU A 1 319 ? 3.043 19.547 -30.397 1.00 70.00 319 GLU A O 1
ATOM 2628 N N . THR A 1 320 ? 3.921 21.400 -29.468 1.00 77.88 320 THR A N 1
ATOM 2629 C CA . THR A 1 320 ? 5.073 20.740 -28.843 1.00 77.88 320 THR A CA 1
ATOM 2630 C C . THR A 1 320 ? 4.616 19.828 -27.702 1.00 77.88 320 THR A C 1
ATOM 2632 O O . THR A 1 320 ? 3.618 20.084 -27.027 1.00 77.88 320 THR A O 1
ATOM 2635 N N . TYR A 1 321 ? 5.325 18.717 -27.488 1.00 80.88 321 TYR A N 1
ATOM 2636 C CA . TYR A 1 321 ? 5.006 17.778 -26.412 1.00 80.88 321 TYR A CA 1
ATOM 2637 C C . TYR A 1 321 ? 4.971 18.469 -25.050 1.00 80.88 321 TYR A C 1
ATOM 2639 O O . TYR A 1 321 ? 5.928 19.137 -24.661 1.00 80.88 321 TYR A O 1
ATOM 2647 N N . LYS A 1 322 ? 3.873 18.267 -24.316 1.00 87.31 322 LYS A N 1
ATOM 2648 C CA . LYS A 1 322 ? 3.723 18.756 -22.952 1.00 87.31 322 LYS A CA 1
ATOM 2649 C C . LYS A 1 322 ? 3.920 17.614 -21.967 1.00 87.31 322 LYS A C 1
ATOM 2651 O O . LYS A 1 322 ? 3.266 16.577 -22.062 1.00 87.31 322 LYS A O 1
ATOM 2656 N N . GLN A 1 323 ? 4.813 17.825 -21.008 1.00 88.62 323 GLN A N 1
ATOM 2657 C CA . GLN A 1 323 ? 5.111 16.842 -19.979 1.00 88.62 323 GLN A CA 1
ATOM 2658 C C . GLN A 1 323 ? 3.908 16.632 -19.035 1.00 88.62 323 GLN A C 1
ATOM 2660 O O . GLN A 1 323 ? 3.262 17.611 -18.647 1.00 88.62 323 GLN A O 1
ATOM 2665 N N . PRO A 1 324 ? 3.593 15.376 -18.655 1.00 94.19 324 PRO A N 1
ATOM 2666 C CA . PRO A 1 324 ? 2.592 15.084 -17.634 1.00 94.19 324 PRO A CA 1
ATOM 2667 C C . PRO A 1 324 ? 2.926 15.753 -16.298 1.00 94.19 324 PRO A C 1
ATOM 2669 O O . PRO A 1 324 ? 4.049 15.641 -15.811 1.00 94.19 324 PRO A O 1
ATOM 2672 N N . ILE A 1 325 ? 1.934 16.389 -15.674 1.00 95.75 325 ILE A N 1
ATOM 2673 C CA . ILE A 1 325 ? 2.075 17.042 -14.360 1.00 95.75 325 ILE A CA 1
ATOM 2674 C C . ILE A 1 325 ? 2.327 15.973 -13.295 1.00 95.75 325 ILE A C 1
ATOM 2676 O O . ILE A 1 325 ? 3.155 16.136 -12.403 1.00 95.75 325 ILE A O 1
ATOM 2680 N N . ALA A 1 326 ? 1.667 14.821 -13.4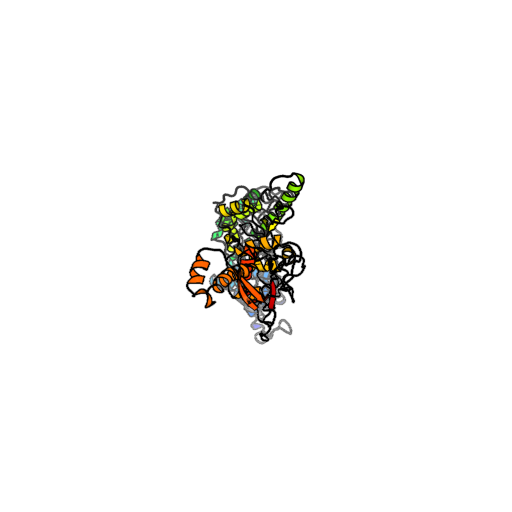32 1.00 96.75 326 ALA A N 1
ATOM 2681 C CA . ALA A 1 326 ? 1.888 13.684 -12.550 1.00 96.75 326 ALA A CA 1
ATOM 2682 C C . ALA A 1 326 ? 3.327 13.135 -12.613 1.00 96.75 326 ALA A C 1
ATOM 2684 O O . ALA A 1 326 ? 3.802 12.568 -11.630 1.00 96.75 326 ALA A O 1
ATOM 2685 N N . LEU A 1 327 ? 4.032 13.313 -13.740 1.00 96.69 327 LEU A N 1
ATOM 2686 C CA . LEU A 1 327 ? 5.429 12.894 -13.885 1.00 96.69 327 LEU A CA 1
ATOM 2687 C C . LEU A 1 327 ? 6.374 13.851 -13.148 1.00 96.69 327 LEU A C 1
ATOM 2689 O O . LEU A 1 327 ? 7.318 13.392 -12.511 1.00 96.69 327 LEU A O 1
ATOM 2693 N N . GLU A 1 328 ? 6.094 15.154 -13.200 1.00 96.31 328 GLU A N 1
ATOM 2694 C CA . GLU A 1 328 ? 6.803 16.174 -12.417 1.00 96.31 328 GLU A CA 1
ATOM 2695 C C . GLU A 1 328 ? 6.639 15.920 -10.916 1.00 96.31 328 GLU A C 1
ATOM 2697 O O . GLU A 1 328 ? 7.632 15.743 -10.213 1.00 96.31 328 GLU A O 1
ATOM 2702 N N . PHE A 1 329 ? 5.400 15.729 -10.451 1.00 97.25 329 PHE A N 1
ATOM 2703 C CA . PHE A 1 329 ? 5.130 15.370 -9.057 1.00 97.25 329 PHE A CA 1
ATOM 2704 C C . PHE A 1 329 ? 5.844 14.076 -8.640 1.00 97.25 329 PHE A C 1
ATOM 2706 O O . PHE A 1 329 ? 6.398 14.003 -7.541 1.00 97.25 329 PHE A O 1
ATOM 2713 N N . PHE A 1 330 ? 5.839 13.047 -9.499 1.00 97.44 330 PHE A N 1
ATOM 2714 C CA . PHE A 1 330 ? 6.570 11.803 -9.248 1.00 97.44 330 PHE A CA 1
ATOM 2715 C C . PHE A 1 330 ? 8.066 12.066 -9.062 1.00 97.44 330 PHE A C 1
ATOM 2717 O O . PHE A 1 330 ? 8.644 11.553 -8.106 1.00 97.44 330 PHE A O 1
ATOM 2724 N N . ALA A 1 331 ? 8.676 12.876 -9.931 1.00 97.00 331 ALA A N 1
ATOM 2725 C CA . ALA A 1 331 ? 10.098 13.187 -9.857 1.00 97.00 331 ALA A CA 1
ATOM 2726 C C . ALA A 1 331 ? 10.461 13.941 -8.569 1.00 97.00 331 ALA A C 1
ATOM 2728 O O . ALA A 1 331 ? 11.402 13.556 -7.874 1.00 97.00 331 ALA A O 1
ATOM 2729 N N . GLU A 1 332 ? 9.676 14.960 -8.217 1.00 96.62 332 GLU A N 1
ATOM 2730 C CA . GLU A 1 332 ? 9.862 15.773 -7.010 1.00 96.62 332 GLU A CA 1
ATOM 2731 C C . GLU A 1 332 ? 9.751 14.951 -5.719 1.00 96.62 332 GLU A C 1
ATOM 2733 O O . GLU A 1 332 ? 10.485 15.179 -4.758 1.00 96.62 332 GLU A O 1
ATOM 2738 N N . ASN A 1 333 ? 8.850 13.967 -5.702 1.00 96.56 333 ASN A N 1
ATOM 2739 C CA . ASN A 1 333 ? 8.496 13.208 -4.503 1.00 96.56 333 ASN A CA 1
ATOM 2740 C C . ASN A 1 333 ? 9.124 11.805 -4.442 1.00 96.56 333 ASN A C 1
ATOM 2742 O O . ASN A 1 333 ? 8.917 11.084 -3.461 1.00 96.56 333 ASN A O 1
ATOM 2746 N N . PHE A 1 334 ? 9.912 11.408 -5.449 1.00 96.81 334 PHE A N 1
ATOM 2747 C CA . PHE A 1 334 ? 10.450 10.051 -5.579 1.00 96.81 334 PHE A CA 1
ATOM 2748 C C . PHE A 1 334 ? 11.254 9.601 -4.365 1.00 96.81 334 PHE A C 1
ATOM 2750 O O . PHE A 1 334 ? 10.934 8.579 -3.752 1.00 96.81 334 PHE A O 1
ATOM 2757 N N . GLN A 1 335 ? 12.274 10.374 -3.989 1.00 95.56 335 GLN A N 1
ATOM 2758 C CA . GLN A 1 335 ? 13.155 10.003 -2.883 1.00 95.56 335 GLN A CA 1
ATOM 2759 C C . GLN A 1 335 ? 12.394 9.887 -1.562 1.00 95.56 335 GLN A C 1
ATOM 2761 O O . GLN A 1 335 ? 12.636 8.948 -0.807 1.00 95.56 335 GLN A O 1
ATOM 2766 N N . LYS A 1 336 ? 11.452 10.803 -1.317 1.00 95.44 336 LYS A N 1
ATOM 2767 C CA . LYS A 1 336 ? 10.706 10.894 -0.060 1.00 95.44 336 LYS A CA 1
ATOM 2768 C C . LYS A 1 336 ? 9.649 9.796 0.091 1.00 95.44 336 LYS A C 1
ATOM 2770 O O . LYS A 1 336 ? 9.465 9.295 1.197 1.00 95.44 336 LYS A O 1
ATOM 2775 N N . HIS A 1 337 ? 8.950 9.436 -0.988 1.00 95.12 337 HIS A N 1
ATOM 2776 C CA . HIS A 1 337 ? 7.736 8.614 -0.900 1.00 95.12 337 HIS A CA 1
ATOM 2777 C C . HIS A 1 337 ? 7.798 7.270 -1.635 1.00 95.12 337 HIS A C 1
ATOM 2779 O O . HIS A 1 337 ? 7.101 6.340 -1.234 1.00 95.12 337 HIS A O 1
ATOM 2785 N N . TYR A 1 338 ? 8.613 7.138 -2.684 1.00 96.06 338 TYR A N 1
ATOM 2786 C CA . TYR A 1 338 ? 8.563 5.970 -3.576 1.00 96.06 338 TYR A CA 1
ATOM 2787 C C . TYR A 1 338 ? 9.844 5.131 -3.575 1.00 96.06 338 TYR A C 1
ATOM 2789 O O . TYR A 1 338 ? 9.783 3.939 -3.870 1.00 96.06 338 TYR A O 1
ATOM 2797 N N . SER A 1 339 ? 10.987 5.717 -3.211 1.00 95.25 339 SER A N 1
ATOM 2798 C CA . SER A 1 339 ? 12.308 5.074 -3.284 1.00 95.25 339 SER A CA 1
ATOM 2799 C C . SER A 1 339 ? 12.409 3.762 -2.495 1.00 95.25 339 SER A C 1
ATOM 2801 O O . SER A 1 339 ? 12.990 2.796 -2.982 1.00 95.25 339 SER A O 1
ATOM 2803 N N . THR A 1 340 ? 11.798 3.689 -1.311 1.00 94.50 340 THR A N 1
ATOM 2804 C CA . THR A 1 340 ? 11.865 2.526 -0.409 1.00 94.50 340 THR A CA 1
ATOM 2805 C C . THR A 1 340 ? 11.137 1.294 -0.946 1.00 94.50 340 THR A C 1
ATOM 2807 O O . THR A 1 340 ? 11.514 0.166 -0.632 1.00 94.50 340 THR A O 1
ATOM 2810 N N . PHE A 1 341 ? 10.105 1.495 -1.765 1.00 90.56 341 PHE A N 1
ATOM 2811 C CA . PHE A 1 341 ? 9.299 0.422 -2.352 1.00 90.56 341 PHE A CA 1
ATOM 2812 C C . PHE A 1 341 ? 9.600 0.212 -3.841 1.00 90.56 341 PHE A C 1
ATOM 2814 O O . PHE A 1 341 ? 9.036 -0.692 -4.464 1.00 90.56 341 PHE A O 1
ATOM 2821 N N . TRP A 1 342 ? 10.485 1.031 -4.418 1.00 94.62 342 TRP A N 1
ATOM 2822 C CA . TRP A 1 342 ? 10.826 0.969 -5.829 1.00 94.62 342 TRP A CA 1
ATOM 2823 C C . TRP A 1 342 ? 11.616 -0.299 -6.149 1.00 94.62 342 TRP A C 1
ATOM 2825 O O . TRP A 1 342 ? 12.706 -0.542 -5.633 1.00 94.62 342 TRP A O 1
ATOM 2835 N N . LYS A 1 343 ? 11.067 -1.105 -7.056 1.00 93.00 343 LYS A N 1
ATOM 2836 C CA . LYS A 1 343 ? 11.761 -2.231 -7.679 1.00 93.00 343 LYS A CA 1
ATOM 2837 C C . LYS A 1 343 ? 11.458 -2.190 -9.162 1.00 93.00 343 LYS A C 1
ATOM 2839 O O . LYS A 1 343 ? 10.315 -2.422 -9.548 1.00 93.00 343 LYS A O 1
ATOM 2844 N N . THR A 1 344 ? 12.472 -1.929 -9.982 1.00 89.38 344 THR A N 1
ATOM 2845 C CA . THR A 1 344 ? 12.353 -1.829 -11.446 1.00 89.38 344 THR A CA 1
ATOM 2846 C C . THR A 1 344 ? 11.626 -3.042 -12.038 1.00 89.38 344 THR A C 1
ATOM 2848 O O . THR A 1 344 ? 10.727 -2.879 -12.852 1.00 89.38 344 THR A O 1
ATOM 2851 N N . SER A 1 345 ? 11.909 -4.250 -11.534 1.00 88.12 345 SER A N 1
ATOM 2852 C CA . SER A 1 345 ? 11.259 -5.503 -11.953 1.00 88.12 345 SER A CA 1
ATOM 2853 C C . SER A 1 345 ? 9.746 -5.561 -11.709 1.00 88.12 345 SER A C 1
ATOM 2855 O O . SER A 1 345 ? 9.048 -6.332 -12.361 1.00 88.12 345 SER A O 1
ATOM 2857 N N . ASN A 1 346 ? 9.234 -4.790 -10.748 1.00 91.56 346 ASN A N 1
ATOM 2858 C CA . ASN A 1 346 ? 7.816 -4.785 -10.387 1.00 91.56 346 ASN A CA 1
ATOM 2859 C C . ASN A 1 346 ? 7.013 -3.783 -11.226 1.00 91.56 346 ASN A C 1
ATOM 2861 O O . ASN A 1 346 ? 5.783 -3.809 -11.199 1.00 91.56 346 ASN A O 1
ATOM 2865 N N . ILE A 1 347 ? 7.686 -2.892 -11.959 1.00 92.00 347 ILE A N 1
ATOM 2866 C CA . ILE A 1 347 ? 7.047 -1.848 -12.755 1.00 92.00 347 ILE A CA 1
ATOM 2867 C C . ILE A 1 347 ? 6.937 -2.322 -14.200 1.00 92.00 347 ILE A C 1
ATOM 2869 O O . ILE A 1 347 ? 7.802 -2.070 -15.029 1.00 92.00 347 ILE A O 1
ATOM 2873 N N . GLN A 1 348 ? 5.844 -3.023 -14.499 1.00 88.31 348 GLN A N 1
ATOM 2874 C CA . GLN A 1 348 ? 5.561 -3.505 -15.855 1.00 88.31 348 GLN A CA 1
ATOM 2875 C C . GLN A 1 348 ? 4.856 -2.460 -16.726 1.00 88.31 348 GLN A C 1
ATOM 2877 O O . GLN A 1 348 ? 4.903 -2.545 -17.951 1.00 88.31 348 GLN A O 1
ATOM 2882 N N . GLN A 1 349 ? 4.178 -1.488 -16.107 1.00 93.44 349 GLN A N 1
ATOM 2883 C CA . GLN A 1 349 ? 3.420 -0.472 -16.827 1.00 93.44 349 GLN A CA 1
ATOM 2884 C C . GLN A 1 349 ? 4.374 0.550 -17.468 1.00 93.44 349 GLN A C 1
ATOM 2886 O O . GLN A 1 349 ? 5.114 1.213 -16.739 1.00 93.44 349 GLN A O 1
ATOM 2891 N N . PRO A 1 350 ? 4.345 0.730 -18.801 1.00 94.69 350 PRO A N 1
ATOM 2892 C CA . PRO A 1 350 ? 5.100 1.787 -19.461 1.00 94.69 350 PRO A CA 1
ATOM 2893 C C . PRO A 1 350 ? 4.539 3.155 -19.068 1.00 94.69 350 PRO A C 1
ATOM 2895 O O . PRO A 1 350 ? 3.340 3.393 -19.201 1.00 94.69 350 PRO A O 1
ATOM 2898 N N . PHE A 1 351 ? 5.394 4.051 -18.581 1.00 96.50 351 PHE A N 1
ATOM 2899 C CA . PHE A 1 351 ? 4.979 5.393 -18.147 1.00 96.50 351 PHE A CA 1
ATOM 2900 C C . PHE A 1 351 ? 6.023 6.477 -18.425 1.00 96.50 351 PHE A C 1
ATOM 2902 O O . PHE A 1 351 ? 5.736 7.658 -18.240 1.00 96.50 351 PHE A O 1
ATOM 2909 N N . LEU A 1 352 ? 7.229 6.099 -18.859 1.00 95.81 352 LEU A N 1
ATOM 2910 C CA . LEU A 1 352 ? 8.319 7.028 -19.116 1.00 95.81 352 LEU A CA 1
ATOM 2911 C C . LEU A 1 352 ? 8.253 7.520 -20.564 1.00 95.81 352 LEU A C 1
ATOM 2913 O O . LEU A 1 352 ? 8.396 6.703 -21.478 1.00 95.81 352 LEU A O 1
ATOM 2917 N N . PRO A 1 353 ? 8.063 8.828 -20.803 1.00 94.88 353 PRO A N 1
ATOM 2918 C CA . PRO A 1 353 ? 8.059 9.368 -22.153 1.00 94.88 353 PRO A CA 1
ATOM 2919 C C . PRO A 1 353 ? 9.430 9.216 -22.812 1.00 94.88 353 PRO A C 1
ATOM 2921 O O . PRO A 1 353 ? 10.459 9.630 -22.274 1.00 94.88 353 PRO A O 1
ATOM 2924 N N . SER A 1 354 ? 9.431 8.618 -23.994 1.00 93.25 354 SER A N 1
ATOM 2925 C CA . SER A 1 354 ? 10.631 8.223 -24.722 1.00 93.25 354 SER A CA 1
ATOM 2926 C C . SER A 1 354 ? 10.408 8.329 -26.226 1.00 93.25 354 SER A C 1
ATOM 2928 O O . SER A 1 354 ? 9.273 8.310 -26.700 1.00 93.25 354 SER A O 1
ATOM 2930 N N . ARG A 1 355 ? 11.493 8.455 -26.985 1.00 90.12 355 ARG A N 1
ATOM 2931 C CA . ARG A 1 355 ? 11.496 8.357 -28.444 1.00 90.12 355 ARG A CA 1
ATOM 2932 C C . ARG A 1 355 ? 12.008 6.995 -28.852 1.00 90.12 355 ARG A C 1
ATOM 2934 O O . ARG A 1 355 ? 12.927 6.459 -28.236 1.00 90.12 355 ARG A O 1
ATOM 2941 N N . PHE A 1 356 ? 11.414 6.456 -29.902 1.00 84.62 356 PHE A N 1
ATOM 2942 C CA . PHE A 1 356 ? 11.859 5.212 -30.493 1.00 84.62 356 PHE A CA 1
ATOM 2943 C C . PHE A 1 356 ? 12.280 5.480 -31.934 1.00 84.62 356 PHE A C 1
ATOM 2945 O O . PHE A 1 356 ? 11.450 5.824 -32.773 1.00 84.62 356 PHE A O 1
ATOM 2952 N N . HIS A 1 357 ? 13.581 5.365 -32.201 1.00 71.94 357 HIS A N 1
ATOM 2953 C CA . HIS A 1 357 ? 14.158 5.655 -33.509 1.00 71.94 357 HIS A CA 1
ATOM 2954 C C . HIS A 1 357 ? 13.770 4.551 -34.503 1.00 71.94 357 HIS A C 1
ATOM 2956 O O . HIS A 1 357 ? 14.443 3.528 -34.615 1.00 71.94 357 HIS A O 1
ATOM 2962 N N . THR A 1 358 ? 12.665 4.742 -35.226 1.00 64.38 358 THR A N 1
ATOM 2963 C CA . THR A 1 358 ? 12.278 3.887 -36.360 1.00 64.38 358 THR A CA 1
ATOM 2964 C C . THR A 1 358 ? 12.459 4.630 -37.673 1.00 64.38 358 THR A C 1
ATOM 2966 O O . THR A 1 358 ? 12.346 5.853 -37.735 1.00 64.38 358 THR A O 1
ATOM 2969 N N . LYS A 1 359 ? 12.704 3.876 -38.752 1.00 57.34 359 LYS A N 1
ATOM 2970 C CA . LYS A 1 359 ? 12.998 4.411 -40.092 1.00 57.34 359 LYS A CA 1
ATOM 2971 C C . LYS A 1 359 ? 11.898 5.315 -40.683 1.00 57.34 359 LYS A C 1
ATOM 2973 O O . LYS A 1 359 ? 12.148 5.939 -41.707 1.00 57.34 359 LYS A O 1
ATOM 2978 N N . THR A 1 360 ? 10.692 5.370 -40.105 1.00 50.50 360 THR A N 1
ATOM 2979 C CA . THR A 1 360 ? 9.511 5.947 -40.772 1.00 50.50 360 THR A CA 1
ATOM 2980 C C . THR A 1 360 ? 8.908 7.205 -40.153 1.00 50.50 360 THR A C 1
ATOM 2982 O O . THR A 1 360 ? 7.948 7.671 -40.744 1.00 50.50 360 THR A O 1
ATOM 2985 N N . ASN A 1 361 ? 9.421 7.760 -39.046 1.00 54.09 361 ASN A N 1
ATOM 2986 C CA . ASN A 1 361 ? 9.271 9.173 -38.624 1.00 54.09 361 ASN A CA 1
ATOM 2987 C C . ASN A 1 361 ? 9.772 9.336 -37.178 1.00 54.09 361 ASN A C 1
ATOM 2989 O O . ASN A 1 361 ? 9.214 8.759 -36.249 1.00 54.09 361 ASN A O 1
ATOM 2993 N N . ASP A 1 362 ? 10.790 10.171 -36.984 1.00 56.72 362 ASP A N 1
ATOM 2994 C CA . ASP A 1 362 ? 11.553 10.330 -35.734 1.00 56.72 362 ASP A CA 1
ATOM 2995 C C . ASP A 1 362 ? 10.829 11.153 -34.637 1.00 56.72 362 ASP A C 1
ATOM 2997 O O . ASP A 1 362 ? 11.447 11.722 -33.735 1.00 56.72 362 ASP A O 1
ATOM 3001 N N . THR A 1 363 ? 9.502 11.285 -34.739 1.00 63.03 363 THR A N 1
ATOM 3002 C CA . THR A 1 363 ? 8.712 12.272 -33.981 1.00 63.03 363 THR A CA 1
ATOM 3003 C C . THR A 1 363 ? 7.740 11.676 -32.971 1.00 63.03 363 THR A C 1
ATOM 3005 O O . THR A 1 363 ? 7.230 12.415 -32.127 1.00 63.03 363 THR A O 1
ATOM 3008 N N . ASP A 1 364 ? 7.464 10.374 -33.033 1.00 78.81 364 ASP A N 1
ATOM 3009 C CA . ASP A 1 364 ? 6.453 9.769 -32.169 1.00 78.81 364 ASP A CA 1
ATOM 3010 C C . ASP A 1 364 ? 7.024 9.467 -30.781 1.00 78.81 364 ASP A C 1
ATOM 3012 O O . ASP A 1 364 ? 7.968 8.696 -30.598 1.00 78.81 364 ASP A O 1
ATOM 3016 N N . ILE A 1 365 ? 6.430 10.114 -29.780 1.00 87.75 365 ILE A N 1
ATOM 3017 C CA . ILE A 1 365 ? 6.745 9.893 -28.372 1.00 87.75 365 ILE A CA 1
ATOM 3018 C C . ILE A 1 365 ? 5.901 8.719 -27.893 1.00 87.75 365 ILE A C 1
ATOM 3020 O O . ILE A 1 365 ? 4.674 8.743 -28.007 1.00 87.75 365 ILE A O 1
ATOM 3024 N N . ILE A 1 366 ? 6.576 7.718 -27.342 1.00 90.94 366 ILE A N 1
ATOM 3025 C CA . ILE A 1 366 ? 5.982 6.521 -26.759 1.00 90.94 366 ILE A CA 1
ATOM 3026 C C . ILE A 1 366 ? 6.252 6.473 -25.256 1.00 90.94 366 ILE A C 1
ATOM 3028 O O . ILE A 1 366 ? 7.212 7.068 -24.754 1.00 90.94 366 ILE A O 1
ATOM 3032 N N . LEU A 1 367 ? 5.435 5.717 -24.532 1.00 94.00 367 LEU A N 1
ATOM 3033 C CA . LEU A 1 367 ? 5.715 5.376 -23.144 1.00 94.00 367 LEU A CA 1
ATOM 3034 C C . LEU A 1 367 ? 6.502 4.072 -23.084 1.00 94.00 367 LEU A C 1
ATOM 3036 O O . LEU A 1 367 ? 6.083 3.060 -23.643 1.00 94.00 367 LEU A O 1
ATOM 3040 N N . SER A 1 368 ? 7.619 4.100 -22.368 1.00 94.25 368 SER A N 1
ATOM 3041 C CA . SER A 1 368 ? 8.461 2.934 -22.120 1.00 94.25 368 SER A CA 1
ATOM 3042 C C . SER A 1 368 ? 8.450 2.554 -20.643 1.00 94.25 368 SER A C 1
ATOM 3044 O O . SER A 1 368 ? 8.185 3.376 -19.757 1.00 94.25 368 SER A O 1
ATOM 3046 N N . ALA A 1 369 ? 8.701 1.275 -20.379 1.00 94.19 369 ALA A N 1
ATOM 3047 C CA . ALA A 1 369 ? 8.957 0.783 -19.033 1.00 94.19 369 ALA A CA 1
ATOM 3048 C C . ALA A 1 369 ? 10.415 1.095 -18.628 1.00 94.19 369 ALA A C 1
ATOM 3050 O O . ALA A 1 369 ? 11.271 1.209 -19.512 1.00 94.19 369 ALA A O 1
ATOM 3051 N N . PRO A 1 370 ? 10.718 1.235 -17.323 1.00 94.25 370 PRO A N 1
ATOM 3052 C CA . PRO A 1 370 ? 12.064 1.573 -16.849 1.00 94.25 370 PRO A CA 1
ATOM 3053 C C . PRO A 1 370 ? 13.169 0.603 -17.292 1.00 94.25 370 PRO A C 1
ATOM 3055 O O . PRO A 1 370 ? 14.302 1.020 -17.487 1.00 94.25 370 PRO A O 1
ATOM 3058 N N . ASP A 1 371 ? 12.846 -0.677 -17.474 1.00 91.31 371 ASP A N 1
ATOM 3059 C CA . ASP A 1 371 ? 13.762 -1.732 -17.926 1.00 91.31 371 ASP A CA 1
ATOM 3060 C C . ASP A 1 371 ? 13.966 -1.768 -19.453 1.00 91.31 371 ASP A C 1
ATOM 3062 O O . ASP A 1 371 ? 14.817 -2.504 -19.950 1.00 91.31 371 ASP A O 1
ATOM 3066 N N . LYS A 1 372 ? 13.183 -0.985 -20.203 1.00 90.50 372 LYS A N 1
ATOM 3067 C CA . LYS A 1 372 ? 13.187 -0.930 -21.675 1.00 90.50 372 LYS A CA 1
ATOM 3068 C C . LYS A 1 372 ? 13.547 0.450 -22.218 1.00 90.50 372 LYS A C 1
ATOM 3070 O O . LYS A 1 372 ? 13.305 0.726 -23.396 1.00 90.50 372 LYS A O 1
ATOM 3075 N N . VAL A 1 373 ? 14.089 1.320 -21.372 1.00 93.25 373 VAL A N 1
ATOM 3076 C CA . VAL A 1 373 ? 14.443 2.689 -21.734 1.00 93.25 373 VAL A CA 1
ATOM 3077 C C . VAL A 1 373 ? 15.834 3.038 -21.230 1.00 93.25 373 VAL A C 1
ATOM 3079 O O . VAL A 1 373 ? 16.241 2.618 -20.150 1.00 93.25 373 VAL A O 1
ATOM 3082 N N . TYR A 1 374 ? 16.554 3.828 -22.019 1.00 94.12 374 TYR A N 1
ATOM 3083 C CA . TYR A 1 374 ? 17.914 4.265 -21.721 1.00 94.12 374 TYR A CA 1
ATOM 3084 C C . TYR A 1 374 ? 18.050 5.767 -21.943 1.00 94.12 374 TYR A C 1
ATOM 3086 O O . TYR A 1 374 ? 17.242 6.383 -22.644 1.00 94.12 374 TYR A O 1
ATOM 3094 N N . LYS A 1 375 ? 19.070 6.373 -21.337 1.00 92.88 375 LYS A N 1
ATOM 3095 C CA . LYS A 1 375 ? 19.326 7.809 -21.504 1.00 92.88 375 LYS A CA 1
ATOM 3096 C C . LYS A 1 375 ? 19.870 8.149 -22.882 1.00 92.88 375 LYS A C 1
ATOM 3098 O O . LYS A 1 375 ? 19.441 9.125 -23.488 1.00 92.88 375 LYS A O 1
ATOM 3103 N N . SER A 1 376 ? 20.826 7.359 -23.358 1.00 89.81 376 SER A N 1
ATOM 3104 C CA . SER A 1 376 ? 21.499 7.639 -24.617 1.00 89.81 376 SER A CA 1
ATOM 3105 C C . SER A 1 376 ? 20.715 7.092 -25.809 1.00 89.81 376 SER A C 1
ATOM 3107 O O . SER A 1 376 ? 20.025 6.065 -25.727 1.00 89.81 376 SER A O 1
ATOM 3109 N N . SER A 1 377 ? 20.842 7.788 -26.942 1.00 87.50 377 SER A N 1
ATOM 3110 C CA . SER A 1 377 ? 20.254 7.351 -28.210 1.00 87.50 377 SER A CA 1
ATOM 3111 C C . SER A 1 377 ? 20.757 5.957 -28.575 1.00 87.50 377 SER A C 1
ATOM 3113 O O . SER A 1 377 ? 21.949 5.659 -28.457 1.00 87.50 377 SER A O 1
ATOM 3115 N N . ASN A 1 378 ? 19.833 5.079 -28.960 1.00 88.38 378 ASN A N 1
ATOM 3116 C CA . ASN A 1 378 ? 20.153 3.726 -29.385 1.00 88.38 378 ASN A CA 1
ATOM 3117 C C . ASN A 1 378 ? 19.091 3.193 -30.369 1.00 88.38 378 ASN A C 1
ATOM 3119 O O . ASN A 1 378 ? 17.939 3.623 -30.317 1.00 88.38 378 ASN A O 1
ATOM 3123 N N . PRO A 1 379 ? 19.453 2.250 -31.259 1.00 85.88 379 PRO A N 1
ATOM 3124 C CA . PRO A 1 379 ? 18.529 1.716 -32.261 1.00 85.88 379 PRO A CA 1
ATOM 3125 C C . PRO A 1 379 ? 17.578 0.621 -31.755 1.00 85.88 379 PRO A C 1
ATOM 3127 O O . PRO A 1 379 ? 16.756 0.137 -32.527 1.00 85.88 379 PRO A O 1
ATOM 3130 N N . LEU A 1 380 ? 17.710 0.161 -30.508 1.00 85.88 380 LEU A N 1
ATOM 3131 C CA . LEU A 1 380 ? 17.072 -1.082 -30.047 1.00 85.88 380 LEU A CA 1
ATOM 3132 C C . LEU A 1 380 ? 15.918 -0.843 -29.073 1.00 85.88 380 LEU A C 1
ATOM 3134 O O . LEU A 1 380 ? 14.915 -1.560 -29.100 1.00 85.88 380 LEU A O 1
ATOM 3138 N N . TYR A 1 381 ? 16.036 0.185 -28.246 1.00 88.81 381 TYR A N 1
ATOM 3139 C CA . TYR A 1 381 ? 15.148 0.510 -27.142 1.00 88.81 381 TYR A CA 1
ATOM 3140 C C . TYR A 1 381 ? 14.684 1.961 -27.211 1.00 88.81 381 TYR A C 1
ATOM 3142 O O . TYR A 1 381 ? 15.170 2.752 -28.016 1.00 88.81 381 TYR A O 1
ATOM 3150 N N . GLY A 1 382 ? 13.739 2.316 -26.340 1.00 88.62 382 GLY A N 1
ATOM 3151 C CA . GLY A 1 382 ? 13.349 3.707 -26.166 1.00 88.62 382 GLY A CA 1
ATOM 3152 C C . GLY A 1 382 ? 14.505 4.533 -25.601 1.00 88.62 382 GLY A C 1
ATOM 3153 O O . GLY A 1 382 ? 15.205 4.104 -24.681 1.00 88.62 382 GLY A O 1
ATOM 3154 N N . THR A 1 383 ? 14.675 5.738 -26.125 1.00 92.69 383 THR A N 1
ATOM 3155 C CA . THR A 1 383 ? 15.555 6.763 -25.563 1.00 92.69 383 THR A CA 1
ATOM 3156 C C . THR A 1 383 ? 14.705 7.771 -24.811 1.00 92.69 383 THR A C 1
ATOM 3158 O O . THR A 1 383 ? 13.733 8.293 -25.360 1.00 92.69 383 THR A O 1
ATOM 3161 N N . LEU A 1 384 ? 15.026 8.037 -23.546 1.00 93.25 384 LEU A N 1
ATOM 3162 C CA . LEU A 1 384 ? 14.302 9.038 -22.763 1.00 93.25 384 LEU A CA 1
ATOM 3163 C C . LEU A 1 384 ? 14.350 10.412 -23.432 1.00 93.25 384 LEU A C 1
ATOM 3165 O O . LEU A 1 384 ? 15.352 10.803 -24.029 1.00 93.25 384 LEU A O 1
ATOM 3169 N N . LEU A 1 385 ? 13.263 11.168 -23.291 1.00 92.19 385 LEU A N 1
ATOM 3170 C CA . LEU A 1 385 ? 13.253 12.563 -23.717 1.00 92.19 385 LEU A CA 1
ATOM 3171 C C . LEU A 1 385 ? 14.263 13.388 -22.898 1.00 92.19 385 LEU A C 1
ATOM 3173 O O . LEU A 1 385 ? 14.296 13.230 -21.673 1.00 92.19 385 LEU A O 1
ATOM 3177 N N . PRO A 1 386 ? 15.037 14.299 -23.521 1.00 91.94 386 PRO A N 1
ATOM 3178 C CA . PRO A 1 386 ? 15.987 15.154 -22.806 1.00 91.94 386 PRO A CA 1
ATOM 3179 C C . PRO A 1 386 ? 15.348 15.935 -21.653 1.00 91.94 386 PRO A C 1
ATOM 3181 O O . PRO A 1 386 ? 15.937 16.050 -20.582 1.00 91.94 386 PRO A O 1
ATOM 3184 N N . GLU A 1 387 ? 14.116 16.408 -21.836 1.00 92.56 387 GLU A N 1
ATOM 3185 C CA . GLU A 1 387 ? 13.354 17.141 -20.823 1.00 92.56 387 GLU A CA 1
ATOM 3186 C C . GLU A 1 387 ? 13.004 16.252 -19.618 1.00 92.56 387 GLU A C 1
ATOM 3188 O O . GLU A 1 387 ? 13.013 16.703 -18.475 1.00 92.56 387 GLU A O 1
ATOM 3193 N N . VAL A 1 388 ? 12.751 14.959 -19.853 1.00 93.75 388 VAL A N 1
ATOM 3194 C CA . VAL A 1 388 ? 12.480 13.975 -18.792 1.00 93.75 388 VAL A CA 1
ATOM 3195 C C . VAL A 1 388 ? 13.760 13.627 -18.034 1.00 93.75 388 VAL A C 1
ATOM 3197 O O . VAL A 1 388 ? 13.726 13.507 -16.811 1.00 93.75 388 VAL A O 1
ATOM 3200 N N . VAL A 1 389 ? 14.892 13.505 -18.735 1.00 94.12 389 VAL A N 1
ATOM 3201 C CA . VAL A 1 389 ? 16.203 13.305 -18.096 1.00 94.12 389 VAL A CA 1
ATOM 3202 C C . VAL A 1 389 ? 16.537 14.497 -17.201 1.00 94.12 389 VAL A C 1
ATOM 3204 O O . VAL A 1 389 ? 16.830 14.299 -16.025 1.00 94.12 389 VAL A O 1
ATOM 3207 N N . GLN A 1 390 ? 16.399 15.723 -17.716 1.00 94.81 390 GLN A N 1
ATOM 3208 C CA . GLN A 1 390 ? 16.617 16.951 -16.946 1.00 94.81 390 GLN A CA 1
ATOM 3209 C C . GLN A 1 390 ? 15.692 17.042 -15.729 1.00 94.81 390 GLN A C 1
ATOM 3211 O O . GLN A 1 390 ? 16.155 17.396 -14.646 1.00 94.81 390 GLN A O 1
ATOM 3216 N N . LEU A 1 391 ? 14.407 16.695 -15.882 1.00 94.94 391 LEU A N 1
ATOM 3217 C CA . LEU A 1 391 ? 13.471 16.659 -14.759 1.00 94.94 391 LEU A CA 1
ATOM 3218 C C . LEU A 1 391 ? 13.973 15.718 -13.660 1.00 94.94 391 LEU A C 1
ATOM 3220 O O . LEU A 1 391 ? 14.009 16.109 -12.497 1.00 94.94 391 LEU A O 1
ATOM 3224 N N . PHE A 1 392 ? 14.342 14.482 -13.999 1.00 95.81 392 PHE A N 1
ATOM 3225 C CA . PHE A 1 392 ? 14.791 13.539 -12.981 1.00 95.81 392 PHE A CA 1
ATOM 3226 C C . PHE A 1 392 ? 16.111 13.970 -12.360 1.00 95.81 392 PHE A C 1
ATOM 3228 O O . PHE A 1 392 ? 16.184 14.041 -11.140 1.00 95.81 392 PHE A O 1
ATOM 3235 N N . GLU A 1 393 ? 17.110 14.337 -13.163 1.00 94.94 393 GLU A N 1
ATOM 3236 C CA . GLU A 1 393 ? 18.437 14.734 -12.676 1.00 94.94 393 GLU A CA 1
ATOM 3237 C C . GLU A 1 393 ? 18.410 16.006 -11.815 1.00 94.94 393 GLU A C 1
ATOM 3239 O O . GLU A 1 393 ? 19.252 16.160 -10.931 1.00 94.94 393 GLU A O 1
ATOM 3244 N N . LYS A 1 394 ? 17.401 16.872 -11.988 1.00 96.12 394 LYS A N 1
ATOM 3245 C CA . LYS A 1 394 ? 17.130 18.002 -11.086 1.00 96.12 394 LYS A CA 1
ATOM 3246 C C . LYS A 1 394 ? 16.775 17.554 -9.662 1.00 96.12 394 LYS A C 1
ATOM 3248 O O . LYS A 1 394 ? 17.095 18.268 -8.714 1.00 96.12 394 LYS A O 1
ATOM 3253 N N . HIS A 1 395 ? 16.105 16.412 -9.501 1.00 95.81 395 HIS A N 1
ATOM 3254 C CA . HIS A 1 395 ? 15.591 15.947 -8.207 1.00 95.81 395 HIS A CA 1
ATOM 3255 C C . HIS A 1 395 ? 16.374 14.764 -7.625 1.00 95.81 395 HIS A C 1
ATOM 3257 O O . HIS A 1 395 ? 16.528 14.678 -6.408 1.00 95.81 395 HIS A O 1
ATOM 3263 N N . PHE A 1 396 ? 16.878 13.848 -8.454 1.00 95.56 396 PHE A N 1
ATOM 3264 C CA . PHE A 1 396 ? 17.653 12.690 -8.018 1.00 95.56 396 PHE A CA 1
ATOM 3265 C C . PHE A 1 396 ? 18.422 12.013 -9.163 1.00 95.56 396 PHE A C 1
ATOM 3267 O O . PHE A 1 396 ? 18.158 12.208 -10.345 1.00 95.56 396 PHE A O 1
ATOM 3274 N N . ASN A 1 397 ? 19.368 11.136 -8.815 1.00 94.19 397 ASN A N 1
ATOM 3275 C CA . ASN A 1 397 ? 20.073 10.343 -9.817 1.00 94.19 397 ASN A CA 1
ATOM 3276 C C . ASN A 1 397 ? 19.131 9.302 -10.450 1.00 94.19 397 ASN A C 1
ATOM 3278 O O . ASN A 1 397 ? 18.747 8.328 -9.807 1.00 94.19 397 ASN A O 1
ATOM 3282 N N . ILE A 1 398 ? 18.799 9.479 -11.726 1.00 94.31 398 ILE A N 1
ATOM 3283 C CA . ILE A 1 398 ? 17.870 8.631 -12.491 1.00 94.31 398 ILE A CA 1
ATOM 3284 C C . ILE A 1 398 ? 18.260 7.142 -12.565 1.00 94.31 398 ILE A C 1
ATOM 3286 O O . ILE A 1 398 ? 17.392 6.294 -12.767 1.00 94.31 398 ILE A O 1
ATOM 3290 N N . SER A 1 399 ? 19.525 6.789 -12.309 1.00 93.06 399 SER A N 1
ATOM 3291 C CA . SER A 1 399 ? 19.933 5.385 -12.121 1.00 93.06 399 SER A CA 1
ATOM 3292 C C . SER A 1 399 ? 19.191 4.686 -10.976 1.00 93.06 399 SER A C 1
ATOM 3294 O O . SER A 1 399 ? 19.034 3.468 -11.011 1.00 93.06 399 SER A O 1
ATOM 3296 N N . LEU A 1 400 ? 18.644 5.440 -10.012 1.00 94.31 400 LEU A N 1
ATOM 3297 C CA . LEU A 1 400 ? 17.761 4.912 -8.967 1.00 94.31 400 LEU A CA 1
ATOM 3298 C C . LEU A 1 400 ? 16.461 4.316 -9.530 1.00 94.31 400 LEU A C 1
ATOM 3300 O O . LEU A 1 400 ? 15.859 3.464 -8.883 1.00 94.31 400 LEU A O 1
ATOM 3304 N N . LEU A 1 401 ? 16.043 4.707 -10.742 1.00 93.81 401 LEU A N 1
ATOM 3305 C CA . LEU A 1 401 ? 14.920 4.071 -11.439 1.00 93.81 401 LEU A CA 1
ATOM 3306 C C . LEU A 1 401 ? 15.311 2.741 -12.107 1.00 93.81 401 LEU A C 1
ATOM 3308 O O . LEU A 1 401 ? 14.440 2.022 -12.596 1.00 93.81 401 LEU A O 1
ATOM 3312 N N . GLY A 1 402 ? 16.599 2.386 -12.110 1.00 93.00 402 GLY A N 1
ATOM 3313 C CA . GLY A 1 402 ? 17.155 1.275 -12.885 1.00 93.00 402 GLY A CA 1
ATOM 3314 C C . GLY A 1 402 ? 17.464 1.641 -14.339 1.00 93.00 402 GLY A C 1
ATOM 3315 O O . GLY A 1 402 ? 17.730 0.752 -15.141 1.00 93.00 402 GLY A O 1
ATOM 3316 N N . ILE A 1 403 ? 17.430 2.933 -14.677 1.00 93.94 403 ILE A N 1
ATOM 3317 C CA . ILE A 1 403 ? 17.694 3.434 -16.027 1.00 93.94 403 ILE A CA 1
ATOM 3318 C C . ILE A 1 403 ? 19.192 3.691 -16.171 1.00 93.94 403 ILE A C 1
ATOM 3320 O O . ILE A 1 403 ? 19.769 4.493 -15.434 1.00 93.94 403 ILE A O 1
ATOM 3324 N N . THR A 1 404 ? 19.822 3.021 -17.130 1.00 93.25 404 THR A N 1
ATOM 3325 C CA . THR A 1 404 ? 21.255 3.158 -17.415 1.00 93.25 404 THR A CA 1
ATOM 3326 C C . THR A 1 404 ? 21.506 4.035 -18.643 1.00 93.25 404 THR A C 1
ATOM 3328 O O . THR A 1 404 ? 20.591 4.369 -19.402 1.00 93.25 404 THR A O 1
ATOM 3331 N N . GLU A 1 405 ? 22.767 4.428 -18.846 1.00 91.38 405 GLU A N 1
ATOM 3332 C CA . GLU A 1 405 ? 23.179 5.165 -20.050 1.00 91.38 405 GLU A CA 1
ATOM 3333 C C . GLU A 1 405 ? 22.941 4.339 -21.319 1.00 91.38 405 GLU A C 1
ATOM 3335 O O . GLU A 1 405 ? 22.344 4.827 -22.279 1.00 91.38 405 GLU A O 1
ATOM 3340 N N . HIS A 1 406 ? 23.339 3.064 -21.282 1.00 90.19 406 HIS A N 1
ATOM 3341 C CA . HIS A 1 406 ? 23.210 2.108 -22.378 1.00 90.19 406 HIS A CA 1
ATOM 3342 C C . HIS A 1 406 ? 22.751 0.726 -21.867 1.00 90.19 406 HIS A C 1
ATOM 3344 O O . HIS A 1 406 ? 23.018 0.393 -20.703 1.00 90.19 406 HIS A O 1
ATOM 3350 N N . PRO A 1 407 ? 22.087 -0.094 -22.707 1.00 91.62 407 PRO A N 1
ATOM 3351 C CA . PRO A 1 407 ? 21.881 -1.516 -22.454 1.00 91.62 407 PRO A CA 1
ATOM 3352 C C . PRO A 1 407 ? 23.212 -2.257 -22.336 1.00 91.62 407 PRO A C 1
ATOM 3354 O O . PRO A 1 407 ? 24.205 -1.896 -22.966 1.00 91.62 407 PRO A O 1
ATOM 3357 N N . THR A 1 408 ? 23.216 -3.355 -21.582 1.00 90.50 408 THR A N 1
ATOM 3358 C CA . THR A 1 408 ? 24.343 -4.295 -21.639 1.00 90.50 408 THR A CA 1
ATOM 3359 C C . THR A 1 408 ? 24.387 -4.980 -23.003 1.00 90.50 408 THR A C 1
ATOM 3361 O O . THR A 1 408 ? 23.344 -5.216 -23.618 1.00 90.50 408 THR A O 1
ATOM 3364 N N . LEU A 1 409 ? 25.582 -5.370 -23.459 1.00 88.31 409 LEU A N 1
ATOM 3365 C CA . LEU A 1 409 ? 25.748 -6.075 -24.733 1.00 88.31 409 LEU A CA 1
ATOM 3366 C C . LEU A 1 409 ? 24.850 -7.323 -24.838 1.00 88.31 409 LEU A C 1
ATOM 3368 O O . LEU A 1 409 ? 24.270 -7.582 -25.890 1.00 88.31 409 LEU A O 1
ATOM 3372 N N . THR A 1 410 ? 24.682 -8.062 -23.737 1.00 88.88 410 THR A N 1
ATOM 3373 C CA . THR A 1 410 ? 23.794 -9.231 -23.675 1.00 88.88 410 THR A CA 1
ATOM 3374 C C . THR A 1 410 ? 22.332 -8.854 -23.918 1.00 88.88 410 THR A C 1
ATOM 3376 O O . THR A 1 410 ? 21.705 -9.442 -24.792 1.00 88.88 410 THR A O 1
ATOM 3379 N N . GLN A 1 411 ? 21.809 -7.852 -23.200 1.00 89.56 411 GLN A N 1
ATOM 3380 C CA . GLN A 1 411 ? 20.422 -7.383 -23.350 1.00 89.56 411 GLN A CA 1
ATOM 3381 C C . GLN A 1 411 ? 20.157 -6.858 -24.76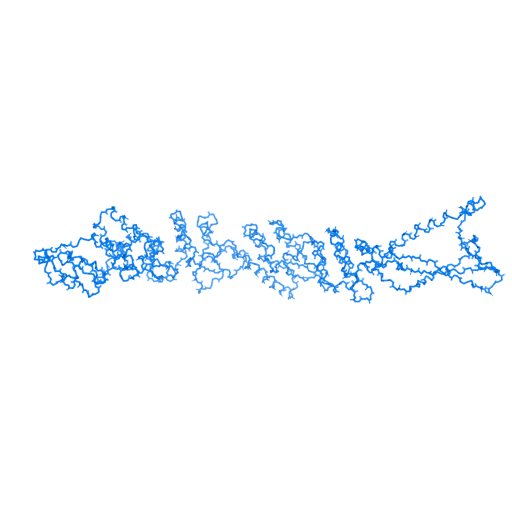3 1.00 89.56 411 GLN A C 1
ATOM 3383 O O . GLN A 1 411 ? 19.181 -7.245 -25.404 1.00 89.56 411 GLN A O 1
ATOM 3388 N N . ALA A 1 412 ? 21.069 -6.023 -25.265 1.00 89.19 412 ALA A N 1
ATOM 3389 C CA . ALA A 1 412 ? 20.993 -5.470 -26.606 1.00 89.19 412 ALA A CA 1
ATOM 3390 C C . ALA A 1 412 ? 20.929 -6.587 -27.659 1.00 89.19 412 ALA A C 1
ATOM 3392 O O . ALA A 1 412 ? 20.070 -6.572 -28.539 1.00 89.19 412 ALA A O 1
ATOM 3393 N N . PHE A 1 413 ? 21.785 -7.604 -27.538 1.00 87.69 413 PHE A N 1
ATOM 3394 C CA . PHE A 1 413 ? 21.801 -8.719 -28.477 1.00 87.69 413 PHE A CA 1
ATOM 3395 C C . PHE A 1 413 ? 20.563 -9.618 -28.370 1.00 87.69 413 PHE A C 1
ATOM 3397 O O . PHE A 1 413 ? 20.064 -10.085 -29.393 1.00 87.69 413 PHE A O 1
ATOM 3404 N N . ASP A 1 414 ? 20.043 -9.849 -27.163 1.00 89.56 414 ASP A N 1
ATOM 3405 C CA . ASP A 1 414 ? 18.811 -10.617 -26.961 1.00 89.56 414 ASP A CA 1
ATOM 3406 C C . ASP A 1 414 ? 17.634 -9.974 -27.717 1.00 89.56 414 ASP A C 1
ATOM 3408 O O . ASP A 1 414 ? 16.944 -10.664 -28.469 1.00 89.56 414 ASP A O 1
ATOM 3412 N N . ILE A 1 415 ? 17.489 -8.645 -27.655 1.00 88.06 415 ILE A N 1
ATOM 3413 C CA . ILE A 1 415 ? 16.472 -7.910 -28.430 1.00 88.06 415 ILE A CA 1
ATOM 3414 C C . ILE A 1 415 ? 16.716 -7.983 -29.935 1.00 88.06 415 ILE A C 1
ATOM 3416 O O . ILE A 1 415 ? 15.776 -8.180 -30.706 1.00 88.06 415 ILE A O 1
ATOM 3420 N N . VAL A 1 416 ? 17.967 -7.870 -30.382 1.00 88.12 416 VAL A N 1
ATOM 3421 C CA . VAL A 1 416 ? 18.298 -8.044 -31.805 1.00 88.12 416 VAL A CA 1
ATOM 3422 C C . VAL A 1 416 ? 17.895 -9.443 -32.289 1.00 88.12 416 VAL A C 1
ATOM 3424 O O . VAL A 1 416 ? 17.440 -9.607 -33.421 1.00 88.12 416 VAL A O 1
ATOM 3427 N N . MET A 1 417 ? 18.010 -10.463 -31.432 1.00 88.06 417 MET A N 1
ATOM 3428 C CA . MET A 1 417 ? 17.587 -11.827 -31.751 1.00 88.06 417 MET A CA 1
ATOM 3429 C C . MET A 1 417 ? 16.070 -12.022 -31.729 1.00 88.06 417 MET A C 1
ATOM 3431 O O . MET A 1 417 ? 15.573 -12.885 -32.457 1.00 88.06 417 MET A O 1
ATOM 3435 N N . GLU A 1 418 ? 15.334 -11.241 -30.945 1.00 87.50 418 GLU A N 1
ATOM 3436 C CA . GLU A 1 418 ? 13.873 -11.170 -31.041 1.00 87.50 418 GLU A CA 1
ATOM 3437 C C . GLU A 1 418 ? 13.443 -10.484 -32.349 1.00 87.50 418 GLU A C 1
ATOM 3439 O O . GLU A 1 418 ? 12.512 -10.937 -33.013 1.00 87.50 418 GLU A O 1
ATOM 3444 N N . ARG A 1 419 ? 14.181 -9.453 -32.785 1.00 84.62 419 ARG A N 1
ATOM 3445 C CA . ARG A 1 419 ? 13.903 -8.646 -33.987 1.00 84.62 419 ARG A CA 1
ATOM 3446 C C . ARG A 1 419 ? 14.743 -9.030 -35.208 1.00 84.62 419 ARG A C 1
ATOM 3448 O O . ARG A 1 419 ? 15.135 -8.183 -36.008 1.00 84.62 419 ARG A O 1
ATOM 3455 N N . LYS A 1 420 ? 14.989 -10.328 -35.411 1.00 83.69 420 LYS A N 1
ATOM 3456 C CA . LYS A 1 420 ? 15.822 -10.852 -36.520 1.00 83.69 420 LYS A CA 1
ATOM 3457 C C . LYS A 1 420 ? 15.428 -10.354 -37.910 1.00 83.69 420 LYS A C 1
ATOM 3459 O O . LYS A 1 420 ? 16.279 -10.278 -38.790 1.00 83.69 420 LYS A O 1
ATOM 3464 N N . THR A 1 421 ? 14.157 -10.030 -38.123 1.00 81.25 421 THR A N 1
ATOM 3465 C CA . THR A 1 421 ? 13.653 -9.509 -39.400 1.00 81.25 421 THR A CA 1
ATOM 3466 C C . THR A 1 421 ? 14.246 -8.147 -39.759 1.00 81.25 421 THR A C 1
ATOM 3468 O O . THR A 1 421 ? 14.432 -7.864 -40.938 1.00 81.25 421 THR A O 1
ATOM 3471 N N . GLU A 1 422 ? 14.598 -7.320 -38.771 1.00 79.56 422 GLU A N 1
ATOM 3472 C CA . GLU A 1 422 ? 15.201 -5.997 -38.993 1.00 79.56 422 GLU A CA 1
ATOM 3473 C C . GLU A 1 422 ? 16.645 -6.108 -39.500 1.00 79.56 422 GLU A C 1
ATOM 3475 O O . GLU A 1 422 ? 17.102 -5.275 -40.285 1.00 79.56 422 GLU A O 1
ATOM 3480 N N . LEU A 1 423 ? 17.342 -7.190 -39.13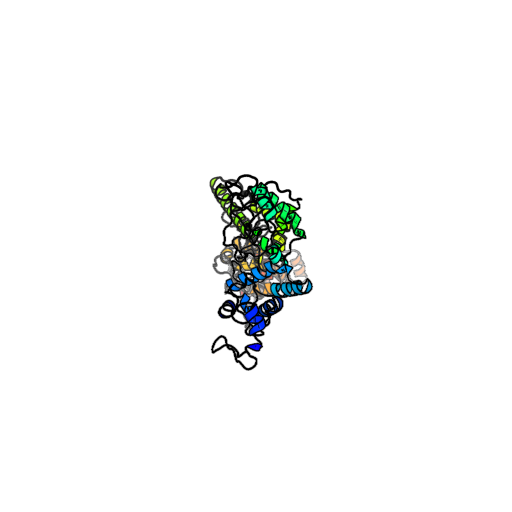6 1.00 81.06 423 LEU A N 1
ATOM 3481 C CA . LEU A 1 423 ? 18.700 -7.471 -39.599 1.00 81.06 423 LEU A CA 1
ATOM 3482 C C . LEU A 1 423 ? 18.778 -7.864 -41.076 1.00 81.06 423 LEU A C 1
ATOM 3484 O O . LEU A 1 423 ? 19.872 -7.872 -41.624 1.00 81.06 423 LEU A O 1
ATOM 3488 N N . LEU A 1 424 ? 17.662 -8.184 -41.741 1.00 79.19 424 LEU A N 1
ATOM 3489 C CA . LEU A 1 424 ? 17.673 -8.646 -43.137 1.00 79.19 424 LEU A CA 1
ATOM 3490 C C . LEU A 1 424 ? 18.174 -7.582 -44.124 1.00 79.19 424 LEU A C 1
ATOM 3492 O O . LEU A 1 424 ? 18.622 -7.920 -45.218 1.00 79.19 424 LEU A O 1
ATOM 3496 N N . THR A 1 425 ? 18.121 -6.303 -43.746 1.00 81.56 425 THR A N 1
ATOM 3497 C CA . THR A 1 425 ? 18.692 -5.220 -44.554 1.00 81.56 425 THR A CA 1
ATOM 3498 C C . THR A 1 425 ? 20.105 -4.896 -44.082 1.00 81.56 425 THR A C 1
ATOM 3500 O O . THR A 1 425 ? 20.324 -4.629 -42.901 1.00 81.56 425 THR A O 1
ATOM 3503 N N . ILE A 1 426 ? 21.064 -4.877 -45.015 1.00 79.12 426 ILE A N 1
ATOM 3504 C CA . ILE A 1 426 ? 22.479 -4.600 -44.712 1.00 79.12 426 ILE A CA 1
ATOM 3505 C C . ILE A 1 426 ? 22.631 -3.258 -43.995 1.00 79.12 426 ILE A C 1
ATOM 3507 O O . ILE A 1 426 ? 23.344 -3.181 -43.007 1.00 79.12 426 ILE A O 1
ATOM 3511 N N . GLU A 1 427 ? 21.915 -2.225 -44.436 1.00 82.06 427 GLU A N 1
ATOM 3512 C CA . GLU A 1 427 ? 21.947 -0.895 -43.819 1.00 82.06 427 GLU A CA 1
ATOM 3513 C C . GLU A 1 427 ? 21.504 -0.916 -42.345 1.00 82.06 427 GLU A C 1
ATOM 3515 O O . GLU A 1 427 ? 22.178 -0.352 -41.485 1.00 82.06 427 GLU A O 1
ATOM 3520 N N . SER A 1 428 ? 20.395 -1.598 -42.031 1.00 81.81 428 SER A N 1
ATOM 3521 C CA . SER A 1 428 ? 19.909 -1.694 -40.648 1.00 81.81 428 SER A CA 1
ATOM 3522 C C . SER A 1 428 ? 20.854 -2.520 -39.782 1.00 81.81 428 SER A C 1
ATOM 3524 O O . SER A 1 428 ? 21.106 -2.175 -38.631 1.00 81.81 428 SER A O 1
ATOM 3526 N N . ALA A 1 429 ? 21.407 -3.595 -40.344 1.00 82.69 429 ALA A N 1
ATOM 3527 C CA . ALA A 1 429 ? 22.384 -4.421 -39.659 1.00 82.69 429 ALA A CA 1
ATOM 3528 C C . ALA A 1 429 ? 23.692 -3.672 -39.394 1.00 82.69 429 ALA A C 1
ATOM 3530 O O . ALA A 1 429 ? 24.185 -3.751 -38.276 1.00 82.69 429 ALA A O 1
ATOM 3531 N N . CYS A 1 430 ? 24.217 -2.912 -40.363 1.00 82.50 430 CYS A N 1
ATOM 3532 C CA . CYS A 1 430 ? 25.354 -2.014 -40.154 1.00 82.50 430 CYS A CA 1
ATOM 3533 C C . CYS A 1 430 ? 25.067 -1.083 -38.977 1.00 82.50 430 CYS A C 1
ATOM 3535 O O . CYS A 1 430 ? 25.788 -1.131 -37.992 1.00 82.50 430 CYS A O 1
ATOM 3537 N N . HIS A 1 431 ? 23.961 -0.336 -39.012 1.00 84.69 431 HIS A N 1
ATOM 3538 C CA . HIS A 1 431 ? 23.614 0.606 -37.945 1.00 84.69 431 HIS A CA 1
ATOM 3539 C C . HIS A 1 431 ? 23.528 -0.051 -36.552 1.00 84.69 431 HIS A C 1
ATOM 3541 O O . HIS A 1 431 ? 24.096 0.453 -35.582 1.00 84.69 431 HIS A O 1
ATOM 3547 N N . ILE A 1 432 ? 22.861 -1.206 -36.445 1.00 86.62 432 ILE A N 1
ATOM 3548 C CA . ILE A 1 432 ? 22.727 -1.950 -35.184 1.00 86.62 432 ILE A CA 1
ATOM 3549 C C . ILE A 1 432 ? 24.082 -2.483 -34.707 1.00 86.62 432 ILE A C 1
ATOM 3551 O O . ILE A 1 432 ? 24.426 -2.334 -33.537 1.00 86.62 432 ILE A O 1
ATOM 3555 N N . PHE A 1 433 ? 24.864 -3.110 -35.583 1.00 85.50 433 PHE A N 1
ATOM 3556 C CA . PHE A 1 433 ? 26.133 -3.728 -35.202 1.00 85.50 433 PHE A CA 1
ATOM 3557 C C . PHE A 1 433 ? 27.231 -2.701 -34.914 1.00 85.50 433 PHE A C 1
ATOM 3559 O O . PHE A 1 433 ? 28.024 -2.932 -34.002 1.00 85.50 433 PHE A O 1
ATOM 3566 N N . SER A 1 434 ? 27.240 -1.559 -35.606 1.00 85.12 434 SER A N 1
ATOM 3567 C CA . SER A 1 434 ? 28.067 -0.396 -35.266 1.00 85.12 434 SER A CA 1
ATOM 3568 C C . SER A 1 434 ? 27.809 0.054 -33.830 1.00 85.12 434 SER A C 1
ATOM 3570 O O . SER A 1 434 ? 28.749 0.240 -33.058 1.00 85.12 434 SER A O 1
ATOM 3572 N N . TYR A 1 435 ? 26.533 0.139 -33.440 1.00 86.88 435 TYR A N 1
ATOM 3573 C CA . TYR A 1 435 ? 26.143 0.450 -32.069 1.00 86.88 435 TYR A CA 1
ATOM 3574 C C . TYR A 1 435 ? 26.592 -0.631 -31.072 1.00 86.88 435 TYR A C 1
ATOM 3576 O O . TYR A 1 435 ? 27.221 -0.307 -30.067 1.00 86.88 435 TYR A O 1
ATOM 3584 N N . LEU A 1 436 ? 26.337 -1.917 -31.356 1.00 86.44 436 LEU A N 1
ATOM 3585 C CA . LEU A 1 436 ? 26.744 -3.021 -30.471 1.00 86.44 436 LEU A CA 1
ATOM 3586 C C . LEU A 1 436 ? 28.262 -3.086 -30.262 1.00 86.44 436 LEU A C 1
ATOM 3588 O O . LEU A 1 436 ? 28.706 -3.422 -29.170 1.00 86.44 436 LEU A O 1
ATOM 3592 N N . ASN A 1 437 ? 29.055 -2.761 -31.285 1.00 83.06 437 ASN A N 1
ATOM 3593 C CA . ASN A 1 437 ? 30.514 -2.735 -31.191 1.00 83.06 437 ASN A CA 1
ATOM 3594 C C . ASN A 1 437 ? 31.033 -1.625 -30.253 1.00 83.06 437 ASN A C 1
ATOM 3596 O O . ASN A 1 437 ? 32.162 -1.709 -29.778 1.00 83.06 437 ASN A O 1
ATOM 3600 N N . GLY A 1 438 ? 30.222 -0.598 -29.981 1.00 83.25 438 GLY A N 1
ATOM 3601 C CA . GLY A 1 438 ? 30.521 0.445 -28.998 1.00 83.25 438 GLY A CA 1
ATOM 3602 C C . GLY A 1 438 ? 30.159 0.080 -27.554 1.00 83.25 438 GLY A C 1
ATOM 3603 O O . GLY A 1 438 ? 30.477 0.851 -26.654 1.00 83.25 438 GLY A O 1
ATOM 3604 N N . LEU A 1 439 ? 29.492 -1.057 -27.318 1.00 85.75 439 LEU A N 1
ATOM 3605 C CA . LEU A 1 439 ? 29.097 -1.494 -25.979 1.00 85.75 439 LEU A CA 1
ATOM 3606 C C . LEU A 1 439 ? 30.172 -2.373 -25.334 1.00 85.75 439 LEU A C 1
ATOM 3608 O O . LEU A 1 439 ? 30.678 -3.322 -25.935 1.00 85.75 439 LEU A O 1
ATOM 3612 N N . ASP A 1 440 ? 30.438 -2.125 -24.055 1.00 81.50 440 ASP A N 1
ATOM 3613 C CA . ASP A 1 440 ? 31.273 -3.000 -23.239 1.00 81.50 440 ASP A CA 1
ATOM 3614 C C . ASP A 1 440 ? 30.525 -4.292 -22.854 1.00 81.50 440 ASP A C 1
ATOM 3616 O O . ASP A 1 440 ? 29.302 -4.315 -22.680 1.00 81.50 440 ASP A O 1
ATOM 3620 N N . GLY A 1 441 ? 31.265 -5.393 -22.678 1.00 79.25 441 GLY A N 1
ATOM 3621 C CA . GLY A 1 441 ? 30.703 -6.664 -22.189 1.00 79.25 441 GLY A CA 1
ATOM 3622 C C . GLY A 1 441 ? 31.038 -7.910 -23.009 1.00 79.25 441 GLY A C 1
ATOM 3623 O O . GLY A 1 441 ? 30.483 -8.979 -22.746 1.00 79.25 441 GLY A O 1
ATOM 3624 N N . LEU A 1 442 ? 31.952 -7.815 -23.978 1.00 79.62 442 LEU A N 1
ATOM 3625 C CA . LEU A 1 442 ? 32.469 -8.985 -24.689 1.00 79.62 442 LEU A CA 1
ATOM 3626 C C . LEU A 1 442 ? 33.231 -9.904 -23.725 1.00 79.62 442 LEU A C 1
ATOM 3628 O O . LEU A 1 442 ? 34.326 -9.589 -23.265 1.00 79.62 442 LEU A O 1
ATOM 3632 N N . ASN A 1 443 ? 32.662 -11.074 -23.441 1.00 82.69 443 ASN A N 1
ATOM 3633 C CA . ASN A 1 443 ? 33.316 -12.132 -22.675 1.00 82.69 443 ASN A CA 1
ATOM 3634 C C . ASN A 1 443 ? 33.300 -13.459 -23.454 1.00 82.69 443 ASN A C 1
ATOM 3636 O O . ASN A 1 443 ? 32.534 -13.636 -24.404 1.00 82.69 443 ASN A O 1
ATOM 3640 N N . GLN A 1 444 ? 34.145 -14.415 -23.059 1.00 80.31 444 GLN A N 1
ATOM 3641 C CA . GLN A 1 444 ? 34.274 -15.695 -23.771 1.00 80.31 444 GLN A CA 1
ATOM 3642 C C . GLN A 1 444 ? 32.966 -16.506 -23.804 1.00 80.31 444 GLN A C 1
ATOM 3644 O O . GLN A 1 444 ? 32.694 -17.191 -24.790 1.00 80.31 444 GLN A O 1
ATOM 3649 N N . VAL A 1 445 ? 32.141 -16.415 -22.754 1.00 85.62 445 VAL A N 1
ATOM 3650 C CA . VAL A 1 445 ? 30.842 -17.105 -22.673 1.00 85.62 445 VAL A CA 1
ATOM 3651 C C . VAL A 1 445 ? 29.879 -16.548 -23.721 1.00 85.62 445 VAL A C 1
ATOM 3653 O O . VAL A 1 445 ? 29.250 -17.308 -24.458 1.00 85.62 445 VAL A O 1
ATOM 3656 N N . PHE A 1 446 ? 29.814 -15.225 -23.834 1.00 82.69 446 PHE A N 1
ATOM 3657 C CA . PHE A 1 446 ? 29.003 -14.511 -24.805 1.00 82.69 446 PHE A CA 1
ATOM 3658 C C . PHE A 1 446 ? 29.490 -14.779 -26.232 1.00 82.69 446 PHE A C 1
ATOM 3660 O O . PHE A 1 446 ? 28.691 -15.160 -27.079 1.00 82.69 446 PHE A O 1
ATOM 3667 N N . ILE A 1 447 ? 30.802 -14.728 -26.483 1.00 81.25 447 ILE A N 1
ATOM 3668 C CA . ILE A 1 447 ? 31.391 -15.077 -27.788 1.00 81.25 447 ILE A CA 1
ATOM 3669 C C . ILE A 1 447 ? 31.024 -16.513 -28.196 1.00 81.25 447 ILE A C 1
ATOM 3671 O O . ILE A 1 447 ? 30.603 -16.742 -29.330 1.00 81.25 447 ILE A O 1
ATOM 3675 N N . LYS A 1 448 ? 31.115 -17.484 -27.275 1.00 82.56 448 LYS A N 1
ATOM 3676 C CA . LYS A 1 448 ? 30.731 -18.885 -27.526 1.00 82.56 448 LYS A CA 1
ATOM 3677 C C . LYS A 1 448 ? 29.228 -19.051 -27.776 1.00 82.56 448 LYS A C 1
ATOM 3679 O O . LYS A 1 448 ? 28.823 -19.910 -28.559 1.00 82.56 448 LYS A O 1
ATOM 3684 N N . ARG A 1 449 ? 28.390 -18.248 -27.114 1.00 86.19 449 ARG A N 1
ATOM 3685 C CA . ARG A 1 449 ? 26.947 -18.197 -27.381 1.00 86.19 449 ARG A CA 1
ATOM 3686 C C . ARG A 1 449 ? 26.693 -17.674 -28.796 1.00 86.19 449 ARG A C 1
ATOM 3688 O O . ARG A 1 449 ? 25.961 -18.309 -29.550 1.00 86.19 449 ARG A O 1
ATOM 3695 N N . LEU A 1 450 ? 27.332 -16.566 -29.169 1.00 82.75 450 LEU A N 1
ATOM 3696 C CA . LEU A 1 450 ? 27.117 -15.903 -30.453 1.00 82.75 450 LEU A CA 1
ATOM 3697 C C . LEU A 1 450 ? 27.653 -16.687 -31.648 1.00 82.75 450 LEU A C 1
ATOM 3699 O O . LEU A 1 450 ? 26.983 -16.739 -32.675 1.00 82.75 450 LEU A O 1
ATOM 3703 N N . SER A 1 451 ? 28.790 -17.373 -31.520 1.00 79.88 451 SER A N 1
ATOM 3704 C CA . SER A 1 451 ? 29.363 -18.170 -32.616 1.00 79.88 451 SER A CA 1
ATOM 3705 C C . SER A 1 451 ? 28.422 -19.265 -33.141 1.00 79.88 451 SER A C 1
ATOM 3707 O O . SER A 1 451 ? 28.540 -19.692 -34.291 1.00 79.88 451 SER A O 1
ATOM 3709 N N . ASN A 1 452 ? 27.453 -19.688 -32.323 1.00 82.81 452 ASN A N 1
ATOM 3710 C CA . ASN A 1 452 ? 26.479 -20.724 -32.654 1.00 82.81 452 ASN A CA 1
ATOM 3711 C C . ASN A 1 452 ? 25.137 -20.186 -33.179 1.00 82.81 452 ASN A C 1
ATOM 3713 O O . ASN A 1 452 ? 24.332 -20.974 -33.692 1.00 82.81 452 ASN A O 1
ATOM 3717 N N . ILE A 1 453 ? 24.892 -18.877 -33.075 1.00 85.94 453 ILE A N 1
ATOM 3718 C CA . ILE A 1 453 ? 23.635 -18.231 -33.464 1.00 85.94 453 ILE A CA 1
ATOM 3719 C C . ILE A 1 453 ? 23.772 -17.642 -34.870 1.00 85.94 453 ILE A C 1
ATOM 3721 O O . ILE A 1 453 ? 24.806 -17.096 -35.240 1.00 85.94 453 ILE A O 1
ATOM 3725 N N . ALA A 1 454 ? 22.716 -17.763 -35.673 1.00 87.50 454 ALA A N 1
ATOM 3726 C CA . ALA A 1 454 ? 22.653 -17.143 -36.988 1.00 87.50 454 ALA A CA 1
ATOM 3727 C C . ALA A 1 454 ? 22.112 -15.711 -36.873 1.00 87.50 454 ALA A C 1
ATOM 3729 O O . ALA A 1 454 ? 20.945 -15.526 -36.525 1.00 87.50 454 ALA A O 1
ATOM 3730 N N . PHE A 1 455 ? 22.961 -14.719 -37.141 1.00 84.94 455 PHE A N 1
ATOM 3731 C CA . PHE A 1 455 ? 22.616 -13.297 -37.022 1.00 84.94 455 PHE A CA 1
ATOM 3732 C C . PHE A 1 455 ? 23.251 -12.399 -38.088 1.00 84.94 455 PHE A C 1
ATOM 3734 O O . PHE A 1 455 ? 22.991 -11.201 -38.107 1.00 84.94 455 PHE A O 1
ATOM 3741 N N . ILE A 1 456 ? 24.075 -12.950 -38.979 1.00 83.62 456 ILE A N 1
ATOM 3742 C CA . ILE A 1 456 ? 24.769 -12.159 -39.993 1.00 83.62 456 ILE A CA 1
ATOM 3743 C C . ILE A 1 456 ? 23.926 -12.134 -41.269 1.00 83.62 456 ILE A C 1
ATOM 3745 O O . ILE A 1 456 ? 23.656 -13.206 -41.821 1.00 83.62 456 ILE A O 1
ATOM 3749 N N . PRO A 1 457 ? 23.513 -10.958 -41.761 1.00 83.31 457 PRO A N 1
ATOM 3750 C CA . PRO A 1 457 ? 22.790 -10.872 -43.017 1.00 83.31 457 PRO A CA 1
ATOM 3751 C C . PRO A 1 457 ? 23.710 -11.030 -44.219 1.00 83.31 457 PRO A C 1
ATOM 3753 O O . PRO A 1 457 ? 24.887 -10.660 -44.191 1.00 83.31 457 PRO A O 1
ATOM 3756 N N . LEU A 1 458 ? 23.134 -11.551 -45.298 1.00 78.62 458 LEU A N 1
ATOM 3757 C CA . LEU A 1 458 ? 23.774 -11.645 -46.599 1.00 78.62 458 LEU A CA 1
ATOM 3758 C C . LEU A 1 458 ? 22.975 -10.858 -47.624 1.00 78.62 458 LEU A C 1
ATOM 3760 O O . LEU A 1 458 ? 21.745 -10.851 -47.615 1.00 78.62 458 LEU A O 1
ATOM 3764 N N . GLU A 1 459 ? 23.694 -10.248 -48.555 1.00 72.62 459 GLU A N 1
ATOM 3765 C CA . GLU A 1 459 ? 23.086 -9.569 -49.688 1.00 72.62 459 GLU A CA 1
ATOM 3766 C C . GLU A 1 459 ? 22.265 -10.558 -50.530 1.00 72.62 459 GLU A C 1
ATOM 3768 O O . GLU A 1 459 ? 22.771 -11.596 -50.957 1.00 72.62 459 GLU A O 1
ATOM 3773 N N . GLY A 1 460 ? 20.982 -10.252 -50.743 1.00 70.75 460 GLY A N 1
ATOM 3774 C CA . GLY A 1 460 ? 20.087 -11.056 -51.579 1.00 70.75 460 GLY A CA 1
ATOM 3775 C C . GLY A 1 460 ? 19.580 -12.365 -50.960 1.00 70.75 460 GLY A C 1
ATOM 3776 O O . GLY A 1 460 ? 18.913 -13.126 -51.657 1.00 70.75 460 GLY A O 1
ATOM 3777 N N . VAL A 1 461 ? 19.852 -12.639 -49.677 1.00 75.75 461 VAL A N 1
ATOM 3778 C CA . VAL A 1 461 ? 19.376 -13.854 -48.991 1.00 75.75 461 VAL A CA 1
ATOM 3779 C C . VAL A 1 461 ? 18.495 -13.479 -47.801 1.00 75.75 461 VAL A C 1
ATOM 3781 O O . VAL A 1 461 ? 18.883 -12.689 -46.947 1.00 75.75 461 VAL A O 1
ATOM 3784 N N . SER A 1 462 ? 17.314 -14.090 -47.705 1.00 77.75 462 SER A N 1
ATOM 3785 C CA . SER A 1 462 ? 16.350 -13.851 -46.620 1.00 77.75 462 SER A CA 1
ATOM 3786 C C . SER A 1 462 ? 16.682 -14.579 -45.310 1.00 77.75 462 SER A C 1
ATOM 3788 O O . SER A 1 462 ? 15.903 -14.530 -44.360 1.00 77.75 462 SER A O 1
ATOM 3790 N N . THR A 1 463 ? 17.807 -15.292 -45.250 1.00 83.94 463 THR A N 1
ATOM 3791 C CA . THR A 1 463 ? 18.226 -16.091 -44.095 1.00 83.94 463 THR A CA 1
ATOM 3792 C C . THR A 1 463 ? 19.517 -15.546 -43.505 1.00 83.94 463 THR A C 1
ATOM 3794 O O . THR A 1 463 ? 20.503 -15.360 -44.219 1.00 83.94 463 THR A O 1
ATOM 3797 N N . LEU A 1 464 ? 19.528 -15.352 -42.187 1.00 86.12 464 LEU A N 1
ATOM 3798 C CA . LEU A 1 464 ? 20.726 -14.983 -41.437 1.00 86.12 464 LEU A CA 1
ATOM 3799 C C . LEU A 1 464 ? 21.684 -16.178 -41.339 1.00 86.12 464 LEU A C 1
ATOM 3801 O O . LEU A 1 464 ? 21.256 -17.330 -41.266 1.00 86.12 464 LEU A O 1
ATOM 3805 N N . MET A 1 465 ? 22.982 -15.899 -41.282 1.00 83.12 465 MET A N 1
ATOM 3806 C CA . MET A 1 465 ? 24.041 -16.904 -41.203 1.00 83.12 465 MET A CA 1
ATOM 3807 C C . MET A 1 465 ? 24.781 -16.859 -39.870 1.00 83.12 465 MET A C 1
ATOM 3809 O O . MET A 1 465 ? 24.807 -15.840 -39.175 1.00 83.12 465 MET A O 1
ATOM 3813 N N . LYS A 1 466 ? 25.398 -17.991 -39.516 1.00 84.44 466 LYS A N 1
ATOM 3814 C CA . LYS A 1 466 ? 26.280 -18.097 -38.348 1.00 84.44 466 LYS A CA 1
ATOM 3815 C C . LYS A 1 466 ? 27.656 -17.502 -38.660 1.00 84.44 466 LYS A C 1
ATOM 3817 O O . LYS A 1 466 ? 28.132 -17.691 -39.782 1.00 84.44 466 LYS A O 1
ATOM 3822 N N . PRO A 1 467 ? 28.348 -16.897 -37.678 1.00 81.38 467 PRO A N 1
ATOM 3823 C CA . PRO A 1 467 ? 29.743 -16.472 -37.833 1.00 81.38 467 PRO A CA 1
ATOM 3824 C C . PRO A 1 46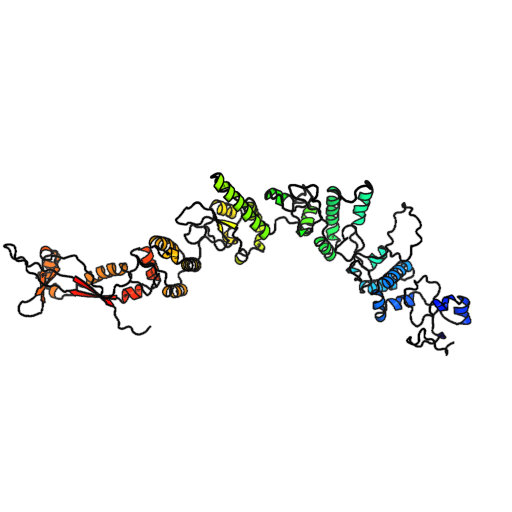7 ? 30.662 -17.585 -38.348 1.00 81.38 467 PRO A C 1
ATOM 3826 O O . PRO A 1 467 ? 31.496 -17.357 -39.220 1.00 81.38 467 PRO A O 1
ATOM 3829 N N . SER A 1 468 ? 30.447 -18.817 -37.880 1.00 72.56 468 SER A N 1
ATOM 3830 C CA . SER A 1 468 ? 31.187 -20.014 -38.294 1.00 72.56 468 SER A CA 1
ATOM 3831 C C . SER A 1 468 ? 30.913 -20.485 -39.723 1.00 72.56 468 SER A C 1
ATOM 3833 O O . SER A 1 468 ? 31.539 -21.450 -40.151 1.00 72.56 468 SER A O 1
ATOM 3835 N N . HIS A 1 469 ? 30.006 -19.837 -40.462 1.00 76.19 469 HIS A N 1
ATOM 3836 C CA . HIS A 1 469 ? 29.672 -20.148 -41.856 1.00 76.19 469 HIS A CA 1
ATOM 3837 C C . HIS A 1 469 ? 30.081 -19.039 -42.839 1.00 76.19 469 HIS A C 1
ATOM 3839 O O . HIS A 1 469 ? 29.754 -19.128 -44.022 1.00 76.19 469 HIS A O 1
ATOM 3845 N N . ILE A 1 470 ? 30.767 -17.989 -42.369 1.00 71.62 470 ILE A N 1
ATOM 3846 C CA . ILE A 1 470 ? 31.056 -16.795 -43.166 1.00 71.62 470 ILE A CA 1
ATOM 3847 C C . ILE A 1 470 ? 32.554 -16.565 -43.336 1.00 71.62 470 ILE A C 1
ATOM 3849 O O . ILE A 1 470 ? 33.351 -16.685 -42.407 1.00 71.62 470 ILE A O 1
ATOM 3853 N N . PHE A 1 471 ? 32.923 -16.201 -44.562 1.00 68.00 471 PHE A N 1
ATOM 3854 C CA . PHE A 1 471 ? 34.280 -15.862 -44.963 1.00 68.00 471 PHE A CA 1
ATOM 3855 C C . PHE A 1 471 ? 34.513 -14.339 -44.952 1.00 68.00 471 PHE A C 1
ATOM 3857 O O . PHE A 1 471 ? 33.760 -13.595 -45.585 1.00 68.00 471 PHE A O 1
ATOM 3864 N N . ILE A 1 472 ? 35.584 -13.872 -44.292 1.00 66.19 472 ILE A N 1
ATOM 3865 C CA . ILE A 1 472 ? 35.961 -12.448 -44.226 1.00 66.19 472 ILE A CA 1
ATOM 3866 C C . ILE A 1 472 ? 37.002 -12.115 -45.302 1.00 66.19 472 ILE A C 1
ATOM 3868 O O . ILE A 1 472 ? 38.140 -12.586 -45.288 1.00 66.19 472 ILE A O 1
ATOM 3872 N N . LYS A 1 473 ? 36.642 -11.226 -46.233 1.00 61.19 473 LYS A N 1
ATOM 3873 C CA . LYS A 1 473 ? 37.448 -10.910 -47.428 1.00 61.19 473 LYS A CA 1
ATOM 3874 C C . LYS A 1 473 ? 38.650 -9.979 -47.165 1.00 61.19 473 LYS A C 1
ATOM 3876 O O . LYS A 1 473 ? 39.604 -9.978 -47.948 1.00 61.19 473 LYS A O 1
ATOM 3881 N N . GLN A 1 474 ? 38.634 -9.170 -46.097 1.00 54.28 474 GLN A N 1
ATOM 3882 C CA . GLN A 1 474 ? 39.547 -8.023 -45.925 1.00 54.28 474 GLN A CA 1
ATOM 3883 C C . GLN A 1 474 ? 40.911 -8.363 -45.286 1.00 54.28 474 GLN A C 1
ATOM 3885 O O . GLN A 1 474 ? 41.936 -7.928 -45.824 1.00 54.28 474 GLN A O 1
ATOM 3890 N N . GLN A 1 475 ? 40.977 -9.199 -44.236 1.00 50.62 475 GLN A N 1
ATOM 3891 C CA . GLN A 1 475 ? 42.257 -9.679 -43.658 1.00 50.62 475 GLN A CA 1
ATOM 3892 C C . GLN A 1 475 ? 43.128 -10.407 -44.692 1.00 50.62 475 GLN A C 1
ATOM 3894 O O . GLN A 1 475 ? 44.362 -10.367 -44.660 1.00 50.62 475 GLN A O 1
ATOM 3899 N N . TYR A 1 476 ? 42.478 -11.028 -45.674 1.00 48.88 476 TYR A N 1
ATOM 3900 C CA . TYR A 1 476 ? 43.131 -11.772 -46.734 1.00 48.88 476 TYR A CA 1
ATOM 3901 C C . TYR A 1 476 ? 43.949 -10.872 -47.678 1.00 48.88 476 TYR A C 1
ATOM 3903 O O . TYR A 1 476 ? 45.098 -11.187 -47.987 1.00 48.88 476 TYR A O 1
ATOM 3911 N N . ARG A 1 477 ? 43.427 -9.700 -48.078 1.00 47.41 477 ARG A N 1
ATOM 3912 C CA . ARG A 1 477 ? 44.150 -8.755 -48.959 1.00 47.41 477 ARG A CA 1
ATOM 3913 C C . ARG A 1 477 ? 45.435 -8.212 -48.319 1.00 47.41 477 ARG A C 1
ATOM 3915 O O . ARG A 1 477 ? 46.427 -8.027 -49.025 1.00 47.41 477 ARG A O 1
ATOM 3922 N N . GLN A 1 478 ? 45.448 -7.985 -47.003 1.00 47.28 478 GLN A N 1
ATOM 3923 C CA . GLN A 1 478 ? 46.648 -7.519 -46.295 1.00 47.28 478 GLN A CA 1
ATOM 3924 C C . GLN A 1 478 ? 47.708 -8.625 -46.146 1.00 47.28 478 GLN A C 1
ATOM 3926 O O . GLN A 1 478 ? 48.891 -8.384 -46.397 1.00 47.28 478 GLN A O 1
ATOM 3931 N N . ASN A 1 479 ? 47.292 -9.860 -45.846 1.00 46.09 479 ASN A N 1
ATOM 3932 C CA . ASN A 1 479 ? 48.194 -11.016 -45.783 1.00 46.09 479 ASN A CA 1
ATOM 3933 C C . ASN A 1 479 ? 48.778 -11.397 -47.156 1.00 46.09 479 ASN A C 1
ATOM 3935 O O . ASN A 1 479 ? 49.932 -11.824 -47.241 1.00 46.09 479 ASN A O 1
ATOM 3939 N N . VAL A 1 480 ? 48.027 -11.187 -48.242 1.00 42.69 480 VAL A N 1
ATOM 3940 C CA . VAL A 1 480 ? 48.500 -11.373 -49.625 1.00 42.69 480 VAL A CA 1
ATOM 3941 C C . VAL A 1 480 ? 49.599 -10.368 -49.988 1.00 42.69 480 VAL A C 1
ATOM 3943 O O . VAL A 1 480 ? 50.617 -10.779 -50.541 1.00 42.69 480 VAL A O 1
ATOM 3946 N N . LYS A 1 481 ? 49.466 -9.085 -49.609 1.00 41.44 481 LYS A N 1
ATOM 3947 C CA . LYS A 1 481 ? 50.533 -8.083 -49.807 1.00 41.44 481 LYS A CA 1
ATOM 3948 C C . LYS A 1 481 ? 51.824 -8.460 -49.067 1.00 41.44 481 LYS A C 1
ATOM 3950 O O . LYS A 1 481 ? 52.903 -8.341 -49.641 1.00 41.44 481 LYS A O 1
ATOM 3955 N N . LYS A 1 482 ? 51.722 -8.981 -47.835 1.00 41.62 482 LYS A N 1
ATOM 3956 C CA . LYS A 1 482 ? 52.881 -9.475 -47.065 1.00 41.62 482 LYS A CA 1
ATOM 3957 C C . LYS A 1 482 ? 53.532 -10.719 -47.685 1.00 41.62 482 LYS A C 1
ATOM 3959 O O . LYS A 1 482 ? 54.752 -10.786 -47.742 1.00 41.62 482 LYS A O 1
ATOM 3964 N N . LYS A 1 483 ? 52.757 -11.696 -48.173 1.00 41.12 483 LYS A N 1
ATOM 3965 C CA . LYS A 1 483 ? 53.307 -12.944 -48.748 1.00 41.12 483 LYS A CA 1
ATOM 3966 C C . LYS A 1 483 ? 53.884 -12.773 -50.159 1.00 41.12 483 LYS A C 1
ATOM 3968 O O . LYS A 1 483 ? 54.892 -13.403 -50.466 1.00 41.12 483 LYS A O 1
ATOM 3973 N N . LEU A 1 484 ? 53.320 -11.889 -50.986 1.00 38.44 484 LEU A N 1
ATOM 3974 C CA . LEU A 1 484 ? 53.912 -11.517 -52.282 1.00 38.44 484 LEU A CA 1
ATOM 3975 C C . LEU A 1 484 ? 55.283 -10.839 -52.123 1.00 38.44 484 LEU A C 1
ATOM 3977 O O . LEU A 1 484 ? 56.155 -11.046 -52.961 1.00 38.44 484 LEU A O 1
ATOM 3981 N N . ALA A 1 485 ? 55.504 -10.104 -51.028 1.00 37.22 485 ALA A N 1
ATOM 3982 C CA . ALA A 1 485 ? 56.803 -9.509 -50.706 1.00 37.22 485 ALA A CA 1
ATOM 3983 C C . ALA A 1 485 ? 57.864 -10.533 -50.249 1.00 37.22 485 ALA A C 1
ATOM 3985 O O . ALA A 1 485 ? 59.051 -10.243 -50.324 1.00 37.22 485 ALA A O 1
ATOM 3986 N N . ILE A 1 486 ? 57.453 -11.723 -49.789 1.00 36.84 486 ILE A N 1
ATOM 3987 C CA . ILE A 1 486 ? 58.355 -12.795 -49.325 1.00 36.84 486 ILE A CA 1
ATOM 3988 C C . ILE A 1 486 ? 58.698 -13.766 -50.468 1.00 36.84 486 ILE A C 1
ATOM 3990 O O . ILE A 1 486 ? 59.798 -14.301 -50.529 1.00 36.84 486 ILE A O 1
ATOM 3994 N N . ALA A 1 487 ? 57.798 -13.976 -51.432 1.00 34.59 487 ALA A N 1
ATOM 3995 C CA . ALA A 1 487 ? 58.085 -14.835 -52.585 1.00 34.59 487 ALA A CA 1
ATOM 3996 C C . ALA A 1 487 ? 59.182 -14.267 -53.515 1.00 34.59 487 ALA A C 1
ATOM 3998 O O . ALA A 1 487 ? 59.795 -15.021 -54.268 1.00 34.59 487 ALA A O 1
ATOM 3999 N N . SER A 1 488 ? 59.471 -12.963 -53.447 1.00 41.03 488 SER A N 1
ATOM 4000 C CA . SER A 1 488 ? 60.544 -12.325 -54.220 1.00 41.03 488 SER A CA 1
ATOM 4001 C C . SER A 1 488 ? 61.951 -12.555 -53.651 1.00 41.03 488 SER A C 1
ATOM 4003 O O . SER A 1 488 ? 62.921 -12.234 -54.333 1.00 41.03 488 SER A O 1
ATOM 4005 N N . THR A 1 489 ? 62.100 -13.114 -52.441 1.00 38.81 489 THR A N 1
ATOM 4006 C CA . THR A 1 489 ? 63.402 -13.226 -51.752 1.00 38.81 489 THR A CA 1
ATOM 4007 C C . THR A 1 489 ? 64.028 -14.627 -51.767 1.00 38.81 489 THR A C 1
ATOM 4009 O O . THR A 1 489 ? 65.145 -14.788 -51.278 1.00 38.81 489 THR A O 1
ATOM 4012 N N . HIS A 1 490 ? 63.378 -15.647 -52.348 1.00 39.78 490 HIS A N 1
ATOM 4013 C CA . HIS A 1 490 ? 63.827 -17.049 -52.233 1.00 39.78 490 HIS A CA 1
ATOM 4014 C C . HIS A 1 490 ? 64.193 -17.780 -53.536 1.00 39.78 490 HIS A C 1
ATOM 4016 O O . HIS A 1 490 ? 64.365 -18.997 -53.525 1.00 39.78 490 HIS A O 1
ATOM 4022 N N . THR A 1 491 ? 64.421 -17.081 -54.648 1.00 43.44 491 THR A N 1
ATOM 4023 C CA . THR A 1 491 ? 65.048 -17.698 -55.834 1.00 43.44 491 THR A CA 1
ATOM 4024 C C . THR A 1 491 ? 66.574 -17.503 -55.820 1.00 43.44 491 THR A C 1
ATOM 4026 O O . THR A 1 491 ? 67.028 -16.363 -55.942 1.00 43.44 491 THR A O 1
ATOM 4029 N N . PRO A 1 492 ? 67.393 -18.575 -55.724 1.00 47.12 492 PRO A N 1
ATOM 4030 C CA . PRO A 1 492 ? 68.861 -18.490 -55.637 1.00 47.12 492 PRO A CA 1
ATOM 4031 C C . PRO A 1 492 ? 69.532 -17.871 -56.879 1.00 47.12 492 PRO A C 1
ATOM 4033 O O . PRO A 1 492 ? 70.686 -17.452 -56.829 1.00 47.12 492 PRO A O 1
ATOM 4036 N N . GLU A 1 493 ? 68.798 -17.734 -57.985 1.00 46.75 493 GLU A N 1
ATOM 4037 C CA . GLU A 1 493 ? 69.240 -17.050 -59.205 1.00 46.75 493 GLU A CA 1
ATOM 4038 C C . GLU A 1 493 ? 69.439 -15.534 -59.009 1.00 46.75 493 GLU A C 1
ATOM 4040 O O . G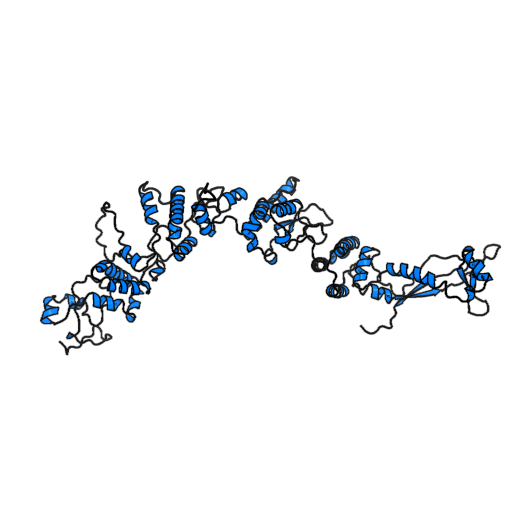LU A 1 493 ? 70.270 -14.939 -59.696 1.00 46.75 493 GLU A O 1
ATOM 4045 N N . LEU A 1 494 ? 68.767 -14.917 -58.025 1.00 40.94 494 LEU A N 1
ATOM 4046 C CA . LEU A 1 494 ? 68.844 -13.474 -57.733 1.00 40.94 494 LEU A CA 1
ATOM 4047 C C . LEU A 1 494 ? 70.199 -13.024 -57.148 1.00 40.94 494 LEU A C 1
ATOM 4049 O O . LEU A 1 494 ? 70.466 -11.825 -57.080 1.00 40.94 494 LEU A O 1
ATOM 4053 N N . TYR A 1 495 ? 71.070 -13.959 -56.751 1.00 47.03 495 TYR A N 1
ATOM 4054 C CA . TYR A 1 495 ? 72.358 -13.666 -56.108 1.00 47.03 495 TYR A CA 1
ATOM 4055 C C . TYR A 1 495 ? 73.555 -13.605 -57.073 1.00 47.03 495 TYR A C 1
ATOM 4057 O O . TYR A 1 495 ? 74.677 -13.349 -56.638 1.00 47.03 495 TYR A O 1
ATOM 4065 N N . ARG A 1 496 ? 73.360 -13.790 -58.388 1.00 49.09 496 ARG A N 1
ATOM 4066 C CA . ARG A 1 496 ? 74.438 -13.587 -59.376 1.00 49.09 496 ARG A CA 1
ATOM 4067 C C . ARG A 1 496 ? 74.642 -12.089 -59.648 1.00 49.09 496 ARG A C 1
ATOM 4069 O O . ARG A 1 496 ? 73.698 -11.394 -60.018 1.00 49.09 496 ARG A O 1
ATOM 4076 N N . ASN A 1 497 ? 75.881 -11.598 -59.517 1.00 49.84 497 ASN A N 1
ATOM 4077 C CA . ASN A 1 497 ? 76.238 -10.167 -59.607 1.00 49.84 497 ASN A CA 1
ATOM 4078 C C . ASN A 1 497 ? 75.685 -9.406 -60.835 1.00 49.84 497 ASN A C 1
ATOM 4080 O O . ASN A 1 497 ? 75.225 -8.286 -60.646 1.00 49.84 497 ASN A O 1
ATOM 4084 N N . PRO A 1 498 ? 75.619 -9.968 -62.060 1.00 52.19 498 PRO A N 1
ATOM 4085 C CA . PRO A 1 498 ? 75.020 -9.262 -63.200 1.00 52.19 498 PRO A CA 1
ATOM 4086 C C . PRO A 1 498 ? 73.495 -9.096 -63.093 1.00 52.19 498 PRO A C 1
ATOM 4088 O O . PRO A 1 498 ? 72.928 -8.176 -63.682 1.00 52.19 498 PRO A O 1
ATOM 4091 N N . LEU A 1 499 ? 72.816 -9.991 -62.363 1.00 44.06 499 LEU A N 1
ATOM 4092 C CA . LEU A 1 499 ? 71.380 -9.906 -62.108 1.00 44.06 499 LEU A CA 1
ATOM 4093 C C . LEU A 1 499 ? 71.103 -8.851 -61.037 1.00 44.06 499 LEU A C 1
ATOM 4095 O O . LEU A 1 499 ? 70.278 -7.981 -61.264 1.00 44.06 499 LEU A O 1
ATOM 4099 N N . LYS A 1 500 ? 71.832 -8.858 -59.915 1.00 46.00 500 LYS A N 1
ATOM 4100 C CA . LYS A 1 500 ? 71.608 -7.927 -58.795 1.00 46.00 500 LYS A CA 1
ATOM 4101 C C . LYS A 1 500 ? 71.623 -6.453 -59.232 1.00 46.00 500 LYS A C 1
ATOM 4103 O O . LYS A 1 500 ? 70.715 -5.717 -58.864 1.00 46.00 500 LYS A O 1
ATOM 4108 N N . THR A 1 501 ? 72.566 -6.062 -60.094 1.00 49.88 501 THR A N 1
ATOM 4109 C CA . THR A 1 501 ? 72.677 -4.694 -60.644 1.00 49.88 501 THR A CA 1
ATOM 4110 C C . THR A 1 501 ? 71.569 -4.347 -61.644 1.00 49.88 501 THR A C 1
ATOM 4112 O O . THR A 1 501 ? 71.172 -3.191 -61.763 1.00 49.88 501 THR A O 1
ATOM 4115 N N . ARG A 1 502 ? 71.039 -5.347 -62.364 1.00 47.44 502 ARG A N 1
ATOM 4116 C CA . ARG A 1 502 ? 69.870 -5.190 -63.246 1.00 47.44 502 ARG A CA 1
ATOM 4117 C C . ARG A 1 502 ? 68.568 -5.050 -62.456 1.00 47.44 502 ARG A C 1
ATOM 4119 O O . ARG A 1 502 ? 67.693 -4.294 -62.860 1.00 47.44 502 ARG A O 1
ATOM 4126 N N . LEU A 1 503 ? 68.446 -5.761 -61.337 1.00 44.19 503 LEU A N 1
ATOM 4127 C CA . LEU A 1 503 ? 67.232 -5.798 -60.521 1.00 44.19 503 LEU A CA 1
ATOM 4128 C C . LEU A 1 503 ? 67.056 -4.543 -59.650 1.00 44.19 503 LEU A C 1
ATOM 4130 O O . LEU A 1 503 ? 65.926 -4.238 -59.277 1.00 44.19 503 LEU A O 1
ATOM 4134 N N . THR A 1 504 ? 68.139 -3.827 -59.325 1.00 47.53 504 THR A N 1
ATOM 4135 C CA . THR A 1 504 ? 68.100 -2.572 -58.549 1.00 47.53 504 THR A CA 1
ATOM 4136 C C . THR A 1 504 ? 67.742 -1.341 -59.381 1.00 47.53 504 THR A C 1
ATOM 4138 O O . THR A 1 504 ? 67.244 -0.372 -58.817 1.00 47.53 504 THR A O 1
ATOM 4141 N N . ASN A 1 505 ? 67.967 -1.368 -60.701 1.00 46.75 505 ASN A N 1
ATOM 4142 C CA . ASN A 1 505 ? 67.893 -0.167 -61.546 1.00 46.75 505 ASN A CA 1
ATOM 4143 C C . ASN A 1 505 ? 66.721 -0.163 -62.548 1.00 46.75 505 ASN A C 1
ATOM 4145 O O . ASN A 1 505 ? 66.441 0.872 -63.146 1.00 46.75 505 ASN A O 1
ATOM 4149 N N . GLU A 1 506 ? 66.007 -1.279 -62.726 1.00 47.59 506 GLU A N 1
ATOM 4150 C CA . GLU A 1 506 ? 64.839 -1.375 -63.614 1.00 47.59 506 GLU A CA 1
ATOM 4151 C C . GLU A 1 506 ? 63.677 -2.103 -62.913 1.00 47.59 506 GLU A C 1
ATOM 4153 O O . GLU A 1 506 ? 63.897 -2.944 -62.047 1.00 47.59 506 GLU A O 1
ATOM 4158 N N . ARG A 1 507 ? 62.418 -1.815 -63.277 1.00 40.91 507 ARG A N 1
ATOM 4159 C CA . ARG A 1 507 ? 61.263 -2.627 -62.840 1.00 40.91 507 ARG A CA 1
ATOM 4160 C C . ARG A 1 507 ? 61.250 -3.925 -63.654 1.00 40.91 507 ARG A C 1
ATOM 4162 O O . ARG A 1 507 ? 61.305 -3.857 -64.877 1.00 40.91 507 ARG A O 1
ATOM 4169 N N . TRP A 1 508 ? 61.149 -5.087 -63.014 1.00 44.41 508 TRP A N 1
ATOM 4170 C CA . TRP A 1 508 ? 61.179 -6.407 -63.667 1.00 44.41 508 TRP A CA 1
ATOM 4171 C C . TRP A 1 508 ? 60.124 -7.353 -63.080 1.00 44.41 508 TRP A C 1
ATOM 4173 O O . TRP A 1 508 ? 59.609 -7.122 -61.987 1.00 44.41 508 TRP A O 1
ATOM 4183 N N . CYS A 1 509 ? 59.802 -8.425 -63.811 1.00 44.28 509 CYS A N 1
ATOM 4184 C CA . CYS A 1 509 ? 58.921 -9.512 -63.370 1.00 44.28 509 CYS A CA 1
ATOM 4185 C C . CYS A 1 509 ? 59.464 -10.875 -63.846 1.00 44.28 509 CYS A C 1
ATOM 4187 O O . CYS A 1 509 ? 60.166 -10.958 -64.858 1.00 44.28 509 CYS A O 1
ATOM 4189 N N . LEU A 1 510 ? 59.137 -11.950 -63.120 1.00 41.31 510 LEU A N 1
ATOM 4190 C CA . LEU A 1 510 ? 59.488 -13.325 -63.493 1.00 41.31 510 LEU A CA 1
ATOM 4191 C C . LEU A 1 510 ? 58.430 -13.868 -64.470 1.00 41.31 510 LEU A C 1
ATOM 4193 O O . LEU A 1 510 ? 57.270 -14.034 -64.099 1.00 41.31 510 LEU A O 1
ATOM 4197 N N . GLY A 1 511 ? 58.814 -14.116 -65.722 1.00 46.34 511 GLY A N 1
ATOM 4198 C CA . GLY A 1 511 ? 57.967 -14.755 -66.732 1.00 46.34 511 GLY A CA 1
ATOM 4199 C C . GLY A 1 511 ? 58.407 -16.192 -66.996 1.00 46.34 511 GLY A C 1
ATOM 4200 O O . GLY A 1 511 ? 59.540 -16.571 -66.715 1.00 46.34 511 GLY A O 1
ATOM 4201 N N . PHE A 1 512 ? 57.523 -17.012 -67.557 1.00 47.44 512 PHE A N 1
ATOM 4202 C CA . PHE A 1 512 ? 57.821 -18.405 -67.888 1.00 47.44 512 PHE A CA 1
ATOM 4203 C C . PHE A 1 512 ? 57.714 -18.608 -69.398 1.00 47.44 512 PHE A C 1
ATOM 4205 O O . PHE A 1 512 ? 56.659 -18.362 -69.982 1.00 47.44 512 PHE A O 1
ATOM 4212 N N . GLN A 1 513 ? 58.799 -19.057 -70.034 1.00 45.00 513 GLN A N 1
ATOM 4213 C CA . GLN A 1 513 ? 58.801 -19.392 -71.457 1.00 45.00 513 GLN A CA 1
ATOM 4214 C C . GLN A 1 513 ? 58.700 -20.919 -71.606 1.00 45.00 513 GLN A C 1
ATOM 4216 O O . GLN A 1 513 ? 59.559 -21.630 -71.077 1.00 45.00 513 GLN A O 1
ATOM 4221 N N . PRO A 1 514 ? 57.679 -21.464 -72.294 1.00 45.25 514 PRO A N 1
ATOM 4222 C CA . PRO A 1 514 ? 57.653 -22.889 -72.593 1.00 45.25 514 PRO A CA 1
ATOM 4223 C C . PRO A 1 514 ? 58.775 -23.227 -73.580 1.00 45.25 514 PRO A C 1
ATOM 4225 O O . PRO A 1 514 ? 59.003 -22.497 -74.550 1.00 45.25 514 PRO A O 1
ATOM 4228 N N . ASN A 1 515 ? 59.496 -24.312 -73.301 1.00 47.34 515 ASN A N 1
ATOM 4229 C CA . ASN A 1 515 ? 60.451 -24.888 -74.235 1.00 47.34 515 ASN A CA 1
ATOM 4230 C C . ASN A 1 515 ? 59.676 -25.768 -75.227 1.00 47.34 515 ASN A C 1
ATOM 4232 O O . ASN A 1 515 ? 58.853 -26.576 -74.799 1.00 47.34 515 ASN A O 1
ATOM 4236 N N . ASN A 1 516 ? 59.895 -25.597 -76.532 1.00 48.94 516 ASN A N 1
ATOM 4237 C CA . ASN A 1 516 ? 59.044 -26.234 -77.545 1.00 48.94 516 ASN A CA 1
ATOM 4238 C C . ASN A 1 516 ? 59.140 -27.769 -77.543 1.00 48.94 516 ASN A C 1
ATOM 4240 O O . ASN A 1 516 ? 58.183 -28.415 -77.952 1.00 48.94 516 ASN A O 1
ATOM 4244 N N . ASP A 1 517 ? 60.211 -28.341 -76.986 1.00 52.38 517 ASP A N 1
ATOM 4245 C CA . ASP A 1 517 ? 60.441 -29.790 -77.025 1.00 52.38 517 ASP A CA 1
ATOM 4246 C C . ASP A 1 517 ? 60.270 -30.507 -75.680 1.00 52.38 517 ASP A C 1
ATOM 4248 O O . ASP A 1 517 ? 60.465 -31.713 -75.600 1.00 52.38 517 ASP A O 1
ATOM 4252 N N . ASN A 1 518 ? 59.875 -29.819 -74.603 1.00 48.53 518 ASN A N 1
ATOM 4253 C CA . ASN A 1 518 ? 59.564 -30.478 -73.331 1.00 48.53 518 ASN A CA 1
ATOM 4254 C C . ASN A 1 518 ? 58.633 -29.609 -72.481 1.00 48.53 518 ASN A C 1
ATOM 4256 O O . ASN A 1 518 ? 58.885 -28.420 -72.312 1.00 48.53 518 ASN A O 1
ATOM 4260 N N . ARG A 1 519 ? 57.595 -30.210 -71.873 1.00 47.28 519 ARG A N 1
ATOM 4261 C CA . ARG A 1 519 ? 56.568 -29.574 -71.006 1.00 47.28 519 ARG A CA 1
ATOM 4262 C C . ARG A 1 519 ? 57.105 -28.913 -69.713 1.00 47.28 519 ARG A C 1
ATOM 4264 O O . ARG A 1 519 ? 56.382 -28.811 -68.726 1.00 47.28 519 ARG A O 1
ATOM 4271 N N . LYS A 1 520 ? 58.365 -28.480 -69.669 1.00 47.34 520 LYS A N 1
ATOM 4272 C CA . LYS A 1 520 ? 58.943 -27.691 -68.580 1.00 47.34 520 LYS A CA 1
ATOM 4273 C C . LYS A 1 520 ? 59.136 -26.253 -69.053 1.00 47.34 520 LYS A C 1
ATOM 4275 O O . LYS A 1 520 ? 59.869 -25.984 -70.002 1.00 47.34 520 LYS A O 1
ATOM 4280 N N . SER A 1 521 ? 58.454 -25.334 -68.381 1.00 49.19 521 SER A N 1
ATOM 4281 C CA . SER A 1 521 ? 58.664 -23.900 -68.526 1.00 49.19 521 SER A CA 1
ATOM 4282 C C . SER A 1 521 ? 59.997 -23.503 -67.898 1.00 49.19 521 SER A C 1
ATOM 4284 O O . SER A 1 521 ? 60.280 -23.854 -66.754 1.00 49.19 521 SER A O 1
ATOM 4286 N N . ILE A 1 522 ? 60.811 -22.754 -68.638 1.00 46.47 522 ILE A N 1
ATOM 4287 C CA . ILE A 1 522 ? 62.058 -22.193 -68.115 1.00 46.47 522 ILE A CA 1
ATOM 4288 C C . ILE A 1 522 ? 61.746 -20.764 -67.641 1.00 46.47 522 ILE A C 1
ATOM 4290 O O . ILE A 1 522 ? 61.187 -19.981 -68.423 1.00 46.47 522 ILE A O 1
ATOM 4294 N N . PRO A 1 523 ? 62.035 -20.413 -66.373 1.00 46.78 523 PRO A N 1
ATOM 4295 C CA . PRO A 1 523 ? 61.855 -19.053 -65.885 1.00 46.78 523 PRO A CA 1
ATOM 4296 C C . PRO A 1 523 ? 62.806 -18.105 -66.624 1.00 46.78 523 PRO A C 1
ATOM 4298 O O . PRO A 1 523 ? 63.985 -18.395 -66.822 1.00 46.78 523 PRO A O 1
ATOM 4301 N N . ARG A 1 524 ? 62.286 -16.959 -67.057 1.00 54.50 524 ARG A N 1
ATOM 4302 C CA . ARG A 1 524 ? 63.043 -15.896 -67.714 1.00 54.50 524 ARG A CA 1
ATOM 4303 C C . ARG A 1 524 ? 62.593 -14.544 -67.176 1.00 54.50 524 ARG A C 1
ATOM 4305 O O . ARG A 1 524 ? 61.404 -14.279 -67.031 1.00 54.50 524 ARG A O 1
ATOM 4312 N N . ILE A 1 525 ? 63.555 -13.662 -66.929 1.00 50.03 525 ILE A N 1
ATOM 4313 C CA . ILE A 1 525 ? 63.274 -12.269 -66.575 1.00 50.03 525 ILE A CA 1
ATOM 4314 C C . ILE A 1 525 ? 62.763 -11.540 -67.823 1.00 50.03 525 ILE A C 1
ATOM 4316 O O . ILE A 1 525 ? 63.427 -11.545 -68.863 1.00 50.03 525 ILE A O 1
ATOM 4320 N N . VAL A 1 526 ? 61.589 -10.925 -67.706 1.00 55.78 526 VAL A N 1
ATOM 4321 C CA . VAL A 1 526 ? 60.919 -10.151 -68.764 1.00 55.78 526 VAL A CA 1
ATOM 4322 C C . VAL A 1 526 ? 60.659 -8.725 -68.288 1.00 55.78 526 VAL A C 1
ATOM 4324 O O . VAL A 1 526 ? 60.522 -8.468 -67.085 1.00 55.78 526 VAL A O 1
ATOM 4327 N N . LYS A 1 527 ? 60.616 -7.782 -69.236 1.00 50.03 527 LYS A N 1
ATOM 4328 C CA . LYS A 1 527 ? 60.308 -6.378 -68.934 1.00 50.03 527 LYS A CA 1
ATOM 4329 C C . LYS A 1 527 ? 58.805 -6.220 -68.654 1.00 50.03 527 LYS A C 1
ATOM 4331 O O . LYS A 1 527 ? 58.007 -6.906 -69.287 1.00 50.03 527 LYS A O 1
ATOM 4336 N N . PRO A 1 528 ? 58.378 -5.288 -67.781 1.00 47.59 528 PRO A N 1
ATOM 4337 C CA . PRO A 1 528 ? 56.959 -5.042 -67.502 1.00 47.59 528 PRO A CA 1
ATOM 4338 C C . PRO A 1 528 ? 56.136 -4.731 -68.757 1.00 47.59 528 PRO A C 1
ATOM 4340 O O . PRO A 1 528 ? 54.969 -5.084 -68.834 1.00 47.59 528 PRO A O 1
ATOM 4343 N N . THR A 1 529 ? 56.758 -4.126 -69.772 1.00 45.69 529 THR A N 1
ATOM 4344 C CA . THR A 1 529 ? 56.140 -3.821 -71.071 1.00 45.69 529 THR A CA 1
ATOM 4345 C C . THR A 1 529 ? 55.913 -5.047 -71.965 1.00 45.69 529 THR A C 1
ATOM 4347 O O . THR A 1 529 ? 55.253 -4.934 -72.994 1.00 45.69 529 THR A O 1
ATOM 4350 N N . GLU A 1 530 ? 56.462 -6.209 -71.602 1.00 46.59 530 GLU A N 1
ATOM 4351 C CA . GLU A 1 530 ? 56.323 -7.487 -72.317 1.00 46.59 530 GLU A CA 1
ATOM 4352 C C . GLU A 1 530 ? 55.247 -8.391 -71.690 1.00 46.59 530 GLU A C 1
ATOM 4354 O O . GLU A 1 530 ? 54.949 -9.465 -72.216 1.00 46.59 530 GLU A O 1
ATOM 4359 N N . ILE A 1 531 ? 54.651 -7.956 -70.576 1.00 46.72 531 ILE A N 1
ATOM 4360 C CA . ILE A 1 531 ? 53.602 -8.669 -69.851 1.00 46.72 531 ILE A CA 1
ATOM 4361 C C . ILE A 1 531 ? 52.299 -7.904 -70.051 1.00 46.72 531 ILE A C 1
ATOM 4363 O O . ILE A 1 531 ? 52.181 -6.752 -69.647 1.00 46.72 531 ILE A O 1
ATOM 4367 N N . TYR A 1 532 ? 51.310 -8.558 -70.654 1.00 40.88 532 TYR A N 1
ATOM 4368 C CA . TYR A 1 532 ? 49.939 -8.064 -70.648 1.00 40.88 532 TYR A CA 1
ATOM 4369 C C . TYR A 1 532 ? 49.188 -8.841 -69.566 1.00 40.88 532 TYR A C 1
ATOM 4371 O O . TYR A 1 532 ? 48.966 -10.047 -69.701 1.00 40.88 532 TYR A O 1
ATOM 4379 N N . LEU A 1 533 ? 48.875 -8.171 -68.457 1.00 39.09 533 LEU A N 1
ATOM 4380 C CA . LEU A 1 533 ? 47.977 -8.710 -67.443 1.00 39.09 533 LEU A CA 1
ATOM 4381 C C . LEU A 1 533 ? 46.556 -8.514 -67.960 1.00 39.09 533 LEU A C 1
ATOM 4383 O O . LEU A 1 533 ? 46.092 -7.390 -68.127 1.00 39.09 533 LEU A O 1
ATOM 4387 N N . ASP A 1 534 ? 45.894 -9.619 -68.278 1.00 36.34 534 ASP A N 1
ATOM 4388 C CA . ASP A 1 534 ? 44.452 -9.602 -68.467 1.00 36.34 534 ASP A CA 1
ATOM 4389 C C . ASP A 1 534 ? 43.830 -9.613 -67.063 1.00 36.34 534 ASP A C 1
ATOM 4391 O O . ASP A 1 534 ? 43.707 -10.667 -66.436 1.00 36.34 534 ASP A O 1
ATOM 4395 N N . ASP A 1 535 ? 43.526 -8.423 -66.534 1.00 38.19 535 ASP A N 1
ATOM 4396 C CA . ASP A 1 535 ? 42.980 -8.203 -65.181 1.00 38.19 535 ASP A CA 1
ATOM 4397 C C . ASP A 1 535 ? 41.533 -8.718 -65.016 1.00 38.19 535 ASP A C 1
ATOM 4399 O O . ASP A 1 535 ? 40.875 -8.464 -64.003 1.00 38.19 535 ASP A O 1
ATOM 4403 N N . TYR A 1 536 ? 41.023 -9.504 -65.971 1.00 34.84 536 TYR A N 1
ATOM 4404 C CA . TYR A 1 536 ? 39.825 -10.313 -65.778 1.00 34.84 536 TYR A CA 1
ATOM 4405 C C . TYR A 1 536 ? 40.108 -11.466 -64.803 1.00 34.84 536 TYR A C 1
ATOM 4407 O O . TYR A 1 536 ? 40.255 -12.636 -65.170 1.00 34.84 536 TYR A O 1
ATOM 4415 N N . HIS A 1 537 ? 40.136 -11.135 -63.512 1.00 39.06 537 HIS A N 1
ATOM 4416 C CA . HIS A 1 537 ? 40.067 -12.094 -62.419 1.00 39.06 537 HIS A CA 1
ATOM 4417 C C . HIS A 1 537 ? 38.708 -12.808 -62.438 1.00 39.06 537 HIS A C 1
ATOM 4419 O O . HIS A 1 537 ? 37.769 -12.432 -61.740 1.00 39.06 537 HIS A O 1
ATOM 4425 N N . GLN A 1 538 ? 38.583 -13.869 -63.232 1.00 36.94 538 GLN A N 1
ATOM 4426 C CA . GLN A 1 538 ? 37.512 -14.841 -63.041 1.00 36.94 538 GLN A CA 1
ATOM 4427 C C . GLN A 1 538 ? 37.931 -15.795 -61.921 1.00 36.94 538 GLN A C 1
ATOM 4429 O O . GLN A 1 538 ? 38.691 -16.742 -62.136 1.00 36.94 538 GLN A O 1
ATOM 4434 N N . CYS A 1 539 ? 37.443 -15.537 -60.709 1.00 40.03 539 CYS A N 1
ATOM 4435 C CA . CYS A 1 539 ? 37.502 -16.512 -59.628 1.00 40.03 539 CYS A CA 1
ATOM 4436 C C . CYS A 1 539 ? 36.581 -17.682 -59.989 1.00 40.03 539 CYS A C 1
ATOM 4438 O O . CYS A 1 539 ? 35.358 -17.537 -59.983 1.00 40.03 539 CYS A O 1
ATOM 4440 N N . ILE A 1 540 ? 37.155 -18.843 -60.309 1.00 36.31 540 ILE A N 1
ATOM 4441 C CA . ILE A 1 540 ? 36.374 -20.076 -60.431 1.00 36.31 540 ILE A CA 1
ATOM 4442 C C . ILE A 1 540 ? 36.204 -20.614 -59.016 1.00 36.31 540 ILE A C 1
ATOM 4444 O O . ILE A 1 540 ? 37.066 -21.303 -58.468 1.00 36.31 540 ILE A O 1
ATOM 4448 N N . PHE A 1 541 ? 35.083 -20.253 -58.408 1.00 42.97 541 PHE A N 1
ATOM 4449 C CA . PHE A 1 541 ? 34.626 -20.866 -57.176 1.00 42.97 541 PHE A CA 1
ATOM 4450 C C . PHE A 1 541 ? 33.993 -22.212 -57.526 1.00 42.97 541 PHE A C 1
ATOM 4452 O O . PHE A 1 541 ? 32.891 -22.254 -58.059 1.00 42.97 541 PHE A O 1
ATOM 4459 N N . THR A 1 542 ? 34.662 -23.327 -57.226 1.00 41.31 542 THR A N 1
ATOM 4460 C CA . THR A 1 542 ? 33.995 -24.642 -57.258 1.00 41.31 542 THR A CA 1
ATOM 4461 C C . THR A 1 542 ? 32.875 -24.721 -56.216 1.00 41.31 542 THR A C 1
ATOM 4463 O O . THR A 1 542 ? 31.917 -25.463 -56.409 1.00 41.31 542 THR A O 1
ATOM 4466 N N . HIS A 1 543 ? 32.954 -23.907 -55.158 1.00 43.38 543 HIS A N 1
ATOM 4467 C CA . HIS A 1 543 ? 31.905 -23.654 -54.169 1.00 43.38 543 HIS A CA 1
ATOM 4468 C C . HIS A 1 543 ? 31.869 -22.147 -53.922 1.00 43.38 543 HIS A C 1
ATOM 4470 O O . HIS A 1 543 ? 32.917 -21.610 -53.581 1.00 43.38 543 HIS A O 1
ATOM 4476 N N . HIS A 1 544 ? 30.742 -21.455 -54.124 1.00 49.75 544 HIS A N 1
ATOM 4477 C CA . HIS A 1 544 ? 30.609 -20.032 -53.780 1.00 49.75 544 HIS A CA 1
ATOM 4478 C C . HIS A 1 544 ? 30.695 -19.878 -52.254 1.00 49.75 544 HIS A C 1
ATOM 4480 O O . HIS A 1 544 ? 29.722 -20.207 -51.573 1.00 49.75 544 HIS A O 1
ATOM 4486 N N . PRO A 1 545 ? 31.835 -19.436 -51.678 1.00 55.44 545 PRO A N 1
ATOM 4487 C CA . PRO A 1 545 ? 31.905 -19.263 -50.244 1.00 55.44 545 PRO A CA 1
ATOM 4488 C C . PRO A 1 545 ? 31.054 -18.050 -49.887 1.00 55.44 545 PRO A C 1
ATOM 4490 O O . PRO A 1 545 ? 31.158 -16.984 -50.500 1.00 55.44 545 PRO A O 1
ATOM 4493 N N . ILE A 1 546 ? 30.203 -18.226 -48.890 1.00 59.66 546 ILE A N 1
ATOM 4494 C CA . ILE A 1 546 ? 29.353 -17.167 -48.376 1.00 59.66 546 ILE A CA 1
ATOM 4495 C C . ILE A 1 546 ? 30.258 -16.101 -47.745 1.00 59.66 546 ILE A C 1
ATOM 4497 O O . ILE A 1 546 ? 30.958 -16.353 -46.763 1.00 59.66 546 ILE A O 1
ATOM 4501 N N . CYS A 1 547 ? 30.299 -14.922 -48.361 1.00 62.31 547 CYS A N 1
ATOM 4502 C CA . CYS A 1 547 ? 31.164 -13.822 -47.942 1.00 62.31 547 CYS A CA 1
ATOM 4503 C C . CYS A 1 547 ? 30.418 -12.882 -46.992 1.00 62.31 547 CYS A C 1
ATOM 4505 O O . CYS A 1 547 ? 29.231 -12.627 -47.186 1.00 62.31 547 CYS A O 1
ATOM 4507 N N . SER A 1 548 ? 31.120 -12.333 -45.997 1.00 66.56 548 SER A N 1
ATOM 4508 C CA . SER A 1 548 ? 30.567 -11.264 -45.161 1.00 66.56 548 SER A CA 1
ATOM 4509 C C . SER A 1 548 ? 30.279 -10.012 -46.005 1.00 66.56 548 SER A C 1
ATOM 4511 O O . SER A 1 548 ? 30.981 -9.780 -46.999 1.00 66.56 548 SER A O 1
ATOM 4513 N N . PRO A 1 549 ? 29.329 -9.154 -45.591 1.00 68.69 549 PRO A N 1
ATOM 4514 C CA . PRO A 1 549 ? 29.226 -7.793 -46.111 1.00 68.69 549 PRO A CA 1
ATOM 4515 C C . PRO A 1 549 ? 30.588 -7.075 -46.083 1.00 68.69 549 PRO A C 1
ATOM 4517 O O . PRO A 1 549 ? 31.387 -7.282 -45.165 1.00 68.69 549 PRO A O 1
ATOM 4520 N N . ASN A 1 550 ? 30.870 -6.245 -47.093 1.00 68.19 550 ASN A N 1
ATOM 4521 C CA . ASN A 1 550 ? 32.127 -5.487 -47.199 1.00 68.19 550 ASN A CA 1
ATOM 4522 C C . ASN A 1 550 ? 32.083 -4.191 -46.365 1.00 68.19 550 ASN A C 1
ATOM 4524 O O . ASN A 1 550 ? 32.413 -3.123 -46.877 1.00 68.19 550 ASN A O 1
ATOM 4528 N N . ASP A 1 551 ? 31.667 -4.283 -45.103 1.00 73.62 551 ASP A N 1
ATOM 4529 C CA . ASP A 1 551 ? 31.644 -3.160 -44.163 1.00 73.62 551 ASP A CA 1
ATOM 4530 C C . ASP A 1 551 ? 32.740 -3.349 -43.094 1.00 73.62 551 ASP A C 1
ATOM 4532 O O . ASP A 1 551 ? 32.824 -4.423 -42.489 1.00 73.62 551 ASP A O 1
ATOM 4536 N N . PRO A 1 552 ? 33.619 -2.355 -42.870 1.00 74.00 552 PRO A N 1
ATOM 4537 C CA . PRO A 1 552 ? 34.773 -2.506 -41.988 1.00 74.00 552 PRO A CA 1
ATOM 4538 C C . PRO A 1 552 ? 34.403 -2.701 -40.511 1.00 74.00 552 PRO A C 1
ATOM 4540 O O . PRO A 1 552 ? 35.170 -3.342 -39.790 1.00 74.00 552 PRO A O 1
ATOM 4543 N N . GLU A 1 553 ? 33.274 -2.168 -40.041 1.00 69.56 553 GLU A N 1
ATOM 4544 C CA . GLU A 1 553 ? 32.846 -2.312 -38.645 1.00 69.56 553 GLU A CA 1
ATOM 4545 C C . GLU A 1 553 ? 32.234 -3.690 -38.407 1.00 69.56 553 GLU A C 1
ATOM 4547 O O . GLU A 1 553 ? 32.597 -4.371 -37.444 1.00 69.56 553 GLU A O 1
ATOM 4552 N N . LEU A 1 554 ? 31.421 -4.162 -39.356 1.00 70.06 554 LEU A N 1
ATOM 4553 C CA . LEU A 1 554 ? 30.905 -5.531 -39.348 1.00 70.06 554 LEU A CA 1
ATOM 4554 C C . LEU A 1 554 ? 32.027 -6.566 -39.376 1.00 70.06 554 LEU A C 1
ATOM 4556 O O . LEU A 1 554 ? 31.990 -7.549 -38.640 1.00 70.06 554 LEU A O 1
ATOM 4560 N N . ILE A 1 555 ? 33.051 -6.337 -40.200 1.00 73.50 555 ILE A N 1
ATOM 4561 C CA . ILE A 1 555 ? 34.203 -7.233 -40.305 1.00 73.50 555 ILE A CA 1
ATOM 4562 C C . ILE A 1 555 ? 34.936 -7.346 -38.963 1.00 73.50 555 ILE A C 1
ATOM 4564 O O . ILE A 1 555 ? 35.180 -8.465 -38.513 1.00 73.50 555 ILE A O 1
ATOM 4568 N N . LYS A 1 556 ? 35.230 -6.223 -38.292 1.00 74.12 556 LYS A N 1
ATOM 4569 C CA . LYS A 1 556 ? 35.869 -6.230 -36.962 1.00 74.12 556 LYS A CA 1
ATOM 4570 C C . LYS A 1 556 ? 35.048 -7.016 -35.942 1.00 74.12 556 LYS A C 1
ATOM 4572 O O . LYS A 1 556 ? 35.603 -7.819 -35.195 1.00 74.12 556 LYS A O 1
ATOM 4577 N N . LEU A 1 557 ? 33.733 -6.813 -35.941 1.00 72.88 557 LEU A N 1
ATOM 4578 C CA . LEU A 1 557 ? 32.823 -7.509 -35.039 1.00 72.88 557 LEU A CA 1
ATOM 4579 C C . LEU A 1 557 ? 32.800 -9.025 -35.321 1.00 72.88 557 LEU A C 1
ATOM 4581 O O . LEU A 1 557 ? 32.913 -9.840 -34.408 1.00 72.88 557 LEU A O 1
ATOM 4585 N N . TYR A 1 558 ? 32.718 -9.440 -36.587 1.00 76.88 558 TYR A N 1
ATOM 4586 C CA . TYR A 1 558 ? 32.706 -10.861 -36.958 1.00 76.88 558 TYR A CA 1
ATOM 4587 C C . TYR A 1 558 ? 34.033 -11.571 -36.665 1.00 76.88 558 TYR A C 1
ATOM 4589 O O . TYR A 1 558 ? 34.032 -12.758 -36.322 1.00 76.88 558 TYR A O 1
ATOM 4597 N N . GLU A 1 559 ? 35.162 -10.862 -36.755 1.00 72.88 559 GLU A N 1
ATOM 4598 C CA . GLU A 1 559 ? 36.474 -11.379 -36.349 1.00 72.88 559 GLU A CA 1
ATOM 4599 C C . GLU A 1 559 ? 36.490 -11.770 -34.868 1.00 72.88 559 GLU A C 1
ATOM 4601 O O . GLU A 1 559 ? 36.953 -12.864 -34.536 1.00 72.88 559 GLU A O 1
ATOM 4606 N N . GLN A 1 560 ? 35.903 -10.942 -33.996 1.00 72.00 560 GLN A N 1
ATOM 4607 C CA . GLN A 1 560 ? 35.786 -11.227 -32.561 1.00 72.00 560 GLN A CA 1
ATOM 4608 C C . GLN A 1 560 ? 34.937 -12.479 -32.268 1.00 72.00 560 GLN A C 1
ATOM 4610 O O . GLN A 1 560 ? 35.147 -13.141 -31.252 1.00 72.00 560 GLN A O 1
ATOM 4615 N N . PHE A 1 561 ? 34.023 -12.853 -33.173 1.00 67.69 561 PHE A N 1
ATOM 4616 C CA . PHE A 1 561 ? 33.139 -14.019 -33.037 1.00 67.69 561 PHE A CA 1
ATOM 4617 C C . PHE A 1 561 ? 33.626 -15.292 -33.748 1.00 67.69 561 PHE A C 1
ATOM 4619 O O . PHE A 1 561 ? 32.875 -16.262 -33.867 1.00 67.69 561 PHE A O 1
ATOM 4626 N N . GLY A 1 562 ? 34.886 -15.329 -34.192 1.00 62.84 562 GLY A N 1
ATOM 4627 C CA . GLY A 1 562 ? 35.520 -16.554 -34.689 1.00 62.84 562 GLY A CA 1
ATOM 4628 C C . GLY A 1 562 ? 35.378 -16.815 -36.193 1.00 62.84 562 GLY A C 1
ATOM 4629 O O . GLY A 1 562 ? 35.831 -17.860 -36.664 1.00 62.84 562 GLY A O 1
ATOM 4630 N N . ALA A 1 563 ? 34.863 -15.862 -36.982 1.00 64.81 563 ALA A N 1
ATOM 4631 C CA . ALA A 1 563 ? 34.867 -15.947 -38.455 1.00 64.81 563 ALA A CA 1
ATOM 4632 C C . ALA A 1 563 ? 36.295 -15.995 -39.058 1.00 64.81 563 ALA A C 1
ATOM 4634 O O . ALA A 1 563 ? 36.508 -16.337 -40.229 1.00 64.81 563 ALA A O 1
ATOM 4635 N N . GLN A 1 564 ? 37.313 -15.713 -38.238 1.00 61.97 564 GLN A N 1
ATOM 4636 C CA . GLN A 1 564 ? 38.718 -15.864 -38.599 1.00 61.97 564 GLN A CA 1
ATOM 4637 C C . GLN A 1 564 ? 39.118 -17.331 -38.836 1.00 61.97 564 GLN A C 1
ATOM 4639 O O . GLN A 1 564 ? 39.981 -17.594 -39.672 1.00 61.97 564 GLN A O 1
ATOM 4644 N N . TRP A 1 565 ? 38.471 -18.298 -38.173 1.00 58.22 565 TRP A N 1
ATOM 4645 C CA . TRP A 1 565 ? 38.781 -19.723 -38.347 1.00 58.22 565 TRP A CA 1
ATOM 4646 C C . TRP A 1 565 ? 38.513 -20.195 -39.782 1.00 58.22 565 TRP A C 1
ATOM 4648 O O . TRP A 1 565 ? 39.423 -20.690 -40.446 1.00 58.22 565 TRP A O 1
ATOM 4658 N N . LEU A 1 566 ? 37.309 -19.939 -40.304 1.00 52.59 566 LEU A N 1
ATOM 4659 C CA . LEU A 1 566 ? 36.955 -20.232 -41.696 1.00 52.59 566 LEU A CA 1
ATOM 4660 C C . LEU A 1 566 ? 37.893 -19.539 -42.684 1.00 52.59 566 LEU A C 1
ATOM 4662 O O . LEU A 1 566 ? 38.365 -20.148 -43.645 1.00 52.59 566 LEU A O 1
ATOM 4666 N N . SER A 1 567 ? 38.190 -18.267 -42.417 1.00 59.88 567 SER A N 1
ATOM 4667 C CA . SER A 1 567 ? 39.090 -17.458 -43.239 1.00 59.88 567 SER A CA 1
ATOM 4668 C C . SER A 1 567 ? 40.510 -18.048 -43.292 1.00 59.88 567 SER A C 1
ATOM 4670 O O . SER A 1 567 ? 41.170 -17.962 -44.327 1.00 59.88 567 SER A O 1
ATOM 4672 N N . ASN A 1 568 ? 40.954 -18.716 -42.221 1.00 59.44 568 ASN A N 1
ATOM 4673 C CA . ASN A 1 568 ? 42.239 -19.417 -42.145 1.00 59.44 568 ASN A CA 1
ATOM 4674 C C . ASN A 1 568 ? 42.221 -20.814 -42.800 1.00 59.44 568 ASN A C 1
ATOM 4676 O O . ASN A 1 568 ? 43.262 -21.283 -43.264 1.00 59.44 568 ASN A O 1
ATOM 4680 N N . CYS A 1 569 ? 41.065 -21.483 -42.857 1.00 49.28 569 CYS A N 1
ATOM 4681 C CA . CYS A 1 569 ? 40.903 -22.813 -43.464 1.00 49.28 569 CYS A CA 1
ATOM 4682 C C . CYS A 1 569 ? 40.893 -22.795 -45.003 1.00 49.28 569 CYS A C 1
ATOM 4684 O O . CYS A 1 569 ? 41.176 -23.817 -45.637 1.00 49.28 569 CYS A O 1
ATOM 4686 N N . VAL A 1 570 ? 40.596 -21.646 -45.616 1.00 51.97 570 VAL A N 1
ATOM 4687 C CA . VAL A 1 570 ? 40.606 -21.477 -47.073 1.00 51.97 570 VAL A CA 1
ATOM 4688 C C . VAL A 1 570 ? 42.044 -21.311 -47.571 1.00 51.97 570 VAL A C 1
ATOM 4690 O O . VAL A 1 570 ? 42.689 -20.280 -47.371 1.00 51.97 570 VAL A O 1
ATOM 4693 N N . LYS A 1 571 ? 42.559 -22.323 -48.280 1.00 55.28 571 LYS A N 1
ATOM 4694 C CA . LYS A 1 571 ? 43.862 -22.248 -48.952 1.00 55.28 571 LYS A CA 1
ATOM 4695 C C . LYS A 1 571 ? 43.663 -21.752 -50.383 1.00 55.28 571 LYS A C 1
ATOM 4697 O O . LYS A 1 571 ? 42.912 -22.342 -51.159 1.00 55.28 571 LYS A O 1
ATOM 4702 N N . ARG A 1 572 ? 44.358 -20.672 -50.756 1.00 48.50 572 ARG A N 1
ATOM 4703 C CA . ARG A 1 572 ? 44.436 -20.240 -52.160 1.00 48.50 572 ARG A CA 1
ATOM 4704 C C . ARG A 1 572 ? 45.466 -21.092 -52.875 1.00 48.50 572 ARG A C 1
ATOM 4706 O O . ARG A 1 572 ? 46.639 -21.070 -52.511 1.00 48.50 572 ARG A O 1
ATOM 4713 N N . ASP A 1 573 ? 45.010 -21.796 -53.898 1.00 48.72 573 ASP A N 1
ATOM 4714 C CA . ASP A 1 573 ? 45.862 -22.509 -54.831 1.00 48.72 573 ASP A CA 1
ATOM 4715 C C . ASP A 1 573 ? 45.906 -21.679 -56.118 1.00 48.72 573 ASP A C 1
ATOM 4717 O O . ASP A 1 573 ? 44.924 -21.552 -56.854 1.00 48.72 573 ASP A O 1
ATOM 4721 N N . LEU A 1 574 ? 47.034 -21.010 -56.344 1.00 44.78 574 LEU A N 1
ATOM 4722 C CA . LEU A 1 574 ? 47.255 -20.218 -57.548 1.00 44.78 574 LEU A CA 1
ATOM 4723 C C . LEU A 1 574 ? 47.561 -21.172 -58.697 1.00 44.78 574 LEU A C 1
ATOM 4725 O O . LEU A 1 574 ? 48.705 -21.576 -58.898 1.00 44.78 574 LEU A O 1
ATOM 4729 N N . LYS A 1 575 ? 46.536 -21.541 -59.466 1.00 47.50 575 LYS A N 1
ATOM 4730 C CA . LYS A 1 575 ? 46.745 -22.324 -60.680 1.00 47.50 575 LYS A CA 1
ATOM 4731 C C . LYS A 1 575 ? 46.981 -21.385 -61.852 1.00 47.50 575 LYS A C 1
ATOM 4733 O O . LYS A 1 575 ? 46.051 -20.832 -62.439 1.00 47.50 575 LYS A O 1
ATOM 4738 N N . HIS A 1 576 ? 48.248 -21.245 -62.220 1.00 45.97 576 HIS A N 1
ATOM 4739 C CA . HIS A 1 576 ? 48.614 -20.666 -63.504 1.00 45.97 576 HIS A CA 1
ATOM 4740 C C . HIS A 1 576 ? 48.148 -21.608 -64.613 1.00 45.97 576 HIS A C 1
ATOM 4742 O O . HIS A 1 576 ? 48.719 -22.674 -64.826 1.00 45.97 576 HIS A O 1
ATOM 4748 N N . THR A 1 577 ? 47.092 -21.217 -65.313 1.00 45.38 577 THR A N 1
ATOM 4749 C CA . THR A 1 577 ? 46.586 -21.928 -66.493 1.00 45.38 577 THR A CA 1
ATOM 4750 C C . THR A 1 577 ? 46.700 -20.988 -67.684 1.00 45.38 577 THR A C 1
ATOM 4752 O O . THR A 1 577 ? 45.725 -20.577 -68.303 1.00 45.38 577 THR A O 1
ATOM 4755 N N . GLY A 1 578 ? 47.931 -20.566 -67.968 1.00 45.41 578 GLY A N 1
ATOM 4756 C CA . GLY A 1 578 ? 48.209 -19.794 -69.171 1.00 45.41 578 GLY A CA 1
ATOM 4757 C C . GLY A 1 578 ? 48.206 -20.714 -70.388 1.00 45.41 578 GLY A C 1
ATOM 4758 O O . GLY A 1 578 ? 48.984 -21.663 -70.444 1.00 45.41 578 GLY A O 1
ATOM 4759 N N . THR A 1 579 ? 47.369 -20.423 -71.380 1.00 48.12 579 THR A N 1
ATOM 4760 C CA . THR A 1 579 ? 47.558 -20.913 -72.752 1.00 48.12 579 THR A CA 1
ATOM 4761 C C . THR A 1 579 ? 48.195 -19.802 -73.569 1.00 48.12 579 THR A C 1
ATOM 4763 O O . THR A 1 579 ? 47.623 -18.717 -73.686 1.00 48.12 579 THR A O 1
ATOM 4766 N N . VAL A 1 580 ? 49.369 -20.064 -74.143 1.00 45.34 580 VAL A N 1
ATOM 4767 C CA . VAL A 1 580 ? 50.040 -19.119 -75.042 1.00 45.34 580 VAL A CA 1
ATOM 4768 C C . VAL A 1 580 ? 49.206 -18.987 -76.316 1.00 45.34 580 VAL A C 1
ATOM 4770 O O . VAL A 1 580 ? 49.000 -19.970 -77.023 1.00 45.34 580 VAL A O 1
ATOM 4773 N N . LYS A 1 581 ? 48.728 -17.778 -76.617 1.00 46.34 581 LYS A N 1
ATOM 4774 C CA . LYS A 1 581 ? 48.124 -17.450 -77.913 1.00 46.34 581 LYS A CA 1
ATOM 4775 C C . LYS A 1 581 ? 49.083 -16.562 -78.693 1.00 46.34 581 LYS A C 1
ATOM 4777 O O . LYS A 1 581 ? 49.530 -15.534 -78.192 1.00 46.34 581 LYS A O 1
ATOM 4782 N N . TYR A 1 582 ? 49.401 -16.966 -79.917 1.00 45.47 582 TYR A N 1
ATOM 4783 C CA . TYR A 1 582 ? 50.210 -16.170 -80.832 1.00 45.47 582 TYR A CA 1
ATOM 4784 C C . TYR A 1 582 ? 49.292 -15.218 -81.596 1.00 45.47 582 TYR A C 1
ATOM 4786 O O . TYR A 1 582 ? 48.342 -15.663 -82.235 1.00 45.47 582 TYR A O 1
ATOM 4794 N N . HIS A 1 583 ? 49.559 -13.914 -81.519 1.00 41.50 583 HIS A N 1
ATOM 4795 C CA . HIS A 1 583 ? 48.818 -12.922 -82.293 1.00 41.50 583 HIS A CA 1
ATOM 4796 C C . HIS A 1 583 ? 49.570 -12.633 -83.596 1.00 41.50 583 HIS A C 1
ATOM 4798 O O . HIS A 1 583 ? 50.625 -12.000 -83.594 1.00 41.50 583 HIS A O 1
ATOM 4804 N N . THR A 1 584 ? 49.046 -13.118 -84.720 1.00 44.16 584 THR A N 1
ATOM 4805 C CA . THR A 1 584 ? 49.734 -13.111 -86.024 1.00 44.16 584 THR A CA 1
ATOM 4806 C C . THR A 1 584 ? 49.433 -11.870 -86.865 1.00 44.16 584 THR A C 1
ATOM 4808 O O . THR A 1 584 ? 49.280 -11.964 -88.078 1.00 44.16 584 THR A O 1
ATOM 4811 N N . GLN A 1 585 ? 49.341 -10.688 -86.254 1.00 43.72 585 GLN A N 1
ATOM 4812 C CA . GLN A 1 585 ? 49.182 -9.443 -87.011 1.00 43.72 585 GLN A CA 1
ATOM 4813 C C . GLN A 1 585 ? 49.994 -8.313 -86.381 1.00 43.72 585 GLN A C 1
ATOM 4815 O O . GLN A 1 585 ? 49.505 -7.590 -85.525 1.00 43.72 585 GLN A O 1
ATOM 4820 N N . GLN A 1 586 ? 51.263 -8.218 -86.794 1.00 39.47 586 GLN A N 1
ATOM 4821 C CA . GLN A 1 586 ? 52.004 -7.004 -87.185 1.00 39.47 586 GLN A CA 1
ATOM 4822 C C . GLN A 1 586 ? 53.521 -7.288 -87.187 1.00 39.47 586 GLN A C 1
ATOM 4824 O O . GLN A 1 586 ? 54.039 -8.063 -86.387 1.00 39.47 586 GLN A O 1
ATOM 4829 N N . LYS A 1 587 ? 54.233 -6.663 -88.134 1.00 44.84 587 LYS A N 1
ATOM 4830 C CA . LYS A 1 587 ? 55.610 -6.923 -88.622 1.00 44.84 587 LYS A CA 1
ATOM 4831 C C . LYS A 1 587 ? 56.783 -6.785 -87.622 1.00 44.84 587 LYS A C 1
ATOM 4833 O O . LYS A 1 587 ? 57.928 -6.644 -88.036 1.00 44.84 587 LYS A O 1
ATOM 4838 N N . LYS A 1 588 ? 56.558 -6.893 -86.316 1.00 47.78 588 LYS A N 1
ATOM 4839 C CA . LYS A 1 588 ? 57.601 -7.190 -85.321 1.00 47.78 588 LYS A CA 1
ATOM 4840 C C . LYS A 1 588 ? 56.997 -8.160 -84.319 1.00 47.78 588 LYS A C 1
ATOM 4842 O O . LYS A 1 588 ? 56.196 -7.758 -83.484 1.00 47.78 588 LYS A O 1
ATOM 4847 N N . SER A 1 589 ? 57.368 -9.432 -84.420 1.00 39.97 589 SER A N 1
ATOM 4848 C CA . SER A 1 589 ? 56.929 -10.511 -83.534 1.00 39.97 589 SER A CA 1
ATOM 4849 C C . SER A 1 589 ? 57.317 -10.224 -82.078 1.00 39.97 589 SER A C 1
ATOM 4851 O O . SER A 1 589 ? 58.372 -10.642 -81.605 1.00 39.97 589 SER A O 1
ATOM 4853 N N . ARG A 1 590 ? 56.460 -9.496 -81.356 1.00 42.25 590 ARG A N 1
ATOM 4854 C CA . ARG A 1 590 ? 56.482 -9.419 -79.895 1.00 42.25 590 ARG A CA 1
ATOM 4855 C C . ARG A 1 590 ? 55.683 -10.607 -79.370 1.00 42.25 590 ARG A C 1
ATOM 4857 O O . ARG A 1 590 ? 54.492 -10.727 -79.639 1.00 42.25 590 ARG A O 1
ATOM 4864 N N . LYS A 1 591 ? 56.353 -11.513 -78.654 1.00 44.53 591 LYS A N 1
ATOM 4865 C CA . LYS A 1 591 ? 55.687 -12.579 -77.896 1.00 44.53 591 LYS A CA 1
ATOM 4866 C C . LYS A 1 591 ? 54.927 -11.915 -76.749 1.00 44.53 591 LYS A C 1
ATOM 4868 O O . LYS A 1 591 ? 55.559 -11.438 -75.815 1.00 44.53 591 LYS A O 1
ATOM 4873 N N . ILE A 1 592 ? 53.603 -11.868 -76.833 1.00 42.00 592 ILE A N 1
ATOM 4874 C CA . ILE A 1 592 ? 52.752 -11.432 -75.723 1.00 42.00 592 ILE A CA 1
ATOM 4875 C C . ILE A 1 592 ? 52.349 -12.694 -74.962 1.00 42.00 592 ILE A C 1
ATOM 4877 O O . ILE A 1 592 ? 51.699 -13.580 -75.515 1.00 42.00 592 ILE A O 1
ATOM 4881 N N . ILE A 1 593 ? 52.799 -12.815 -73.713 1.00 43.28 593 ILE A N 1
ATOM 4882 C CA . ILE A 1 593 ? 52.420 -13.926 -72.837 1.00 43.28 593 ILE A CA 1
ATOM 4883 C C . ILE A 1 593 ? 51.161 -13.500 -72.084 1.00 43.28 593 ILE A C 1
ATOM 4885 O O . ILE A 1 593 ? 51.226 -12.631 -71.220 1.00 43.28 593 ILE A O 1
ATOM 4889 N N . PHE A 1 594 ? 50.026 -14.124 -72.398 1.00 37.12 594 PHE A N 1
ATOM 4890 C CA . PHE A 1 594 ? 48.807 -13.980 -71.606 1.00 37.12 594 PHE A CA 1
ATOM 4891 C C . PHE A 1 594 ? 48.884 -14.914 -70.399 1.00 37.12 594 PHE A C 1
ATOM 4893 O O . PHE A 1 594 ? 48.885 -16.140 -70.540 1.00 37.12 594 PHE A O 1
ATOM 4900 N N . VAL A 1 595 ? 48.956 -14.340 -69.200 1.00 39.62 595 VAL A N 1
ATOM 4901 C CA . VAL A 1 595 ? 48.896 -15.106 -67.954 1.00 39.62 595 VAL A CA 1
ATOM 4902 C C . VAL A 1 595 ? 47.469 -15.033 -67.427 1.00 39.62 595 VAL A C 1
ATOM 4904 O O . VAL A 1 595 ? 47.099 -14.069 -66.767 1.00 39.62 595 VAL A O 1
ATOM 4907 N N . LYS A 1 596 ? 46.662 -16.067 -67.690 1.00 36.50 596 LYS A N 1
ATOM 4908 C CA . LYS A 1 596 ? 45.376 -16.223 -67.005 1.00 36.50 596 LYS A CA 1
ATOM 4909 C C . LYS A 1 596 ? 45.644 -16.740 -65.592 1.00 36.50 596 LYS A C 1
ATOM 4911 O O . LYS A 1 596 ? 46.034 -17.896 -65.398 1.00 36.50 596 LYS A O 1
ATOM 4916 N N . ILE A 1 597 ? 45.479 -15.866 -64.602 1.00 40.78 597 ILE A N 1
ATOM 4917 C CA . ILE A 1 597 ? 45.528 -16.246 -63.190 1.00 40.78 597 ILE A CA 1
ATOM 4918 C C . ILE A 1 597 ? 44.127 -16.707 -62.808 1.00 40.78 597 ILE A C 1
ATOM 4920 O O . ILE A 1 597 ? 43.235 -15.889 -62.600 1.00 40.78 597 ILE A O 1
ATOM 4924 N N . ILE A 1 598 ? 43.929 -18.022 -62.726 1.00 37.44 598 ILE A N 1
ATOM 4925 C CA . ILE A 1 598 ? 42.703 -18.573 -62.151 1.00 37.44 598 ILE A CA 1
ATOM 4926 C C . ILE A 1 598 ? 42.931 -18.700 -60.650 1.00 37.44 598 ILE A C 1
ATOM 4928 O O . ILE A 1 598 ? 43.789 -19.459 -60.189 1.00 37.44 598 ILE A O 1
ATOM 4932 N N . GLU A 1 599 ? 42.167 -17.933 -59.881 1.00 42.91 599 GLU A N 1
ATOM 4933 C CA . GLU A 1 599 ? 42.132 -18.083 -58.433 1.00 42.91 599 GLU A CA 1
ATOM 4934 C C . GLU A 1 599 ? 41.265 -19.297 -58.100 1.00 42.91 599 GLU A C 1
ATOM 4936 O O . GLU A 1 599 ? 40.045 -19.259 -58.262 1.00 42.91 599 GLU A O 1
ATOM 4941 N N . VAL A 1 600 ? 41.904 -20.390 -57.673 1.00 40.66 600 VAL A N 1
ATOM 4942 C CA . VAL A 1 600 ? 41.202 -21.575 -57.182 1.00 40.66 600 VAL A CA 1
ATOM 4943 C C . VAL A 1 600 ? 41.286 -21.570 -55.664 1.00 40.66 600 VAL A C 1
ATOM 4945 O O . VAL A 1 600 ? 42.355 -21.721 -55.069 1.00 40.66 600 VAL A O 1
ATOM 4948 N N . TYR A 1 601 ? 40.140 -21.388 -55.024 1.00 45.81 601 TYR A N 1
ATOM 4949 C CA . TYR A 1 601 ? 40.019 -21.502 -53.579 1.00 45.81 601 TYR A CA 1
ATOM 4950 C C . TYR A 1 601 ? 39.728 -22.958 -53.237 1.00 45.81 601 TYR A C 1
ATOM 4952 O O . TYR A 1 601 ? 38.686 -23.492 -53.613 1.00 45.81 601 TYR A O 1
ATOM 4960 N N . LYS A 1 602 ? 40.665 -23.619 -52.554 1.00 47.12 602 LYS A N 1
ATOM 4961 C CA . LYS A 1 602 ? 40.474 -24.984 -52.068 1.00 47.12 602 LYS A CA 1
ATOM 4962 C C . LYS A 1 602 ? 40.137 -24.947 -50.590 1.00 47.12 602 LYS A C 1
ATOM 4964 O O . LYS A 1 602 ? 40.902 -24.431 -49.771 1.00 47.12 602 LYS A O 1
ATOM 4969 N N . PHE A 1 603 ? 39.002 -25.541 -50.261 1.00 44.25 603 PHE A N 1
ATOM 4970 C CA . PHE A 1 603 ? 38.669 -25.863 -48.889 1.00 44.25 603 PHE A CA 1
ATOM 4971 C C . PHE A 1 603 ? 39.488 -27.083 -48.465 1.00 44.25 603 PHE A C 1
ATOM 4973 O O . PHE A 1 603 ? 39.567 -28.076 -49.191 1.00 44.25 603 PHE A O 1
ATOM 4980 N N . ASN A 1 604 ? 40.181 -26.988 -47.335 1.00 43.69 604 ASN A N 1
ATOM 4981 C CA . ASN A 1 604 ? 41.027 -28.073 -46.860 1.00 43.69 604 ASN A CA 1
ATOM 4982 C C . ASN A 1 604 ? 40.135 -29.125 -46.169 1.00 43.69 604 ASN A C 1
ATOM 4984 O O . ASN A 1 604 ? 39.942 -29.056 -44.962 1.00 43.69 604 ASN A O 1
ATOM 4988 N N . ASN A 1 605 ? 39.585 -30.084 -46.923 1.00 38.62 605 ASN A N 1
ATOM 4989 C CA . ASN A 1 605 ? 38.636 -31.101 -46.424 1.00 38.62 605 ASN A CA 1
ATOM 4990 C C . ASN A 1 605 ? 39.229 -32.134 -45.436 1.00 38.62 605 ASN A C 1
ATOM 4992 O O . ASN A 1 605 ? 38.538 -33.063 -45.036 1.00 38.62 605 ASN A O 1
ATOM 4996 N N . ASN A 1 606 ? 40.480 -31.984 -44.992 1.00 37.56 606 ASN A N 1
ATOM 4997 C CA . ASN A 1 606 ? 41.140 -32.936 -44.085 1.00 37.56 606 ASN A CA 1
ATOM 4998 C C . ASN A 1 606 ? 40.807 -32.722 -42.594 1.00 37.56 606 ASN A C 1
ATOM 5000 O O . ASN A 1 606 ? 41.622 -33.037 -41.734 1.00 37.56 606 ASN A O 1
ATOM 5004 N N . LEU A 1 607 ? 39.629 -32.190 -42.270 1.00 37.50 607 LEU A N 1
ATOM 5005 C CA . LEU A 1 607 ? 39.143 -32.074 -40.892 1.00 37.50 607 LEU A CA 1
ATOM 5006 C C . LEU A 1 607 ? 37.741 -32.686 -40.796 1.00 37.50 607 LEU A C 1
ATOM 5008 O O . LEU A 1 607 ? 36.755 -31.999 -40.552 1.00 37.50 607 LEU A O 1
ATOM 5012 N N . HIS A 1 608 ? 37.655 -34.000 -41.010 1.00 32.09 608 HIS A N 1
ATOM 5013 C CA . HIS A 1 608 ? 36.578 -34.789 -40.419 1.00 32.09 608 HIS A CA 1
ATOM 5014 C C . HIS A 1 608 ? 36.876 -34.924 -38.923 1.00 32.09 608 HIS A C 1
ATOM 5016 O O . HIS A 1 608 ? 37.750 -35.696 -38.535 1.00 32.09 608 HIS A O 1
ATOM 5022 N N . GLY A 1 609 ? 36.182 -34.134 -38.106 1.00 35.12 609 GLY A N 1
ATOM 5023 C CA . GLY A 1 609 ? 36.259 -34.216 -36.649 1.00 35.12 609 GLY A CA 1
ATOM 5024 C C . GLY A 1 609 ? 36.046 -32.874 -35.959 1.00 35.12 609 GLY A C 1
ATOM 5025 O O . GLY A 1 609 ? 37.013 -32.306 -35.462 1.00 35.12 609 GLY A O 1
ATOM 5026 N N . CYS A 1 610 ? 34.801 -32.390 -35.971 1.00 27.16 610 CYS A N 1
ATOM 5027 C CA . CYS A 1 610 ? 34.152 -31.566 -34.943 1.00 27.16 610 CYS A CA 1
ATOM 5028 C C . CYS A 1 610 ? 32.652 -31.523 -35.242 1.00 27.16 610 CYS A C 1
ATOM 5030 O O . CYS A 1 610 ? 32.305 -31.104 -36.371 1.00 27.16 610 CYS A O 1
#